Protein AF-A0A2H3GJY1-F1 (afdb_monomer)

Nearest PDB structures (foldseek):
  5sup-assembly3_C  TM=4.751E-01  e=2.442E-03  Saccharomyces cerevisiae S288C
  8fks-assembly1_SW  TM=2.874E-01  e=1.642E-03  Homo sapiens
  5lb5-assembly2_B  TM=2.903E-01  e=2.442E-03  Homo sapiens
  5lba-assembly1_B  TM=3.149E-01  e=6.771E-03  Homo sapiens
  6m6b-assembly1_M  TM=4.161E-01  e=4.150E-02  Thermus thermophilus HB27

Radius of gyration: 24.97 Å; Cα contacts (8 Å, |Δi|>4): 708; chains: 1; bounding box: 68×54×67 Å

Sequence (474 aa):
MEMIRQSLISSDHEGELLIVSSDLEIGLGLGLGEDGPQPLAELSFSGALRVLRNNHGAGPDDPRLKWKRYVEGAQNSDVLPVDIFVVLHIDPTLPADCALALTALVEWALGVSSERESNIRVLTLCVDDDCDFLSTLIGLRAPELTVSHLDLAEDDDDPLKDARVYYSMGNRDAVEVISKSLIETPDVPKIIISFCPPDLEGDMEPLVENYRLEERIVSSAEDTGTILNIIERREKDKLVWLTIDPALPLHPVQFRGYGEVYVLLGSHHEHAPCWDNRTHQLVSYTRSTSSDERLFQLSWARQNSAEVHVLLLEESIEPVGDRNSSQSFKICGIRRRRLLENRQLGGFIMAVAELSSWELDVNGVLDCFIRYSLRRKIMKRRLEIQGILDRDQVALSQLEARALRSLLPMFNYDHRLALFVALDSDEIVRRVKIQLAVLVSLGLDKVVRLKLDQEIDPNSSSAKFIFGSCWGFA

pLDDT: mean 80.83, std 13.17, range [33.34, 96.81]

Structure (mmCIF, N/CA/C/O backbone):
data_AF-A0A2H3GJY1-F1
#
_entry.id   AF-A0A2H3GJY1-F1
#
loop_
_atom_site.group_PDB
_atom_site.id
_atom_site.type_symbol
_atom_site.label_atom_id
_atom_site.label_alt_id
_atom_site.label_comp_id
_atom_site.label_asym_id
_atom_site.label_entity_id
_atom_site.label_seq_id
_atom_site.pdbx_PDB_ins_code
_atom_site.Cartn_x
_atom_site.Cartn_y
_atom_site.Cartn_z
_atom_site.occupancy
_atom_site.B_iso_or_equiv
_atom_site.auth_seq_id
_atom_site.auth_comp_id
_atom_site.auth_asym_id
_atom_site.auth_atom_id
_atom_site.pdbx_PDB_model_num
ATOM 1 N N . MET A 1 1 ? -15.951 -6.580 -1.374 1.00 58.53 1 MET A N 1
ATOM 2 C CA . MET A 1 1 ? -14.667 -7.282 -1.594 1.00 58.53 1 MET A CA 1
ATOM 3 C C . MET A 1 1 ? -14.768 -8.739 -1.178 1.00 58.53 1 MET A C 1
ATOM 5 O O . MET A 1 1 ? -14.844 -9.584 -2.054 1.00 58.53 1 MET A O 1
ATOM 9 N N . GLU A 1 2 ? -14.899 -9.033 0.116 1.00 61.91 2 GLU A N 1
ATOM 10 C CA . GLU A 1 2 ? -14.933 -10.413 0.628 1.00 61.91 2 GLU A CA 1
ATOM 11 C C . GLU A 1 2 ? -16.083 -11.275 0.071 1.00 61.91 2 GLU A C 1
ATOM 13 O O . GLU A 1 2 ? -15.851 -12.362 -0.446 1.00 61.91 2 GLU A O 1
ATOM 18 N N . MET A 1 3 ? -17.318 -10.760 0.049 1.00 63.38 3 MET A N 1
ATOM 19 C CA . MET A 1 3 ? -18.452 -11.470 -0.569 1.00 63.38 3 MET A CA 1
ATOM 20 C C . MET A 1 3 ? -18.240 -11.776 -2.060 1.00 63.38 3 MET A C 1
ATOM 22 O O . MET A 1 3 ? -18.658 -12.824 -2.544 1.00 63.38 3 MET A O 1
ATOM 26 N N . ILE A 1 4 ? -17.587 -10.868 -2.793 1.00 64.38 4 ILE A N 1
ATOM 27 C CA . ILE A 1 4 ? -17.285 -11.052 -4.220 1.00 64.38 4 ILE A CA 1
ATOM 28 C C . ILE A 1 4 ? -16.251 -12.163 -4.359 1.00 64.38 4 ILE A C 1
ATOM 30 O O . ILE A 1 4 ? -16.450 -13.080 -5.143 1.00 64.38 4 ILE A O 1
ATOM 34 N N . ARG A 1 5 ? -15.187 -12.120 -3.550 1.00 63.47 5 ARG A N 1
ATOM 35 C CA . ARG A 1 5 ? -14.146 -13.149 -3.510 1.00 63.47 5 ARG A CA 1
ATOM 36 C C . ARG A 1 5 ? -14.745 -14.531 -3.242 1.00 63.47 5 ARG A C 1
ATOM 38 O O . ARG A 1 5 ? -14.507 -15.445 -4.020 1.00 63.47 5 ARG A O 1
ATOM 45 N N . GLN A 1 6 ? -15.597 -14.661 -2.224 1.00 64.62 6 GLN A N 1
ATOM 46 C CA . GLN A 1 6 ? -16.291 -15.915 -1.913 1.00 64.62 6 GLN A CA 1
ATOM 47 C C . GLN A 1 6 ? -17.221 -16.368 -3.046 1.00 64.62 6 GLN A C 1
ATOM 49 O O . GLN A 1 6 ? -17.267 -17.554 -3.364 1.00 64.62 6 GLN A O 1
ATOM 54 N N . SER A 1 7 ? -17.936 -15.444 -3.695 1.00 66.62 7 SER A N 1
ATOM 55 C CA . SER A 1 7 ? -18.781 -15.774 -4.848 1.00 66.62 7 SER A CA 1
ATOM 56 C C . SER A 1 7 ? -17.966 -16.235 -6.058 1.00 66.62 7 SER A C 1
ATOM 58 O O . SER A 1 7 ? -18.414 -17.123 -6.774 1.00 66.62 7 SER A O 1
ATOM 60 N N . LEU A 1 8 ? -16.791 -15.647 -6.296 1.00 66.88 8 LEU A N 1
ATOM 61 C CA . LEU A 1 8 ? -15.900 -16.032 -7.393 1.00 66.88 8 LEU A CA 1
ATOM 62 C C . LEU A 1 8 ? -15.271 -17.402 -7.133 1.00 66.88 8 LEU A C 1
ATOM 64 O O . LEU A 1 8 ? -15.274 -18.250 -8.021 1.00 66.88 8 LEU A O 1
ATOM 68 N N . ILE A 1 9 ? -14.813 -17.640 -5.901 1.00 64.19 9 ILE A N 1
ATOM 69 C CA . ILE A 1 9 ? -14.270 -18.932 -5.467 1.00 64.19 9 ILE A CA 1
ATOM 70 C C . ILE A 1 9 ? -15.349 -20.017 -5.533 1.00 64.19 9 ILE A C 1
ATOM 72 O O . ILE A 1 9 ? -15.082 -21.102 -6.012 1.00 64.19 9 ILE A O 1
ATOM 76 N N . SER A 1 10 ? -16.580 -19.748 -5.096 1.00 59.97 10 SER A N 1
ATOM 77 C CA . SER A 1 10 ? -17.661 -20.751 -5.107 1.00 59.97 10 SER A CA 1
ATOM 78 C C . SER A 1 10 ? -18.299 -20.987 -6.482 1.00 59.97 10 SER A C 1
ATOM 80 O O . SER A 1 10 ? -19.049 -21.951 -6.644 1.00 59.97 10 SER A O 1
ATOM 82 N N . SER A 1 11 ? -18.027 -20.128 -7.467 1.00 62.78 11 SER A N 1
ATOM 83 C CA . SER A 1 11 ? -18.527 -20.295 -8.832 1.00 62.78 11 SER A CA 1
ATOM 84 C C . SER A 1 11 ? -17.659 -21.263 -9.636 1.00 62.78 11 SER A C 1
ATOM 86 O O . SER A 1 11 ? -16.435 -21.164 -9.592 1.00 62.78 11 SER A O 1
ATOM 88 N N . ASP A 1 12 ? -18.285 -22.155 -10.410 1.00 61.62 12 ASP A N 1
ATOM 89 C CA . ASP A 1 12 ? -17.599 -22.942 -11.443 1.00 61.62 12 ASP A CA 1
ATOM 90 C C . ASP A 1 12 ? -17.059 -21.964 -12.498 1.00 61.62 12 ASP A C 1
ATOM 92 O O . ASP A 1 12 ? -17.814 -21.397 -13.293 1.00 61.62 12 ASP A O 1
ATOM 96 N N . HIS A 1 13 ? -15.755 -21.709 -12.468 1.00 64.69 13 HIS A N 1
ATOM 97 C CA . HIS A 1 13 ? -15.057 -20.922 -13.474 1.00 64.69 13 HIS A CA 1
ATOM 98 C C . HIS A 1 13 ? -14.201 -21.858 -14.327 1.00 64.69 13 HIS A C 1
ATOM 100 O O . HIS A 1 13 ? -13.523 -22.742 -13.815 1.00 64.69 13 HIS A O 1
ATOM 106 N N . GLU A 1 14 ? -14.237 -21.669 -15.646 1.00 63.97 14 GLU A N 1
ATOM 107 C CA . GLU A 1 14 ? -13.257 -22.296 -16.540 1.00 63.97 14 GLU A CA 1
ATOM 108 C C . GLU A 1 14 ? -11.859 -21.722 -16.226 1.00 63.97 14 GLU A C 1
ATOM 110 O O . GLU A 1 14 ? -11.764 -20.534 -15.919 1.00 63.97 14 GLU A O 1
ATOM 115 N N . GLY A 1 15 ? -10.792 -22.519 -16.288 1.00 72.31 15 GLY A N 1
ATOM 116 C CA . GLY A 1 15 ? -9.410 -22.071 -16.049 1.00 72.31 15 GLY A CA 1
ATOM 117 C C . GLY A 1 15 ? -8.975 -21.961 -14.578 1.00 72.31 15 GLY A C 1
ATOM 118 O O . GLY A 1 15 ? -9.773 -22.071 -13.651 1.00 72.31 15 GLY A O 1
ATOM 119 N N . GLU A 1 16 ? -7.675 -21.752 -14.355 1.00 82.62 16 GLU A N 1
ATOM 120 C CA . GLU A 1 16 ? -7.082 -21.666 -13.010 1.00 82.62 16 GLU A CA 1
ATOM 121 C C . GLU A 1 16 ? -7.322 -20.277 -12.372 1.00 82.62 16 GLU A C 1
ATOM 123 O O . GLU A 1 16 ? -7.158 -19.249 -13.030 1.00 82.62 16 GLU A O 1
ATOM 128 N N . LEU A 1 17 ? -7.691 -20.206 -11.084 1.00 83.62 17 LEU A N 1
ATOM 129 C CA . LEU A 1 17 ? -7.898 -18.938 -10.360 1.00 83.62 17 LEU A CA 1
ATOM 130 C C . LEU A 1 17 ? -6.651 -18.516 -9.578 1.00 83.62 17 LEU A C 1
ATOM 132 O O . LEU A 1 17 ? -6.149 -19.266 -8.742 1.00 83.62 17 LEU A O 1
ATOM 136 N N . LEU A 1 18 ? -6.203 -17.279 -9.792 1.00 87.44 18 LEU A N 1
ATOM 137 C CA . LEU A 1 18 ? -5.112 -16.644 -9.052 1.00 87.44 18 LEU A CA 1
ATOM 138 C C . LEU A 1 18 ? -5.617 -15.386 -8.344 1.00 87.44 18 LEU A C 1
ATOM 140 O O . LEU A 1 18 ? -6.126 -14.467 -8.989 1.00 87.44 18 LEU A O 1
ATOM 144 N N . ILE A 1 19 ? -5.412 -15.309 -7.030 1.00 88.06 19 ILE A N 1
ATOM 145 C CA . ILE A 1 19 ? -5.751 -14.122 -6.237 1.00 88.06 19 ILE A CA 1
ATOM 146 C C . ILE A 1 19 ? -4.468 -13.392 -5.849 1.00 88.06 19 ILE A C 1
ATOM 148 O O . ILE A 1 19 ? -3.520 -14.001 -5.351 1.00 88.06 19 ILE A O 1
ATOM 152 N N . VAL A 1 20 ? -4.442 -12.078 -6.078 1.00 91.31 20 VAL A N 1
ATOM 153 C CA . VAL A 1 20 ? -3.323 -11.203 -5.722 1.00 91.31 20 VAL A CA 1
ATOM 154 C C . VAL A 1 20 ? -3.793 -10.104 -4.772 1.00 91.31 20 VAL A C 1
ATOM 156 O O . VAL A 1 20 ? -4.658 -9.303 -5.131 1.00 91.31 20 VAL A O 1
ATOM 159 N N . SER A 1 21 ? -3.210 -10.033 -3.574 1.00 90.00 21 SER A N 1
ATOM 160 C CA . SER A 1 21 ? -3.561 -9.032 -2.552 1.00 90.00 21 SER A CA 1
ATOM 161 C C . SER A 1 21 ? -2.358 -8.604 -1.698 1.00 90.00 21 SER A C 1
ATOM 163 O O . SER A 1 21 ? -1.211 -8.940 -1.999 1.00 90.00 21 SER A O 1
ATOM 165 N N . SER A 1 22 ? -2.593 -7.820 -0.641 1.00 87.75 22 SER A N 1
ATOM 166 C CA . SER A 1 22 ? -1.547 -7.448 0.319 1.00 87.75 22 SER A CA 1
ATOM 167 C C . SER A 1 22 ? -1.120 -8.654 1.170 1.00 87.75 22 SER A C 1
ATOM 169 O O . SER A 1 22 ? -1.907 -9.577 1.385 1.00 87.75 22 SER A O 1
ATOM 171 N N . ASP A 1 23 ? 0.116 -8.639 1.687 1.00 85.69 23 ASP A N 1
ATOM 172 C CA . ASP A 1 23 ? 0.616 -9.690 2.591 1.00 85.69 23 ASP A CA 1
ATOM 173 C C . ASP A 1 23 ? -0.251 -9.824 3.857 1.00 85.69 23 ASP A C 1
ATOM 175 O O . ASP A 1 23 ? -0.445 -10.926 4.364 1.00 85.69 23 ASP A O 1
ATOM 179 N N . LEU A 1 24 ? -0.812 -8.705 4.332 1.00 81.75 24 LEU A N 1
ATOM 180 C CA . LEU A 1 24 ? -1.705 -8.659 5.491 1.00 81.75 24 LEU A CA 1
ATOM 181 C C . LEU A 1 24 ? -3.018 -9.415 5.231 1.00 81.75 24 LEU A C 1
ATOM 183 O O . LEU A 1 24 ? -3.421 -10.241 6.044 1.00 81.75 24 LEU A O 1
ATOM 187 N N . GLU A 1 25 ? -3.662 -9.180 4.084 1.00 82.06 25 GLU A N 1
ATOM 188 C CA . GLU A 1 25 ? -4.912 -9.862 3.708 1.00 82.06 25 GLU A CA 1
ATOM 189 C C . GLU A 1 25 ? -4.706 -11.372 3.514 1.00 82.06 25 GLU A C 1
ATOM 191 O O . GLU A 1 25 ? -5.536 -12.174 3.942 1.00 82.06 25 GLU A O 1
ATOM 196 N N . ILE A 1 26 ? -3.572 -11.769 2.924 1.00 81.94 26 ILE A N 1
ATOM 197 C CA . ILE A 1 26 ? -3.213 -13.185 2.743 1.00 81.94 26 ILE A CA 1
ATOM 198 C C . ILE A 1 26 ? -2.971 -13.847 4.094 1.00 81.94 26 ILE A C 1
ATOM 200 O O . ILE A 1 26 ? -3.489 -14.929 4.358 1.00 81.94 26 ILE A O 1
ATOM 204 N N . GLY A 1 27 ? -2.199 -13.199 4.969 1.00 79.81 27 GLY A N 1
ATOM 205 C CA . GLY A 1 27 ? -1.871 -13.757 6.276 1.00 79.81 27 GLY A CA 1
ATOM 206 C C . GLY A 1 27 ? -3.099 -13.959 7.168 1.00 79.81 27 GLY A C 1
ATOM 207 O O . GLY A 1 27 ? -3.097 -14.863 8.000 1.00 79.81 27 GLY A O 1
ATOM 208 N N . LEU A 1 28 ? -4.151 -13.154 6.992 1.00 76.19 28 LEU A N 1
ATOM 209 C CA . LEU A 1 28 ? -5.407 -13.299 7.731 1.00 76.19 28 LEU A CA 1
ATOM 210 C C . LEU A 1 28 ? -6.297 -14.431 7.211 1.00 76.19 28 LEU A C 1
ATOM 212 O O . LEU A 1 28 ? -7.244 -14.808 7.900 1.00 76.19 28 LEU A O 1
ATOM 216 N N . GLY A 1 29 ? -6.013 -14.971 6.023 1.00 67.56 29 GLY A N 1
ATOM 217 C CA . GLY A 1 29 ? -6.802 -16.046 5.420 1.00 67.56 29 GLY A CA 1
ATOM 218 C C . GLY A 1 29 ? -8.260 -15.659 5.150 1.00 67.56 29 GLY A C 1
ATOM 219 O O . GLY A 1 29 ? -9.129 -16.531 5.127 1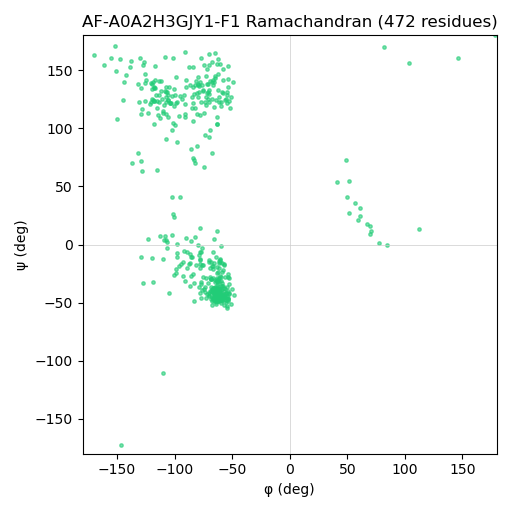.00 67.56 29 GLY A O 1
ATOM 220 N N . LEU A 1 30 ? -8.554 -14.363 4.986 1.00 58.00 30 LEU A N 1
ATOM 221 C CA . LEU A 1 30 ? -9.904 -13.886 4.687 1.00 58.00 30 LEU A CA 1
ATOM 222 C C . LEU A 1 30 ? -10.345 -14.434 3.318 1.00 58.00 30 LEU A C 1
ATOM 224 O O . LEU A 1 30 ? -9.808 -14.038 2.284 1.00 58.00 30 LEU A O 1
ATOM 228 N N . GLY A 1 31 ? -11.303 -15.369 3.326 1.00 48.94 31 GLY A N 1
ATOM 229 C CA . GLY A 1 31 ? -12.039 -15.790 2.128 1.00 48.94 31 GLY A CA 1
ATOM 230 C C . GLY A 1 31 ? -11.826 -17.192 1.586 1.00 48.94 31 GLY A C 1
ATOM 231 O O . GLY A 1 31 ? -12.329 -17.478 0.502 1.00 48.94 31 GLY A O 1
ATOM 232 N N . LEU A 1 32 ? -11.193 -18.098 2.330 1.00 47.34 32 LEU A N 1
ATOM 233 C CA . LEU A 1 32 ? -11.193 -19.522 1.985 1.00 47.34 32 LEU A CA 1
ATOM 234 C C . LEU A 1 32 ? -12.185 -20.274 2.878 1.00 47.34 32 LEU A C 1
ATOM 236 O O . LEU A 1 32 ? -11.891 -20.608 4.023 1.00 47.34 32 LEU A O 1
ATOM 240 N N . GLY A 1 33 ? -13.385 -20.528 2.355 1.00 44.78 33 GLY A N 1
ATOM 241 C CA . GLY A 1 33 ? -14.235 -21.578 2.913 1.00 44.78 33 GLY A CA 1
ATOM 242 C C . GLY A 1 33 ? -13.564 -22.935 2.694 1.00 44.78 33 GLY A C 1
ATOM 243 O O . GLY A 1 33 ? -13.018 -23.173 1.619 1.00 44.78 33 GLY A O 1
ATOM 244 N N . GLU A 1 34 ? -13.621 -23.827 3.686 1.00 45.47 34 GLU A N 1
ATOM 245 C CA . GLU A 1 34 ? -13.049 -25.184 3.590 1.00 45.47 34 GLU A CA 1
ATOM 246 C C . GLU A 1 34 ? -13.655 -26.017 2.435 1.00 45.47 34 GLU A C 1
ATOM 248 O O . GLU A 1 34 ? -13.051 -26.999 2.009 1.00 45.47 34 GLU A O 1
ATOM 253 N N . ASP A 1 35 ? -14.801 -25.585 1.888 1.00 44.16 35 ASP A N 1
ATOM 254 C CA . ASP A 1 35 ? -15.656 -26.354 0.973 1.00 44.16 35 ASP A CA 1
ATOM 255 C C . ASP A 1 35 ? -15.739 -25.815 -0.483 1.00 44.16 35 ASP A C 1
ATOM 257 O O . ASP A 1 35 ? -16.552 -26.308 -1.266 1.00 44.16 35 ASP A O 1
ATOM 261 N N . GLY A 1 36 ? -14.945 -24.806 -0.876 1.00 43.28 36 GLY A N 1
ATOM 262 C CA . GLY A 1 36 ? -14.920 -24.258 -2.253 1.00 43.28 36 GLY A CA 1
ATOM 263 C C . GLY A 1 36 ? -13.734 -24.757 -3.101 1.00 43.28 36 GLY A C 1
ATOM 264 O O . GLY A 1 36 ? -12.740 -25.210 -2.528 1.00 43.28 36 GLY A O 1
ATOM 265 N N . PRO A 1 37 ? -13.779 -24.681 -4.451 1.00 44.91 37 PRO A N 1
ATOM 266 C CA . PRO A 1 37 ? -12.605 -24.979 -5.269 1.00 44.91 37 PRO A CA 1
ATOM 267 C C . PRO A 1 37 ? -11.475 -24.011 -4.895 1.00 44.91 37 PRO A C 1
ATOM 269 O O . PRO A 1 37 ? -11.640 -22.793 -4.905 1.00 44.91 37 PRO A O 1
ATOM 272 N N . GLN A 1 38 ? -10.337 -24.568 -4.484 1.00 53.22 38 GLN A N 1
ATOM 273 C CA . GLN A 1 38 ? -9.210 -23.777 -4.000 1.00 53.22 38 GLN A CA 1
ATOM 274 C C . GLN A 1 38 ? -8.551 -23.027 -5.168 1.00 53.22 38 GLN A C 1
ATOM 276 O O . GLN A 1 38 ? -8.372 -23.624 -6.234 1.00 53.22 38 GLN A O 1
ATOM 281 N N . PRO A 1 39 ? -8.167 -21.747 -4.994 1.00 57.44 39 PRO A N 1
ATOM 282 C CA . PRO A 1 39 ? -7.373 -21.049 -5.997 1.00 57.44 39 PRO A CA 1
ATOM 283 C C . PRO A 1 39 ? -6.059 -21.804 -6.241 1.00 57.44 39 PRO A C 1
ATOM 285 O O . PRO A 1 39 ? -5.516 -22.431 -5.329 1.00 57.44 39 PRO A O 1
ATOM 288 N N . LEU A 1 40 ? -5.519 -21.699 -7.458 1.00 62.47 40 LEU A N 1
ATOM 289 C CA . LEU A 1 40 ? -4.200 -22.235 -7.814 1.00 62.47 40 LEU A CA 1
ATOM 290 C C . LEU A 1 40 ? -3.127 -21.736 -6.837 1.00 62.47 40 LEU A C 1
ATOM 292 O O . LEU A 1 40 ? -2.243 -22.486 -6.424 1.00 62.47 40 LEU A O 1
ATOM 296 N N . ALA A 1 41 ? -3.213 -20.450 -6.491 1.00 73.06 41 ALA A N 1
ATOM 297 C CA . ALA A 1 41 ? -2.386 -19.799 -5.492 1.00 73.06 41 ALA A CA 1
ATOM 298 C C . ALA A 1 41 ? -3.025 -18.484 -5.020 1.00 73.06 41 ALA A C 1
ATOM 300 O O . ALA A 1 41 ? -3.748 -17.813 -5.761 1.00 73.06 41 ALA A O 1
ATOM 301 N N . GLU A 1 42 ? -2.678 -18.081 -3.801 1.00 82.75 42 GLU A N 1
ATOM 302 C CA . GLU A 1 42 ? -2.806 -16.702 -3.335 1.00 82.75 42 GLU A CA 1
ATOM 303 C C . GLU A 1 42 ? -1.405 -16.104 -3.248 1.00 82.75 42 GLU A C 1
ATOM 305 O O . GLU A 1 42 ? -0.521 -16.660 -2.592 1.00 82.75 42 GLU A O 1
ATOM 310 N N . LEU A 1 43 ? -1.176 -14.997 -3.951 1.00 88.56 43 LEU A N 1
ATOM 311 C CA . LEU A 1 43 ? 0.131 -14.353 -4.018 1.00 88.56 43 LEU A CA 1
ATOM 312 C C . LEU A 1 43 ? 0.053 -12.931 -3.489 1.00 88.56 43 LEU A C 1
ATOM 314 O O . LEU A 1 43 ? -0.859 -12.178 -3.820 1.00 88.56 43 LEU A O 1
ATOM 318 N N . SER A 1 44 ? 1.064 -12.518 -2.729 1.00 90.88 44 SER A N 1
ATOM 319 C CA . SER A 1 44 ? 1.215 -11.099 -2.432 1.00 90.88 44 SER A CA 1
ATOM 320 C C . SER A 1 44 ? 1.630 -10.332 -3.680 1.00 90.88 44 SER A C 1
ATOM 322 O O . SER A 1 44 ? 2.113 -10.925 -4.648 1.00 90.88 44 SER A O 1
ATOM 324 N N . PHE A 1 45 ? 1.500 -9.005 -3.679 1.00 93.19 45 PHE A N 1
ATOM 325 C CA . PHE A 1 45 ? 1.964 -8.189 -4.807 1.00 93.19 45 PHE A CA 1
ATOM 326 C C . PHE A 1 45 ? 3.431 -8.466 -5.177 1.00 93.19 45 PHE A C 1
ATOM 328 O O . PHE A 1 45 ? 3.763 -8.619 -6.354 1.00 93.19 45 PHE A O 1
ATOM 335 N N . SER A 1 46 ? 4.309 -8.594 -4.177 1.00 90.62 46 SER A N 1
ATOM 336 C CA . SER A 1 46 ? 5.723 -8.918 -4.390 1.00 90.62 46 SER A CA 1
ATOM 337 C C . SER A 1 46 ? 5.907 -10.348 -4.925 1.00 90.62 46 SER A C 1
ATOM 339 O O . SER A 1 46 ? 6.723 -10.574 -5.825 1.00 90.62 46 SER A O 1
ATOM 341 N N . GLY A 1 47 ? 5.101 -11.303 -4.443 1.00 89.75 47 GLY A N 1
ATOM 342 C CA . GLY A 1 47 ? 5.036 -12.675 -4.948 1.00 89.75 47 GLY A CA 1
ATOM 343 C C . GLY A 1 47 ? 4.604 -12.750 -6.415 1.00 89.75 47 GLY A C 1
ATOM 344 O O . GLY A 1 47 ? 5.292 -13.375 -7.223 1.00 89.75 47 GLY A O 1
ATOM 345 N N . ALA A 1 48 ? 3.526 -12.054 -6.780 1.00 91.94 48 ALA A N 1
ATOM 346 C CA . ALA A 1 48 ? 3.024 -11.965 -8.148 1.00 91.94 48 ALA A CA 1
ATOM 347 C C . ALA A 1 48 ? 4.052 -11.310 -9.081 1.00 91.94 48 ALA A C 1
ATOM 349 O O . ALA A 1 48 ? 4.366 -11.852 -10.141 1.00 91.94 48 ALA A O 1
ATOM 350 N N . LEU A 1 49 ? 4.662 -10.195 -8.663 1.00 91.94 49 LEU A N 1
ATOM 351 C CA . LEU A 1 49 ? 5.725 -9.536 -9.424 1.00 91.94 49 LEU A CA 1
ATOM 352 C C . LEU A 1 49 ? 6.933 -10.460 -9.644 1.00 91.94 49 LEU A C 1
ATOM 354 O O . LEU A 1 49 ? 7.527 -10.453 -10.723 1.00 91.94 49 LEU A O 1
ATOM 358 N N . ARG A 1 50 ? 7.308 -11.266 -8.644 1.00 89.25 50 ARG A N 1
ATOM 359 C CA . ARG A 1 50 ? 8.385 -12.258 -8.767 1.00 89.25 50 ARG A CA 1
ATOM 360 C C . ARG A 1 50 ? 8.042 -13.338 -9.794 1.00 89.25 50 ARG A C 1
ATOM 362 O O . ARG A 1 50 ? 8.873 -13.607 -10.656 1.00 89.25 50 ARG A O 1
ATOM 369 N N . VAL A 1 51 ? 6.838 -13.908 -9.735 1.00 89.25 51 VAL A N 1
ATOM 370 C CA . VAL A 1 51 ? 6.357 -14.909 -10.706 1.00 89.25 51 VAL A CA 1
ATOM 371 C C . VAL A 1 51 ? 6.365 -14.331 -12.125 1.00 89.25 51 VAL A C 1
ATOM 373 O O . VAL A 1 51 ? 6.962 -14.904 -13.031 1.00 89.25 51 VAL A O 1
ATOM 376 N N . LEU A 1 52 ? 5.820 -13.129 -12.317 1.00 90.75 52 LEU A N 1
ATOM 377 C CA . LEU A 1 52 ? 5.797 -12.457 -13.621 1.00 90.75 52 LEU A CA 1
ATOM 378 C C . LEU A 1 52 ? 7.206 -12.147 -14.149 1.00 90.75 52 LEU A C 1
ATOM 380 O O . LEU A 1 52 ? 7.476 -12.301 -15.338 1.00 90.75 52 LEU A O 1
ATOM 384 N N . ARG A 1 53 ? 8.144 -11.772 -13.272 1.00 87.75 53 ARG A N 1
ATOM 385 C CA . ARG A 1 53 ? 9.560 -11.617 -13.644 1.00 87.75 53 ARG A CA 1
ATOM 386 C C . ARG A 1 53 ? 10.208 -12.939 -14.038 1.00 87.75 53 ARG A C 1
ATOM 388 O O . ARG A 1 53 ? 11.020 -12.944 -14.957 1.00 87.75 53 ARG A O 1
ATOM 395 N N . ASN A 1 54 ? 9.855 -14.037 -13.374 1.00 84.75 54 ASN A N 1
ATOM 396 C CA . ASN A 1 54 ? 10.336 -15.370 -13.730 1.00 84.75 54 ASN A CA 1
ATOM 397 C C . ASN A 1 54 ? 9.760 -15.840 -15.074 1.00 84.75 54 ASN A C 1
ATOM 399 O O . ASN A 1 54 ? 10.451 -16.567 -15.791 1.00 84.75 54 ASN A O 1
ATOM 403 N N . ASN A 1 55 ? 8.556 -15.386 -15.435 1.00 85.81 55 ASN A N 1
ATOM 404 C CA . ASN A 1 55 ? 7.931 -15.622 -16.741 1.00 85.81 55 ASN A CA 1
ATOM 405 C C . ASN A 1 55 ? 8.564 -14.824 -17.868 1.00 85.81 55 ASN A C 1
ATOM 407 O O . ASN A 1 55 ? 8.535 -15.268 -19.015 1.00 85.81 55 ASN A O 1
ATOM 411 N N . HIS A 1 56 ? 9.116 -13.654 -17.556 1.00 84.00 56 HIS A N 1
ATOM 412 C CA . HIS A 1 56 ? 9.731 -12.791 -18.548 1.00 84.00 56 HIS A CA 1
ATOM 413 C C . HIS A 1 56 ? 11.106 -13.315 -18.986 1.00 84.00 56 HIS A C 1
ATOM 415 O O . HIS A 1 56 ? 11.990 -13.587 -18.169 1.00 84.00 56 HIS A O 1
ATOM 421 N N . GLY A 1 57 ? 11.315 -13.365 -20.300 1.00 72.31 57 GLY A N 1
ATOM 422 C CA . GLY A 1 57 ? 12.552 -13.810 -20.932 1.00 72.31 57 GLY A CA 1
ATOM 423 C C . GLY A 1 57 ? 12.453 -15.215 -21.520 1.00 72.31 57 GLY A C 1
ATOM 424 O O . GLY A 1 57 ? 11.639 -16.038 -21.106 1.00 72.31 57 GLY A O 1
ATOM 425 N N . ALA A 1 58 ? 13.316 -15.484 -22.496 1.00 57.06 58 ALA A N 1
ATOM 426 C CA . ALA A 1 58 ? 13.356 -16.756 -23.196 1.00 57.06 58 ALA A CA 1
ATOM 427 C C . ALA A 1 58 ? 13.500 -17.949 -22.238 1.00 57.06 58 ALA A C 1
ATOM 429 O O . ALA A 1 58 ? 14.414 -18.000 -21.408 1.00 57.06 58 ALA A O 1
ATOM 430 N N . GLY A 1 59 ? 12.619 -18.939 -22.387 1.00 53.03 59 GLY A N 1
ATOM 431 C CA . GLY A 1 59 ? 12.856 -20.270 -21.836 1.00 53.03 59 GLY A CA 1
ATOM 432 C C . GLY A 1 59 ? 14.068 -20.931 -22.512 1.00 53.03 59 GLY A C 1
ATOM 433 O O . GLY A 1 59 ? 14.492 -20.485 -23.581 1.00 53.03 59 GLY A O 1
ATOM 434 N N . PRO A 1 60 ? 14.623 -22.011 -21.933 1.00 49.97 60 PRO A N 1
ATOM 435 C CA . PRO A 1 60 ? 15.704 -22.771 -22.568 1.00 49.97 60 PRO A CA 1
ATOM 436 C C . PRO A 1 60 ? 15.329 -23.313 -23.963 1.00 49.97 60 PRO A C 1
ATOM 438 O O . PRO A 1 60 ? 16.223 -23.630 -24.746 1.00 49.97 60 PRO A O 1
ATOM 441 N N . ASP A 1 61 ? 14.032 -23.369 -24.281 1.00 52.88 61 ASP A N 1
ATOM 442 C CA . ASP A 1 61 ? 13.489 -24.018 -25.475 1.00 52.88 61 ASP A CA 1
ATOM 443 C C . ASP A 1 61 ? 13.302 -23.085 -26.691 1.00 52.88 61 ASP A C 1
ATOM 445 O O . ASP A 1 61 ? 13.371 -23.561 -27.824 1.00 52.88 61 ASP A O 1
ATOM 449 N N . ASP A 1 62 ? 13.101 -21.768 -26.503 1.00 55.12 62 ASP A N 1
ATOM 450 C CA . ASP A 1 62 ? 13.022 -20.805 -27.618 1.00 55.12 62 ASP A CA 1
ATOM 451 C C . ASP A 1 62 ? 13.510 -19.388 -27.229 1.00 55.12 62 ASP A C 1
ATOM 453 O O . ASP A 1 62 ? 12.802 -18.650 -26.534 1.00 55.12 62 ASP A O 1
ATOM 457 N N . PRO A 1 63 ? 14.689 -18.951 -27.721 1.00 58.75 63 PRO A N 1
ATOM 458 C CA . PRO A 1 63 ? 15.249 -17.625 -27.463 1.00 58.75 63 PRO A CA 1
ATOM 459 C C . PRO A 1 63 ? 14.463 -16.455 -28.076 1.00 58.75 63 PRO A C 1
ATOM 461 O O . PRO A 1 63 ? 14.817 -15.303 -27.835 1.00 58.75 63 PRO A O 1
ATOM 464 N N . ARG A 1 64 ? 13.433 -16.720 -28.891 1.00 60.03 64 ARG A N 1
ATOM 465 C CA . ARG A 1 64 ? 12.634 -15.690 -29.575 1.00 60.03 64 ARG A CA 1
ATOM 466 C C . ARG A 1 64 ? 11.369 -15.296 -28.821 1.00 60.03 64 ARG A C 1
ATOM 468 O O . ARG A 1 64 ? 10.777 -14.272 -29.154 1.00 60.03 64 ARG A O 1
ATOM 475 N N . LEU A 1 65 ? 10.933 -16.101 -27.852 1.00 68.69 65 LEU A N 1
ATOM 476 C CA . LEU A 1 65 ? 9.717 -15.825 -27.093 1.00 68.69 65 LEU A CA 1
ATOM 477 C C . LEU A 1 65 ? 10.009 -14.839 -25.958 1.00 68.69 65 LEU A C 1
ATOM 479 O O . LEU A 1 65 ? 10.941 -15.022 -25.175 1.00 68.69 65 LEU A O 1
ATOM 483 N N . LYS A 1 66 ? 9.186 -13.787 -25.875 1.00 77.88 66 LYS A N 1
ATOM 484 C CA . LYS A 1 66 ? 9.249 -12.766 -24.815 1.00 77.88 66 LYS A CA 1
ATOM 485 C C . LYS A 1 66 ? 8.836 -13.333 -23.449 1.00 77.88 66 LYS A C 1
ATOM 487 O O . LYS A 1 66 ? 9.349 -12.892 -22.422 1.00 77.88 66 LYS A O 1
ATOM 492 N N . TRP A 1 67 ? 7.956 -14.332 -23.459 1.00 84.75 67 TRP A N 1
ATOM 493 C CA . TRP A 1 67 ? 7.399 -14.987 -22.280 1.00 84.75 67 TRP A CA 1
ATOM 494 C C . TRP A 1 67 ? 7.635 -16.495 -22.342 1.00 84.75 67 TRP A C 1
ATOM 496 O O . TRP A 1 67 ? 7.566 -17.102 -23.413 1.00 84.75 67 TRP A O 1
ATOM 506 N N . LYS A 1 68 ? 7.931 -17.105 -21.193 1.00 82.69 68 LYS A N 1
ATOM 507 C CA . LYS A 1 68 ? 8.029 -18.562 -21.069 1.00 82.69 68 LYS A CA 1
ATOM 508 C C . LYS A 1 68 ? 6.658 -19.199 -21.269 1.00 82.69 68 LYS A C 1
ATOM 510 O O . LYS A 1 68 ? 5.662 -18.690 -20.764 1.00 82.69 68 LYS A O 1
ATOM 515 N N . ARG A 1 69 ? 6.632 -20.348 -21.948 1.00 76.62 69 ARG A N 1
ATOM 516 C CA . ARG A 1 69 ? 5.415 -21.149 -22.094 1.00 76.62 69 ARG A CA 1
ATOM 517 C C . ARG A 1 69 ? 5.148 -21.966 -20.846 1.00 76.62 69 ARG A C 1
ATOM 519 O O . ARG A 1 69 ? 6.059 -22.595 -20.305 1.00 76.62 69 ARG A O 1
ATOM 526 N N . TYR A 1 70 ? 3.886 -21.987 -20.450 1.00 76.56 70 TYR A N 1
ATOM 527 C CA . TYR A 1 70 ? 3.396 -22.933 -19.467 1.00 76.56 70 TYR A CA 1
ATOM 528 C C . TYR A 1 70 ? 3.443 -24.355 -20.036 1.00 76.56 70 TYR A C 1
ATOM 530 O O . TYR A 1 70 ? 3.102 -24.580 -21.198 1.00 76.56 70 TYR A O 1
ATOM 538 N N . VAL A 1 71 ? 3.883 -25.309 -19.217 1.00 69.12 71 VAL A N 1
ATOM 539 C CA . VAL A 1 71 ? 3.881 -26.735 -19.554 1.00 69.12 71 VAL A CA 1
ATOM 540 C C . VAL A 1 71 ? 3.208 -27.473 -18.409 1.00 69.12 71 VAL A C 1
ATOM 542 O O . VAL A 1 71 ? 3.747 -27.539 -17.304 1.00 69.12 71 VAL A O 1
ATOM 545 N N . GLU A 1 72 ? 2.032 -28.025 -18.688 1.00 64.31 72 GLU A N 1
ATOM 546 C CA . GLU A 1 72 ? 1.232 -28.770 -17.721 1.00 64.31 72 GLU A CA 1
ATOM 547 C C . GLU A 1 72 ? 2.031 -29.961 -17.155 1.00 64.31 72 GLU A C 1
ATOM 549 O O . GLU A 1 72 ? 2.670 -30.717 -17.893 1.00 64.31 72 GLU A O 1
ATOM 554 N N . GLY A 1 73 ? 2.053 -30.105 -15.826 1.00 56.69 73 GLY A N 1
ATOM 555 C CA . GLY A 1 73 ? 2.788 -31.172 -15.134 1.00 56.69 73 GLY A CA 1
ATOM 556 C C . GLY A 1 73 ? 4.307 -30.971 -15.008 1.00 56.69 73 GLY A C 1
ATOM 557 O O . GLY A 1 73 ? 4.988 -31.829 -14.438 1.00 56.69 73 GLY A O 1
ATOM 558 N N . ALA A 1 74 ? 4.866 -29.857 -15.492 1.00 54.97 74 ALA A N 1
ATOM 559 C CA . ALA A 1 74 ? 6.249 -29.497 -15.194 1.00 54.97 74 ALA A CA 1
ATOM 560 C C . ALA A 1 74 ? 6.394 -29.107 -13.711 1.00 54.97 74 ALA A C 1
ATOM 562 O O . ALA A 1 74 ? 5.573 -28.379 -13.167 1.00 54.97 74 ALA A O 1
ATOM 563 N N . GLN A 1 75 ? 7.491 -29.510 -13.058 1.00 47.66 75 GLN A N 1
ATOM 564 C CA . GLN A 1 75 ? 7.809 -29.105 -11.672 1.00 47.66 75 GLN A CA 1
ATOM 565 C C . GLN A 1 75 ? 8.094 -27.593 -11.509 1.00 47.66 75 GLN A C 1
ATOM 567 O O . GLN A 1 75 ? 8.466 -27.149 -10.425 1.00 47.66 75 GLN A O 1
ATOM 572 N N . ASN A 1 76 ? 7.945 -26.796 -12.572 1.00 50.03 76 ASN A N 1
ATOM 573 C CA . ASN A 1 76 ? 8.158 -25.354 -12.556 1.00 50.03 76 ASN A CA 1
ATOM 574 C C . ASN A 1 76 ? 6.877 -24.644 -12.100 1.00 50.03 76 ASN A C 1
ATOM 576 O O . ASN A 1 76 ? 6.132 -24.115 -12.919 1.00 50.03 76 ASN A O 1
ATOM 580 N N . SER A 1 77 ? 6.671 -24.581 -10.784 1.00 57.78 77 SER A N 1
ATOM 581 C CA . SER A 1 77 ? 5.591 -23.846 -10.099 1.00 57.78 77 SER A CA 1
ATOM 582 C C . SER A 1 77 ? 5.565 -22.328 -10.347 1.00 57.78 77 SER A C 1
ATOM 584 O O . SER A 1 77 ? 4.717 -21.628 -9.805 1.00 57.78 77 SER A O 1
ATOM 586 N N . ASP A 1 78 ? 6.513 -21.806 -11.123 1.00 71.00 78 ASP A N 1
ATOM 587 C CA . ASP A 1 78 ? 6.767 -20.374 -11.271 1.00 71.00 78 ASP A CA 1
ATOM 588 C C . ASP A 1 78 ? 6.298 -19.816 -12.622 1.00 71.00 78 ASP A C 1
ATOM 590 O O . ASP A 1 78 ? 6.517 -18.631 -12.874 1.00 71.00 78 ASP A O 1
ATOM 594 N N . VAL A 1 79 ? 5.687 -20.644 -13.488 1.00 81.38 79 VAL A N 1
ATOM 595 C CA . VAL A 1 79 ? 5.108 -20.197 -14.764 1.00 81.38 79 VAL A CA 1
ATOM 596 C C . VAL A 1 79 ? 3.593 -20.161 -14.716 1.00 81.38 79 VAL A C 1
ATOM 598 O O . VAL A 1 79 ? 2.970 -21.138 -14.320 1.00 81.38 79 VAL A O 1
ATOM 601 N N . LEU A 1 80 ? 3.005 -19.028 -15.115 1.00 86.75 80 LEU A N 1
ATOM 602 C CA . LEU A 1 80 ? 1.553 -18.861 -15.101 1.00 86.75 80 LEU A CA 1
ATOM 603 C C . LEU A 1 80 ? 0.908 -19.605 -16.282 1.00 86.75 80 LEU A C 1
ATOM 605 O O . LEU A 1 80 ? 1.427 -19.499 -17.398 1.00 86.75 80 LEU A O 1
ATOM 609 N N . PRO A 1 81 ? -0.213 -20.313 -16.060 1.00 86.00 81 PRO A N 1
ATOM 610 C CA . PRO A 1 81 ? -1.011 -20.936 -17.119 1.00 86.00 81 PRO A CA 1
ATOM 611 C C . PRO A 1 81 ? -1.593 -19.899 -18.091 1.00 86.00 81 PRO A C 1
ATOM 613 O O . PRO A 1 81 ? -1.718 -18.713 -17.777 1.00 86.00 81 PRO A O 1
ATOM 616 N N . VAL A 1 82 ? -1.969 -20.365 -19.286 1.00 86.50 82 VAL A N 1
ATOM 617 C CA . VAL A 1 82 ? -2.573 -19.526 -20.339 1.00 86.50 82 VAL A CA 1
ATOM 618 C C . VAL A 1 82 ? -4.106 -19.511 -20.308 1.00 86.50 82 VAL A C 1
ATOM 620 O O . VAL A 1 82 ? -4.700 -18.627 -20.918 1.00 86.50 82 VAL A O 1
ATOM 623 N N . ASP A 1 83 ? -4.736 -20.439 -19.583 1.00 87.94 83 ASP A N 1
ATOM 624 C CA . ASP A 1 83 ? -6.162 -20.428 -19.230 1.00 87.94 83 ASP A CA 1
ATOM 625 C C . ASP A 1 83 ? -6.287 -20.087 -17.740 1.00 87.94 83 ASP A C 1
ATOM 627 O O . ASP A 1 83 ? -6.164 -20.950 -16.869 1.00 87.94 83 ASP A O 1
ATOM 631 N N . ILE A 1 84 ? -6.408 -18.790 -17.448 1.00 87.62 84 ILE A N 1
ATOM 632 C CA . ILE A 1 84 ? -6.329 -18.263 -16.084 1.00 87.62 84 ILE A CA 1
ATOM 633 C C . ILE A 1 84 ? -7.313 -17.122 -15.870 1.00 87.62 84 ILE A C 1
ATOM 635 O O . ILE A 1 84 ? -7.536 -16.272 -16.742 1.00 87.62 84 ILE A O 1
ATOM 639 N N . PHE A 1 85 ? -7.838 -17.047 -14.655 1.00 89.88 85 PHE A N 1
ATOM 640 C CA . PHE A 1 85 ? -8.545 -15.889 -14.152 1.00 89.88 85 PHE A CA 1
ATOM 641 C C . PHE A 1 85 ? -7.782 -15.271 -12.980 1.00 89.88 85 PHE A C 1
ATOM 643 O O . PHE A 1 85 ? -7.591 -15.897 -11.941 1.00 89.88 85 PHE A O 1
ATOM 650 N N . VAL A 1 86 ? -7.331 -14.028 -13.148 1.00 91.62 86 VAL A N 1
ATOM 651 C CA . VAL A 1 86 ? -6.575 -13.294 -12.128 1.00 91.62 86 VAL A CA 1
ATOM 652 C C . VAL A 1 86 ? -7.456 -12.230 -11.492 1.00 91.62 86 VAL A C 1
ATOM 654 O O . VAL A 1 86 ? -7.966 -11.349 -12.186 1.00 91.62 86 VAL A O 1
ATOM 657 N N . VAL A 1 87 ? -7.578 -12.271 -10.168 1.00 91.31 87 VAL A N 1
ATOM 658 C CA . VAL A 1 87 ? -8.251 -11.245 -9.365 1.00 91.31 87 VAL A CA 1
ATOM 659 C C . VAL A 1 87 ? -7.197 -10.486 -8.565 1.00 91.31 87 VAL A C 1
ATOM 661 O O . VAL A 1 87 ? -6.560 -11.051 -7.680 1.00 91.31 87 VAL A O 1
ATOM 664 N N . LEU A 1 88 ? -6.998 -9.205 -8.874 1.00 93.12 88 LEU A N 1
ATOM 665 C CA . LEU A 1 88 ? -6.025 -8.344 -8.201 1.00 93.12 88 LEU A CA 1
ATOM 666 C C . LEU A 1 88 ? -6.749 -7.288 -7.361 1.00 93.12 88 LEU A C 1
ATOM 668 O O . LEU A 1 88 ? -7.436 -6.410 -7.886 1.00 93.12 88 LEU A O 1
ATOM 672 N N . HIS A 1 89 ? -6.584 -7.361 -6.043 1.00 90.75 89 HIS A N 1
ATOM 673 C CA . HIS A 1 89 ? -7.117 -6.372 -5.110 1.00 90.75 89 HIS A CA 1
ATOM 674 C C . HIS A 1 89 ? -6.182 -5.170 -5.077 1.00 90.75 89 HIS A C 1
ATOM 676 O O . HIS A 1 89 ? -5.047 -5.275 -4.625 1.00 90.75 89 HIS A O 1
ATOM 682 N N . ILE A 1 90 ? -6.639 -4.025 -5.569 1.00 91.12 90 ILE A N 1
ATOM 683 C CA . ILE A 1 90 ? -5.863 -2.792 -5.546 1.00 91.12 90 ILE A CA 1
ATOM 684 C C . ILE A 1 90 ? -5.860 -2.263 -4.120 1.00 91.12 90 ILE A C 1
ATOM 686 O O . ILE A 1 90 ? -6.887 -1.833 -3.596 1.00 91.12 90 ILE A O 1
ATOM 690 N N . ASP A 1 91 ? -4.680 -2.274 -3.515 1.00 89.38 91 ASP A N 1
ATOM 691 C CA . ASP A 1 91 ? -4.452 -1.667 -2.214 1.00 89.38 91 ASP A CA 1
ATOM 692 C C . ASP A 1 91 ? -4.727 -0.151 -2.296 1.00 89.38 91 ASP A C 1
ATOM 694 O O . ASP A 1 91 ? -4.090 0.538 -3.103 1.00 89.38 91 ASP A O 1
ATOM 698 N N . PRO A 1 92 ? -5.643 0.397 -1.476 1.00 86.62 92 PRO A N 1
ATOM 699 C CA . PRO A 1 92 ? -5.990 1.819 -1.509 1.00 86.62 92 PRO A CA 1
ATOM 700 C C . PRO A 1 92 ? -4.824 2.759 -1.175 1.00 86.62 92 PRO A C 1
ATOM 702 O O . PRO A 1 92 ? -4.804 3.927 -1.568 1.00 86.62 92 PRO A O 1
ATOM 705 N N . THR A 1 93 ? -3.816 2.279 -0.443 1.00 88.00 93 THR A N 1
ATOM 706 C CA . THR A 1 93 ? -2.589 3.045 -0.206 1.00 88.00 93 THR A CA 1
ATOM 707 C C . THR A 1 93 ? -1.688 3.068 -1.436 1.00 88.00 93 THR A C 1
ATOM 709 O O . THR A 1 93 ? -0.825 3.939 -1.531 1.00 88.00 93 THR A O 1
ATOM 712 N N . LEU A 1 94 ? -1.896 2.167 -2.398 1.00 92.19 94 LEU A N 1
ATOM 713 C CA . LEU A 1 94 ? -1.099 1.977 -3.603 1.00 92.19 94 LEU A CA 1
ATOM 714 C C . LEU A 1 94 ? 0.411 1.897 -3.290 1.00 92.19 94 LEU A C 1
ATOM 716 O O . LEU A 1 94 ? 1.149 2.853 -3.559 1.00 92.19 94 LEU A O 1
ATOM 720 N N . PRO A 1 95 ? 0.894 0.788 -2.703 1.00 93.31 95 PRO A N 1
ATOM 721 C CA . PRO A 1 95 ? 2.317 0.512 -2.579 1.00 93.31 95 PRO A CA 1
ATOM 722 C C . PRO A 1 95 ? 2.946 0.259 -3.958 1.00 93.31 95 PRO A C 1
ATOM 724 O O . PRO A 1 95 ? 2.283 -0.157 -4.911 1.00 93.31 95 PRO A O 1
ATOM 727 N N . ALA A 1 96 ? 4.259 0.460 -4.056 1.00 95.75 96 ALA A N 1
ATOM 728 C CA . ALA A 1 96 ? 5.033 0.236 -5.273 1.00 95.75 96 ALA A CA 1
ATOM 729 C C . ALA A 1 96 ? 4.897 -1.200 -5.799 1.00 95.75 96 ALA A C 1
ATOM 731 O O . ALA A 1 96 ? 4.737 -1.372 -7.004 1.00 95.75 96 ALA A O 1
ATOM 732 N N . ASP A 1 97 ? 4.885 -2.215 -4.925 1.00 94.94 97 ASP A N 1
ATOM 733 C CA . ASP A 1 97 ? 4.666 -3.605 -5.346 1.00 94.94 97 ASP A CA 1
ATOM 734 C C . ASP A 1 97 ? 3.299 -3.800 -6.012 1.00 94.94 97 ASP A C 1
ATOM 736 O O . ASP A 1 97 ? 3.233 -4.464 -7.040 1.00 94.94 97 ASP A O 1
ATOM 740 N N . CYS A 1 98 ? 2.224 -3.187 -5.497 1.00 95.31 98 CYS A N 1
ATOM 741 C CA . CYS A 1 98 ? 0.892 -3.267 -6.111 1.00 95.31 98 CYS A CA 1
ATOM 742 C C . CYS A 1 98 ? 0.902 -2.679 -7.531 1.00 95.31 98 CYS A C 1
ATOM 744 O O . CYS A 1 98 ? 0.420 -3.310 -8.472 1.00 95.31 98 CYS A O 1
ATOM 746 N N . ALA A 1 99 ? 1.492 -1.492 -7.704 1.00 96.19 99 ALA A N 1
ATOM 747 C CA . ALA A 1 99 ? 1.591 -0.835 -9.008 1.00 96.19 99 ALA A CA 1
ATOM 748 C C . ALA A 1 99 ? 2.463 -1.629 -9.999 1.00 96.19 99 ALA A C 1
ATOM 750 O O . ALA A 1 99 ? 2.096 -1.809 -11.164 1.00 96.19 99 ALA A O 1
ATOM 751 N N . LEU A 1 100 ? 3.610 -2.141 -9.543 1.00 96.62 100 LEU A N 1
ATOM 752 C CA . LEU A 1 100 ? 4.527 -2.933 -10.365 1.00 96.62 100 LEU A CA 1
ATOM 753 C C . LEU A 1 100 ? 3.936 -4.295 -10.733 1.00 96.62 100 LEU A C 1
ATOM 755 O O . LEU A 1 100 ? 4.098 -4.723 -11.873 1.00 96.62 100 LEU A O 1
ATOM 759 N N . ALA A 1 101 ? 3.241 -4.960 -9.807 1.00 95.94 101 ALA A N 1
ATOM 760 C CA . ALA A 1 101 ? 2.566 -6.228 -10.062 1.00 95.94 101 ALA A CA 1
ATOM 761 C C . ALA A 1 101 ? 1.475 -6.065 -11.123 1.00 95.94 101 ALA A C 1
ATOM 763 O O . ALA A 1 101 ? 1.452 -6.834 -12.080 1.00 95.94 101 ALA A O 1
ATOM 764 N N . LEU A 1 102 ? 0.634 -5.028 -11.015 1.00 96.81 102 LEU A N 1
ATOM 765 C CA . LEU A 1 102 ? -0.385 -4.740 -12.026 1.00 96.81 102 LEU A CA 1
ATOM 766 C C . LEU A 1 102 ? 0.240 -4.409 -13.389 1.00 96.81 102 LEU A C 1
ATOM 768 O O . LEU A 1 102 ? -0.203 -4.938 -14.405 1.00 96.81 102 LEU A O 1
ATOM 772 N N . THR A 1 103 ? 1.297 -3.590 -13.412 1.00 96.31 103 THR A N 1
ATOM 773 C CA . THR A 1 103 ? 2.036 -3.276 -14.649 1.00 96.31 103 THR A CA 1
ATOM 774 C C . THR A 1 103 ? 2.551 -4.554 -15.307 1.00 96.31 103 THR A C 1
ATOM 776 O O . THR A 1 103 ? 2.280 -4.810 -16.476 1.00 96.31 103 THR A O 1
ATOM 779 N N . ALA A 1 104 ? 3.258 -5.390 -14.545 1.00 94.69 104 ALA A N 1
ATOM 780 C CA . ALA A 1 104 ? 3.822 -6.636 -15.044 1.00 94.69 104 ALA A CA 1
ATOM 781 C C . ALA A 1 104 ? 2.741 -7.632 -15.497 1.00 94.69 104 ALA A C 1
ATOM 783 O O . ALA A 1 104 ? 2.951 -8.351 -16.472 1.00 94.69 104 ALA A O 1
ATOM 784 N N . LEU A 1 105 ? 1.591 -7.661 -14.814 1.00 95.25 105 LEU A N 1
ATOM 785 C CA . LEU A 1 105 ? 0.467 -8.536 -15.137 1.00 95.25 105 LEU A CA 1
ATOM 786 C C . LEU A 1 105 ? -0.164 -8.156 -16.477 1.00 95.25 105 LEU A C 1
ATOM 788 O O . LEU A 1 105 ? -0.385 -9.033 -17.306 1.00 95.25 105 LEU A O 1
ATOM 792 N N . VAL A 1 106 ? -0.419 -6.864 -16.706 1.00 94.81 106 VAL A N 1
ATOM 793 C CA . VAL A 1 106 ? -0.965 -6.369 -17.981 1.00 94.81 106 VAL A CA 1
ATOM 794 C C . VAL A 1 106 ? 0.011 -6.645 -19.126 1.00 94.81 106 VAL A C 1
ATOM 796 O O . VAL A 1 106 ? -0.389 -7.145 -20.176 1.00 94.81 106 VAL A O 1
ATOM 799 N N . GLU A 1 107 ? 1.301 -6.387 -18.906 1.00 92.38 107 GLU A N 1
ATOM 800 C CA . GLU A 1 107 ? 2.360 -6.654 -19.882 1.00 92.38 107 GLU A CA 1
ATOM 801 C C . GLU A 1 107 ? 2.449 -8.136 -20.276 1.00 92.38 107 GLU A C 1
ATOM 803 O O . GLU A 1 107 ? 2.593 -8.466 -21.460 1.00 92.38 107 GLU A O 1
ATOM 808 N N . TRP A 1 108 ? 2.331 -9.031 -19.293 1.00 92.31 108 TRP A N 1
ATOM 809 C CA . TRP A 1 108 ? 2.287 -10.475 -19.507 1.00 92.31 108 TRP A CA 1
ATOM 810 C C . TRP A 1 108 ? 1.013 -10.904 -20.238 1.00 92.31 108 TRP A C 1
ATOM 812 O O . TRP A 1 108 ? 1.103 -11.542 -21.287 1.00 92.31 108 TRP A O 1
ATOM 822 N N . ALA A 1 109 ? -0.158 -10.496 -19.745 1.00 92.69 109 ALA A N 1
ATOM 823 C CA . ALA A 1 109 ? -1.450 -10.885 -20.300 1.00 92.69 109 ALA A CA 1
ATOM 824 C C . ALA A 1 109 ? -1.583 -10.481 -21.776 1.00 92.69 109 ALA A C 1
ATOM 826 O O . ALA A 1 109 ? -1.962 -11.302 -22.607 1.00 92.69 109 ALA A O 1
ATOM 827 N N . LEU A 1 110 ? -1.198 -9.249 -22.129 1.00 91.06 110 LEU A N 1
ATOM 828 C CA . LEU A 1 110 ? -1.211 -8.776 -23.518 1.00 91.06 110 LEU A CA 1
ATOM 829 C C . LEU A 1 110 ? -0.156 -9.461 -24.396 1.00 91.06 110 LEU A C 1
ATOM 831 O O . LEU A 1 110 ? -0.318 -9.540 -25.610 1.00 91.06 110 LEU A O 1
ATOM 835 N N . GLY A 1 111 ? 0.958 -9.909 -23.815 1.00 88.44 111 GLY A N 1
ATOM 836 C CA . GLY A 1 111 ? 1.985 -10.639 -24.553 1.00 88.44 111 GLY A CA 1
ATOM 837 C C . GLY A 1 111 ? 1.570 -12.070 -24.893 1.00 88.44 111 GLY A C 1
ATOM 838 O O . GLY A 1 111 ? 1.834 -12.535 -26.002 1.00 88.44 111 GLY A O 1
ATOM 839 N N . VAL A 1 112 ? 0.916 -12.748 -23.951 1.00 88.00 112 VAL A N 1
ATOM 840 C CA . VAL A 1 112 ? 0.544 -14.167 -24.054 1.00 88.00 112 VAL A CA 1
ATOM 841 C C . VAL A 1 112 ? -0.830 -14.368 -24.702 1.00 88.00 112 VAL A C 1
ATOM 843 O O . VAL A 1 112 ? -1.075 -15.423 -25.275 1.00 88.00 112 VAL A O 1
ATOM 846 N N . SER A 1 113 ? -1.699 -13.352 -24.734 1.00 86.31 113 SER A N 1
ATOM 847 C CA . SER A 1 113 ? -3.031 -13.425 -25.370 1.00 86.31 113 SER A CA 1
ATOM 848 C C . SER A 1 113 ? -3.024 -13.731 -26.876 1.00 86.31 113 SER A C 1
ATOM 850 O O . SER A 1 113 ? -4.068 -13.999 -27.466 1.00 86.31 113 SER A O 1
ATOM 852 N N . SER A 1 114 ? -1.856 -13.658 -27.521 1.00 79.00 114 SER A N 1
ATOM 853 C CA . SER A 1 114 ? -1.672 -14.026 -28.928 1.00 79.00 114 SER A CA 1
ATOM 854 C C . SER A 1 114 ? -1.371 -15.517 -29.141 1.00 79.00 114 SER A C 1
ATOM 856 O O . SER A 1 114 ? -1.326 -15.980 -30.286 1.00 79.00 114 SER A O 1
ATOM 858 N N . GLU A 1 115 ? -1.152 -16.275 -28.064 1.00 77.75 115 GLU A N 1
ATOM 859 C CA . GLU A 1 115 ? -0.898 -17.710 -28.123 1.00 77.75 115 GLU A CA 1
ATOM 860 C C . GLU A 1 115 ? -2.183 -18.500 -28.414 1.00 77.75 115 GLU A C 1
ATOM 862 O O . GLU A 1 115 ? -3.305 -18.064 -28.158 1.00 77.75 115 GLU A O 1
ATOM 867 N N . ARG A 1 116 ? -2.035 -19.690 -29.007 1.00 74.25 116 ARG A N 1
ATOM 868 C CA . ARG A 1 116 ? -3.191 -20.572 -29.220 1.00 74.25 116 ARG A CA 1
ATOM 869 C C . ARG A 1 116 ? -3.689 -21.052 -27.861 1.00 74.25 116 ARG A C 1
ATOM 871 O O . ARG A 1 116 ? -2.867 -21.382 -27.019 1.00 74.25 116 ARG A O 1
ATOM 878 N N . GLU A 1 117 ? -5.010 -21.120 -27.702 1.00 79.00 117 GLU A N 1
ATOM 879 C CA . GLU A 1 117 ? -5.674 -21.617 -26.483 1.00 79.00 117 GLU A CA 1
ATOM 880 C C . GLU A 1 117 ? -5.532 -20.693 -25.258 1.00 79.00 117 GLU A C 1
ATOM 882 O O . GLU A 1 117 ? -5.964 -21.058 -24.171 1.00 79.00 117 GLU A O 1
ATOM 887 N N . SER A 1 118 ? -5.006 -19.469 -25.417 1.00 84.88 118 SER A N 1
ATOM 888 C CA . SER A 1 118 ? -4.971 -18.503 -24.316 1.00 84.88 118 SER A CA 1
ATOM 889 C C . SER A 1 118 ? -6.374 -17.981 -23.986 1.00 84.88 118 SER A C 1
ATOM 891 O O . SER A 1 118 ? -7.047 -17.409 -24.848 1.00 84.88 118 SER A O 1
ATOM 893 N N . ASN A 1 119 ? -6.770 -18.101 -22.725 1.00 89.19 119 ASN A N 1
ATOM 894 C CA . ASN A 1 119 ? -7.989 -17.548 -22.150 1.00 89.19 119 ASN A CA 1
ATOM 895 C C . ASN A 1 119 ? -7.637 -16.833 -20.839 1.00 89.19 119 ASN A C 1
ATOM 897 O O . ASN A 1 119 ? -7.796 -17.358 -19.739 1.00 89.19 119 ASN A O 1
ATOM 901 N N . ILE A 1 120 ? -7.097 -15.621 -20.971 1.00 91.19 120 ILE A N 1
ATOM 902 C CA . ILE A 1 120 ? -6.633 -14.820 -19.837 1.00 91.19 120 ILE A CA 1
ATOM 903 C C . ILE A 1 120 ? -7.708 -13.798 -19.484 1.00 91.19 120 ILE A C 1
ATOM 905 O O . ILE A 1 120 ? -8.065 -12.947 -20.301 1.00 91.19 120 ILE A O 1
ATOM 909 N N . ARG A 1 121 ? -8.191 -13.841 -18.244 1.00 91.62 121 ARG A N 1
ATOM 910 C CA . ARG A 1 121 ? -9.101 -12.836 -17.683 1.00 91.62 121 ARG A CA 1
ATOM 911 C C . ARG A 1 121 ? -8.429 -12.140 -16.510 1.00 91.62 121 ARG A C 1
ATOM 913 O O . ARG A 1 121 ? -7.841 -12.792 -15.653 1.00 91.62 121 ARG A O 1
ATOM 920 N N . VAL A 1 122 ? -8.532 -10.816 -16.467 1.00 92.94 122 VAL A N 1
ATOM 921 C CA . VAL A 1 122 ? -7.984 -9.993 -15.383 1.00 92.94 122 VAL A CA 1
ATOM 922 C C . VAL A 1 122 ? -9.098 -9.123 -14.821 1.00 92.94 122 VAL A C 1
ATOM 924 O O . VAL A 1 122 ? -9.724 -8.361 -15.555 1.00 92.94 122 VAL A O 1
ATOM 927 N N . LEU A 1 123 ? -9.326 -9.236 -13.518 1.00 92.38 123 LEU A N 1
ATOM 928 C CA . LEU A 1 123 ? -10.251 -8.414 -12.750 1.00 92.38 123 LEU A CA 1
ATOM 929 C C . LEU A 1 123 ? -9.458 -7.638 -11.700 1.00 92.38 123 LEU A C 1
ATOM 931 O O . LEU A 1 123 ? -8.781 -8.234 -10.865 1.00 92.38 123 LEU A O 1
ATOM 935 N N . THR A 1 124 ? -9.562 -6.312 -11.713 1.00 93.25 124 THR A N 1
ATOM 936 C CA . THR A 1 124 ? -9.079 -5.473 -10.610 1.00 93.25 124 THR A CA 1
ATOM 937 C C . THR A 1 124 ? -10.241 -5.051 -9.734 1.00 93.25 124 THR A C 1
ATOM 939 O O . THR A 1 124 ? -11.253 -4.576 -10.245 1.00 93.25 124 THR A O 1
ATOM 942 N N . LEU A 1 125 ? -10.075 -5.172 -8.422 1.00 89.44 125 LEU A N 1
ATOM 943 C CA . LEU A 1 125 ? -11.048 -4.704 -7.444 1.00 89.44 125 LEU A CA 1
ATOM 944 C C . LEU A 1 125 ? -10.449 -3.542 -6.647 1.00 89.44 125 LEU A C 1
ATOM 946 O O . LEU A 1 125 ? -9.348 -3.675 -6.120 1.00 89.44 125 LEU A O 1
ATOM 950 N N . CYS A 1 126 ? -11.150 -2.414 -6.552 1.00 85.88 126 CYS A N 1
ATOM 951 C CA . CYS A 1 126 ? -10.686 -1.234 -5.824 1.00 85.88 126 CYS A CA 1
ATOM 952 C C . CYS A 1 126 ? -11.819 -0.606 -5.009 1.00 85.88 126 CYS A C 1
ATOM 954 O O . CYS A 1 126 ? -12.991 -0.824 -5.299 1.00 85.88 126 CYS A O 1
ATOM 956 N N . VAL A 1 127 ? -11.438 0.157 -3.985 1.00 77.75 127 VAL A N 1
ATOM 957 C CA . VAL A 1 127 ? -12.346 0.894 -3.094 1.00 77.75 127 VAL A CA 1
ATOM 958 C C . VAL A 1 127 ? -12.241 2.412 -3.311 1.00 77.75 127 VAL A C 1
ATOM 960 O O . VAL A 1 127 ? -13.073 3.155 -2.813 1.00 77.75 127 VAL A O 1
ATOM 963 N N . ASP A 1 128 ? -11.226 2.879 -4.043 1.00 72.81 128 ASP A N 1
ATOM 964 C CA . ASP A 1 128 ? -11.055 4.295 -4.376 1.00 72.81 128 ASP A CA 1
ATOM 965 C C . ASP A 1 128 ? -11.780 4.615 -5.699 1.00 72.81 128 ASP A C 1
ATOM 967 O O . ASP A 1 128 ? -11.560 3.934 -6.703 1.00 72.81 128 ASP A O 1
ATOM 971 N N . ASP A 1 129 ? -12.516 5.731 -5.742 1.00 66.44 129 ASP A N 1
ATOM 972 C CA . ASP A 1 129 ? -13.236 6.232 -6.935 1.00 66.44 129 ASP A CA 1
ATOM 973 C C . ASP A 1 129 ? -12.324 6.547 -8.144 1.00 66.44 129 ASP A C 1
ATOM 975 O O . ASP A 1 129 ? -12.779 6.760 -9.265 1.00 66.44 129 ASP A O 1
ATOM 979 N N . ASP A 1 130 ? -11.009 6.608 -7.925 1.00 70.81 130 ASP A N 1
ATOM 980 C CA . ASP A 1 130 ? -9.981 6.947 -8.915 1.00 70.81 130 ASP A CA 1
ATOM 981 C C . ASP A 1 130 ? -9.059 5.759 -9.163 1.00 70.81 130 ASP A C 1
ATOM 983 O O . ASP A 1 130 ? -7.863 5.786 -8.834 1.00 70.81 130 ASP A O 1
ATOM 987 N N . CYS A 1 131 ? -9.653 4.695 -9.697 1.00 75.88 131 CYS A N 1
ATOM 988 C CA . CYS A 1 131 ? 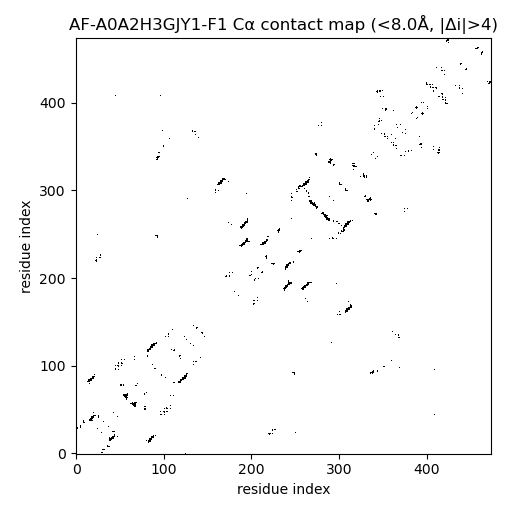-8.958 3.465 -10.034 1.00 75.88 131 CYS A CA 1
ATOM 989 C C . CYS A 1 131 ? -9.246 3.026 -11.475 1.00 75.88 131 CYS A C 1
ATOM 991 O O . CYS A 1 131 ? -9.915 2.031 -11.741 1.00 75.88 131 CYS A O 1
ATOM 993 N N . ASP A 1 132 ? -8.684 3.763 -12.426 1.00 88.31 132 ASP A N 1
ATOM 994 C CA . ASP A 1 132 ? -8.658 3.435 -13.852 1.00 88.31 132 ASP A CA 1
ATOM 995 C C . ASP A 1 132 ? -7.300 2.840 -14.278 1.00 88.31 132 ASP A C 1
ATOM 997 O O . ASP A 1 132 ? -6.913 2.891 -15.445 1.00 88.31 132 ASP A O 1
ATOM 1001 N N . PHE A 1 133 ? -6.546 2.256 -13.336 1.00 93.62 133 PHE A N 1
ATOM 1002 C CA . PHE A 1 133 ? -5.190 1.771 -13.608 1.00 93.62 133 PHE A CA 1
ATOM 1003 C C . PHE A 1 133 ? -5.161 0.685 -14.685 1.00 93.62 133 PHE A C 1
ATOM 1005 O O . PHE A 1 133 ? -4.335 0.742 -15.592 1.00 93.62 133 PHE A O 1
ATOM 1012 N N . LEU A 1 134 ? -6.067 -0.297 -14.603 1.00 94.69 134 LEU A N 1
ATOM 1013 C CA . LEU A 1 134 ? -6.121 -1.402 -15.562 1.00 94.69 134 LEU A CA 1
ATOM 1014 C C . LEU A 1 134 ? -6.431 -0.896 -16.978 1.00 94.69 134 LEU A C 1
ATOM 1016 O O . LEU A 1 134 ? -5.735 -1.259 -17.924 1.00 94.69 134 LEU A O 1
ATOM 1020 N N . SER A 1 135 ? -7.440 -0.031 -17.119 1.00 94.56 135 SER A N 1
ATOM 1021 C CA . SER A 1 135 ? -7.835 0.540 -18.410 1.00 94.56 135 SER A CA 1
ATOM 1022 C C . SER A 1 135 ? -6.762 1.460 -18.981 1.00 94.56 135 SER A C 1
ATOM 1024 O O . SER A 1 135 ? -6.455 1.365 -20.167 1.00 94.56 135 SER A O 1
ATOM 1026 N N . THR A 1 136 ? -6.126 2.279 -18.141 1.00 94.75 136 THR A N 1
ATOM 1027 C CA . THR A 1 136 ? -5.018 3.149 -18.546 1.00 94.75 136 THR A CA 1
ATOM 1028 C C . THR A 1 136 ? -3.823 2.336 -19.036 1.00 94.75 136 THR A C 1
ATOM 1030 O O . THR A 1 136 ? -3.316 2.604 -20.122 1.00 94.75 136 THR A O 1
ATOM 1033 N N . LEU A 1 137 ? -3.390 1.312 -18.289 1.00 95.50 137 LEU A N 1
ATOM 1034 C CA . LEU A 1 137 ? -2.266 0.456 -18.684 1.00 95.50 137 LEU A CA 1
ATOM 1035 C C . LEU A 1 137 ? -2.544 -0.314 -19.977 1.00 95.50 137 LEU A C 1
ATOM 1037 O O . LEU A 1 137 ? -1.673 -0.379 -20.843 1.00 95.50 137 LEU A O 1
ATOM 1041 N N . ILE A 1 138 ? -3.753 -0.860 -20.135 1.00 94.50 138 ILE A N 1
ATOM 1042 C CA . ILE A 1 138 ? -4.159 -1.515 -21.384 1.00 94.50 138 ILE A CA 1
ATOM 1043 C C . ILE A 1 138 ? -4.146 -0.501 -22.531 1.00 94.50 138 ILE A C 1
ATOM 1045 O O . ILE A 1 138 ? -3.572 -0.785 -23.578 1.00 94.50 138 ILE A O 1
ATOM 1049 N N . GLY A 1 139 ? -4.674 0.707 -22.319 1.00 94.50 139 GLY A N 1
ATOM 1050 C CA . GLY A 1 139 ? -4.708 1.769 -23.324 1.00 94.50 139 GLY A CA 1
ATOM 1051 C C . GLY A 1 139 ? -3.329 2.229 -23.814 1.00 94.50 139 GLY A C 1
ATOM 1052 O O . GLY A 1 139 ? -3.209 2.654 -24.962 1.00 94.50 139 GLY A O 1
ATOM 1053 N N . LEU A 1 140 ? -2.278 2.103 -22.993 1.00 92.81 140 LEU A N 1
ATOM 1054 C CA . LEU A 1 140 ? -0.902 2.414 -23.405 1.00 92.81 140 LEU A CA 1
ATOM 1055 C C . LEU A 1 140 ? -0.366 1.453 -24.476 1.00 92.81 140 LEU A C 1
ATOM 1057 O O . LEU A 1 140 ? 0.492 1.846 -25.266 1.00 92.81 140 LEU A O 1
ATOM 1061 N N . ARG A 1 141 ? -0.841 0.201 -24.503 1.00 88.56 141 ARG A N 1
ATOM 1062 C CA . ARG A 1 141 ? -0.271 -0.867 -25.344 1.00 88.56 141 ARG A CA 1
ATOM 1063 C C . ARG A 1 141 ? -1.245 -1.452 -26.367 1.00 88.56 141 ARG A C 1
ATOM 1065 O O . ARG A 1 141 ? -0.812 -1.842 -27.447 1.00 88.56 141 ARG A O 1
ATOM 1072 N N . ALA A 1 142 ? -2.527 -1.501 -26.036 1.00 91.19 142 ALA A N 1
ATOM 1073 C CA . ALA A 1 142 ? -3.615 -2.037 -26.845 1.00 91.19 142 ALA A CA 1
ATOM 1074 C C . ALA A 1 142 ? -4.834 -1.091 -26.758 1.00 91.19 142 ALA A C 1
ATOM 1076 O O . ALA A 1 142 ? -5.831 -1.419 -26.109 1.00 91.19 142 ALA A O 1
ATOM 1077 N N . PRO A 1 143 ? -4.755 0.116 -27.356 1.00 91.06 143 PRO A N 1
ATOM 1078 C CA . PRO A 1 143 ? -5.793 1.152 -27.262 1.00 91.06 143 PRO A CA 1
ATOM 1079 C C . PRO A 1 143 ? -7.155 0.739 -27.842 1.00 91.06 143 PRO A C 1
ATOM 1081 O O . PRO A 1 143 ? -8.162 1.396 -27.592 1.00 91.06 143 PRO A O 1
ATOM 1084 N N . GLU A 1 144 ? -7.195 -0.326 -28.637 1.00 91.81 144 GLU A N 1
ATOM 1085 C CA . GLU A 1 144 ? -8.409 -0.927 -29.180 1.00 91.81 144 GLU A CA 1
ATOM 1086 C C . GLU A 1 144 ? -9.197 -1.770 -28.167 1.00 91.81 144 GLU A C 1
ATOM 1088 O O . GLU A 1 144 ? -10.372 -2.055 -28.403 1.00 91.81 144 GLU A O 1
ATOM 1093 N N . LEU A 1 145 ? -8.576 -2.181 -27.057 1.00 90.62 145 LEU A N 1
ATOM 1094 C CA . LEU A 1 145 ? -9.226 -2.986 -26.029 1.00 90.62 145 LEU A CA 1
ATOM 1095 C C . LEU A 1 145 ? -9.955 -2.100 -25.018 1.00 90.62 145 LEU A C 1
ATOM 1097 O O . LEU A 1 145 ? -9.434 -1.097 -24.536 1.00 90.62 145 LEU A O 1
ATOM 1101 N N . THR A 1 146 ? -11.167 -2.510 -24.652 1.00 89.88 146 THR A N 1
ATOM 1102 C CA . THR A 1 146 ? -11.996 -1.813 -23.665 1.00 89.88 146 THR A CA 1
ATOM 1103 C C . THR A 1 146 ? -12.080 -2.612 -22.375 1.00 89.88 146 THR A C 1
ATOM 1105 O O . THR A 1 146 ? -12.410 -3.798 -22.402 1.00 89.88 146 THR A O 1
ATOM 1108 N N . VAL A 1 147 ? -11.859 -1.950 -21.242 1.00 91.75 147 VAL A N 1
ATOM 1109 C CA . VAL A 1 147 ? -12.083 -2.530 -19.914 1.00 91.75 147 VAL A CA 1
ATOM 1110 C C . VAL A 1 147 ? -13.496 -2.193 -19.461 1.00 91.75 147 VAL A C 1
ATOM 1112 O O . VAL A 1 147 ? -13.919 -1.040 -19.523 1.00 91.75 147 VAL A O 1
ATOM 1115 N N . SER A 1 148 ? -14.241 -3.211 -19.036 1.00 90.50 148 SER A N 1
ATOM 1116 C CA . SER A 1 148 ? -15.565 -3.009 -18.444 1.00 90.50 148 SER A CA 1
ATOM 1117 C C . SER A 1 148 ? -15.420 -2.587 -16.986 1.00 90.50 148 SER A C 1
ATOM 1119 O O . SER A 1 148 ? -14.601 -3.146 -16.260 1.00 90.50 148 SER A O 1
ATOM 1121 N N . HIS A 1 149 ? -16.235 -1.625 -16.565 1.00 87.69 149 HIS A N 1
ATOM 1122 C CA . HIS A 1 149 ? -16.263 -1.116 -15.199 1.00 87.69 149 HIS A CA 1
ATOM 1123 C C . HIS A 1 149 ? -17.639 -1.380 -14.588 1.00 87.69 149 HIS A C 1
ATOM 1125 O O . HIS A 1 149 ? -18.658 -1.155 -15.241 1.00 87.69 149 HIS A O 1
ATOM 1131 N N . LEU A 1 150 ? -17.651 -1.864 -13.349 1.00 86.38 150 LEU A N 1
ATOM 1132 C CA . LEU A 1 150 ? -18.856 -2.079 -12.559 1.00 86.38 150 LEU A CA 1
ATOM 1133 C C . LEU A 1 150 ? -18.659 -1.397 -11.210 1.00 86.38 150 LEU A C 1
ATOM 1135 O O . LEU A 1 150 ? -17.759 -1.775 -10.460 1.00 86.38 150 LEU A O 1
ATOM 1139 N N . ASP A 1 151 ? -19.490 -0.400 -10.934 1.00 81.69 151 ASP A N 1
ATOM 1140 C CA . ASP A 1 151 ? -19.556 0.229 -9.624 1.00 81.69 151 ASP A CA 1
ATOM 1141 C C . ASP A 1 151 ? -20.495 -0.585 -8.727 1.00 81.69 151 ASP A C 1
ATOM 1143 O O . ASP A 1 151 ? -21.620 -0.903 -9.110 1.00 81.69 151 ASP A O 1
ATOM 1147 N N . LEU A 1 152 ? -19.997 -0.971 -7.555 1.00 77.19 152 LEU A N 1
ATOM 1148 C CA . LEU A 1 152 ? -20.731 -1.745 -6.554 1.00 77.19 152 LEU A CA 1
ATOM 1149 C C . LEU A 1 152 ? -21.124 -0.891 -5.342 1.00 77.19 152 LEU A C 1
ATOM 1151 O O . LEU A 1 152 ? -21.664 -1.423 -4.375 1.00 77.19 152 LEU A O 1
ATOM 1155 N N . ALA A 1 153 ? -20.845 0.414 -5.373 1.00 68.56 153 ALA A N 1
ATOM 1156 C CA . ALA A 1 153 ? -21.190 1.348 -4.309 1.00 68.56 153 ALA A CA 1
ATOM 1157 C C . ALA A 1 153 ? -22.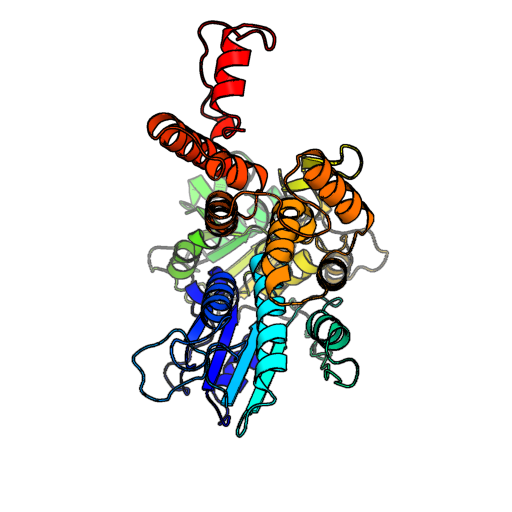680 1.745 -4.302 1.00 68.56 153 ALA A C 1
ATOM 1159 O O . ALA A 1 153 ? -23.118 2.420 -3.375 1.00 68.56 153 ALA A O 1
ATOM 1160 N N . GLU A 1 154 ? -23.479 1.328 -5.295 1.00 53.28 154 GLU A N 1
ATOM 1161 C CA . GLU A 1 154 ? -24.901 1.706 -5.393 1.00 53.28 154 GLU A CA 1
ATOM 1162 C C . GLU A 1 154 ? -25.783 1.130 -4.259 1.00 53.28 154 GLU A C 1
ATOM 1164 O O . GLU A 1 154 ? -26.834 1.699 -3.968 1.00 53.28 154 GLU A O 1
ATOM 1169 N N . ASP A 1 155 ? -25.325 0.088 -3.551 1.00 55.47 155 ASP A N 1
ATOM 1170 C CA . ASP A 1 155 ? -25.994 -0.514 -2.382 1.00 55.47 155 ASP A CA 1
ATOM 1171 C C . ASP A 1 155 ? -25.345 -0.088 -1.038 1.00 55.47 155 ASP A C 1
ATOM 1173 O O . ASP A 1 155 ? -25.149 -0.915 -0.141 1.00 55.47 155 ASP A O 1
ATOM 1177 N N . ASP A 1 156 ? -24.957 1.189 -0.882 1.00 57.97 156 ASP A N 1
ATOM 1178 C CA . ASP A 1 156 ? -24.307 1.712 0.339 1.00 57.97 156 ASP A CA 1
ATOM 1179 C C . ASP A 1 156 ? -25.264 1.733 1.553 1.00 57.97 156 ASP A C 1
ATOM 1181 O O . ASP A 1 156 ? -25.837 2.755 1.936 1.00 57.97 156 ASP A O 1
ATOM 1185 N N . ASP A 1 157 ? -25.460 0.566 2.169 1.00 67.50 157 ASP A N 1
ATOM 1186 C CA . ASP A 1 157 ? -26.158 0.414 3.444 1.00 67.50 157 ASP A CA 1
ATOM 1187 C C . ASP A 1 157 ? -25.340 1.141 4.531 1.00 67.50 157 ASP A C 1
ATOM 1189 O O . ASP A 1 157 ? -24.147 0.872 4.715 1.00 67.50 157 ASP A O 1
ATOM 1193 N N . ASP A 1 158 ? -25.958 2.083 5.253 1.00 77.12 158 ASP A N 1
ATOM 1194 C CA . ASP A 1 158 ? -25.273 2.909 6.257 1.00 77.12 158 ASP A CA 1
ATOM 1195 C C . ASP A 1 158 ? -24.499 2.022 7.258 1.00 77.12 158 ASP A C 1
ATOM 1197 O O . ASP A 1 158 ? -25.128 1.235 7.971 1.00 77.12 158 ASP A O 1
ATOM 1201 N N . PRO A 1 159 ? -23.151 2.115 7.359 1.00 78.56 159 PRO A N 1
ATOM 1202 C CA . PRO A 1 159 ? -22.365 1.258 8.249 1.00 78.56 159 PRO A CA 1
ATOM 1203 C C . PRO A 1 159 ? -22.747 1.401 9.728 1.00 78.56 159 PRO A C 1
ATOM 1205 O O . PRO A 1 159 ? -22.377 0.550 10.529 1.00 78.56 159 PRO A O 1
ATOM 1208 N N . LEU A 1 160 ? -23.483 2.456 10.091 1.00 84.12 160 LEU A N 1
ATOM 1209 C CA . LEU A 1 160 ? -23.932 2.725 11.455 1.00 84.12 160 LEU A CA 1
ATOM 1210 C C . LEU A 1 160 ? -25.371 2.279 11.746 1.00 84.12 160 LEU A C 1
ATOM 1212 O O . LEU A 1 160 ? -25.836 2.482 12.864 1.00 84.12 160 LEU A O 1
ATOM 1216 N N . LYS A 1 161 ? -26.078 1.685 10.776 1.00 82.62 161 LYS A N 1
ATOM 1217 C CA . LYS A 1 161 ? -27.508 1.335 10.868 1.00 82.62 161 LYS A CA 1
ATOM 1218 C C . LYS A 1 161 ? -27.876 0.555 12.135 1.00 82.62 161 LYS A C 1
ATOM 1220 O O . LYS A 1 161 ? -28.911 0.835 12.735 1.00 82.62 161 LYS A O 1
ATOM 1225 N N . ASP A 1 162 ? -27.004 -0.359 12.557 1.00 84.75 162 ASP A N 1
ATOM 1226 C CA . ASP A 1 162 ? -27.207 -1.228 13.723 1.00 84.75 162 ASP A CA 1
ATOM 1227 C C . ASP A 1 162 ? -26.302 -0.864 14.920 1.00 84.75 162 ASP A C 1
ATOM 1229 O O . ASP A 1 162 ? -26.276 -1.573 15.927 1.00 84.75 162 ASP A O 1
ATOM 1233 N N . ALA A 1 163 ? -25.563 0.249 14.839 1.00 89.06 163 ALA A N 1
ATOM 1234 C CA . ALA A 1 163 ? -24.598 0.660 15.854 1.00 89.06 163 ALA A CA 1
ATOM 1235 C C . ALA A 1 163 ? -25.159 1.724 16.814 1.00 89.06 163 ALA A C 1
ATOM 1237 O O . ALA A 1 163 ? -25.875 2.649 16.423 1.00 89.06 163 ALA A O 1
ATOM 1238 N N . ARG A 1 164 ? -24.766 1.654 18.091 1.00 90.69 164 ARG A N 1
ATOM 1239 C CA . ARG A 1 164 ? -25.000 2.724 19.071 1.00 90.69 164 ARG A CA 1
ATOM 1240 C C . ARG A 1 164 ? -23.928 3.796 18.933 1.00 90.69 164 ARG A C 1
ATOM 1242 O O . ARG A 1 164 ? -22.752 3.541 19.167 1.00 90.69 164 ARG A O 1
ATOM 1249 N N . VAL A 1 165 ? -24.340 5.006 18.581 1.00 88.75 165 VAL A N 1
ATOM 1250 C CA . VAL A 1 165 ? -23.421 6.114 18.304 1.00 88.75 165 VAL A CA 1
ATOM 1251 C C . VAL A 1 165 ? -23.318 7.056 19.504 1.00 88.75 165 VAL A C 1
ATOM 1253 O O . VAL A 1 165 ? -24.332 7.544 20.003 1.00 88.75 165 VAL A O 1
ATOM 1256 N N . TYR A 1 166 ? -22.090 7.343 19.933 1.00 86.56 166 TYR A N 1
ATOM 1257 C CA . TYR A 1 166 ? -21.763 8.255 21.026 1.00 86.56 166 TYR A CA 1
ATOM 1258 C C . TYR A 1 166 ? -20.890 9.396 20.509 1.00 86.56 166 TYR A C 1
ATOM 1260 O O . TYR A 1 166 ? -19.947 9.176 19.748 1.00 86.56 166 TYR A O 1
ATOM 1268 N N . TYR A 1 167 ? -21.191 10.609 20.963 1.00 82.44 167 TYR A N 1
ATOM 1269 C CA . TYR A 1 167 ? -20.398 11.803 20.682 1.00 82.44 167 TYR A CA 1
ATOM 1270 C C . TYR A 1 167 ? -19.599 12.154 21.927 1.00 82.44 167 TYR A C 1
ATOM 1272 O O . TYR A 1 167 ? -20.185 12.355 22.991 1.00 82.44 167 TYR A O 1
ATOM 1280 N N . SER A 1 168 ? -18.280 12.199 21.790 1.00 75.94 168 SER A N 1
ATOM 1281 C CA . SER A 1 168 ? -17.346 12.531 22.860 1.00 75.94 168 SER A CA 1
ATOM 1282 C C . SER A 1 168 ? -16.640 13.853 22.559 1.00 75.94 168 SER A C 1
ATOM 1284 O O . SER A 1 168 ? -16.254 14.117 21.421 1.00 75.94 168 SER A O 1
ATOM 1286 N N . MET A 1 169 ? -16.435 14.687 23.582 1.00 73.69 169 MET A N 1
ATOM 1287 C CA . MET A 1 169 ? -15.669 15.937 23.451 1.00 73.69 169 MET A CA 1
ATOM 1288 C C . MET A 1 169 ? -14.153 15.679 23.452 1.00 73.69 169 MET A C 1
ATOM 1290 O O . MET A 1 169 ? -13.364 16.588 23.216 1.00 73.69 169 MET A O 1
ATOM 1294 N N . GLY A 1 170 ? -13.734 14.444 23.741 1.00 74.25 170 GLY A N 1
ATOM 1295 C CA . GLY A 1 170 ? -12.339 14.023 23.810 1.00 74.25 170 GLY A CA 1
ATOM 1296 C C . GLY A 1 170 ? -12.199 12.555 24.215 1.00 74.25 170 GLY A C 1
ATOM 1297 O O . GLY A 1 170 ? -13.192 11.864 24.462 1.00 74.25 170 GLY A O 1
ATOM 1298 N N . ASN A 1 171 ? -10.956 12.077 24.304 1.00 75.50 171 ASN A N 1
ATOM 1299 C CA . ASN A 1 171 ? -10.657 10.687 24.665 1.00 75.50 171 ASN A CA 1
ATOM 1300 C C . ASN A 1 171 ? -11.203 10.319 26.052 1.00 75.50 171 ASN A C 1
ATOM 1302 O O . ASN A 1 171 ? -11.777 9.245 26.211 1.00 75.50 171 ASN A O 1
ATOM 1306 N N . ARG A 1 172 ? -11.126 11.230 27.029 1.00 79.12 172 ARG A N 1
ATOM 1307 C CA . ARG A 1 172 ? -11.699 11.032 28.370 1.00 79.12 172 ARG A CA 1
ATOM 1308 C C . ARG A 1 172 ? -13.180 10.656 28.372 1.00 79.12 172 ARG A C 1
ATOM 1310 O O . ARG A 1 172 ? -13.564 9.716 29.061 1.00 79.12 172 ARG A O 1
ATOM 1317 N N . ASP A 1 173 ? -13.999 11.358 27.596 1.00 82.12 173 ASP A N 1
ATOM 1318 C CA . ASP A 1 173 ? -15.438 11.081 27.524 1.00 82.12 173 ASP A CA 1
ATOM 1319 C C . ASP A 1 173 ? -15.692 9.703 26.899 1.00 82.12 173 ASP A C 1
ATOM 1321 O O . ASP A 1 173 ? -16.571 8.959 27.335 1.00 82.12 173 ASP A O 1
ATOM 1325 N N . ALA A 1 174 ? -14.888 9.326 25.897 1.00 82.12 174 ALA A N 1
ATOM 1326 C CA . ALA A 1 174 ? -14.960 7.998 25.298 1.00 82.12 174 ALA A CA 1
ATOM 1327 C C . ALA A 1 174 ? -14.595 6.899 26.313 1.00 82.12 174 ALA A C 1
ATOM 1329 O O . ALA A 1 174 ? -15.283 5.878 26.404 1.00 82.12 174 ALA A O 1
ATOM 1330 N N . VAL A 1 175 ? -13.568 7.137 27.133 1.00 82.44 175 VAL A N 1
ATOM 1331 C CA . VAL A 1 175 ? -13.180 6.249 28.236 1.00 82.44 175 VAL A CA 1
ATOM 1332 C C . VAL A 1 175 ? -14.269 6.145 29.293 1.00 82.44 175 VAL A C 1
ATOM 1334 O O . VAL A 1 175 ? -14.503 5.052 29.810 1.00 82.44 175 VAL A O 1
ATOM 1337 N N . GLU A 1 176 ? -14.965 7.234 29.607 1.00 85.44 176 GLU A N 1
ATOM 1338 C CA . GLU A 1 176 ? -16.070 7.220 30.565 1.00 85.44 176 GLU A CA 1
ATOM 1339 C C . GLU A 1 176 ? -17.225 6.333 30.078 1.00 85.44 176 GLU A C 1
ATOM 1341 O O . GLU A 1 176 ? -17.738 5.515 30.848 1.00 85.44 176 GLU A O 1
ATOM 1346 N N . VAL A 1 177 ? -17.584 6.414 28.790 1.00 87.56 177 VAL A N 1
ATOM 1347 C CA . VAL A 1 177 ? -18.607 5.546 28.179 1.00 87.56 177 VAL A CA 1
ATOM 1348 C C . VAL A 1 177 ? -18.224 4.068 28.301 1.00 87.56 177 VAL A C 1
ATOM 1350 O O . VAL A 1 177 ? -19.038 3.250 28.739 1.00 87.56 177 VAL A O 1
ATOM 1353 N N . ILE A 1 178 ? -16.979 3.725 27.965 1.00 87.38 178 ILE A N 1
ATO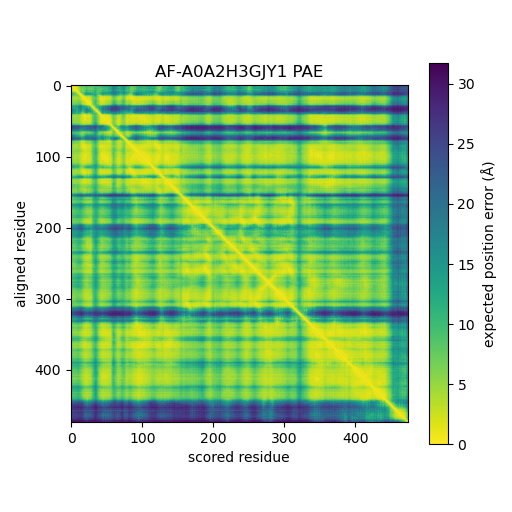M 1354 C CA . ILE A 1 178 ? -16.459 2.352 28.050 1.00 87.38 178 ILE A CA 1
ATOM 1355 C C . ILE A 1 178 ? -16.428 1.872 29.509 1.00 87.38 178 ILE A C 1
ATOM 1357 O O . ILE A 1 178 ? -16.887 0.773 29.823 1.00 87.38 178 ILE A O 1
ATOM 1361 N N . SER A 1 179 ? -15.928 2.711 30.419 1.00 86.50 179 SER A N 1
ATOM 1362 C CA . SER A 1 179 ? -15.816 2.411 31.852 1.00 86.50 179 SER A CA 1
ATOM 1363 C C . SER A 1 179 ? -17.179 2.168 32.489 1.00 86.50 179 SER A C 1
ATOM 1365 O O . SER A 1 179 ? -17.334 1.254 33.300 1.00 86.50 179 SER A O 1
ATOM 1367 N N . LYS A 1 180 ? -18.190 2.949 32.099 1.00 88.00 180 LYS A N 1
ATOM 1368 C CA . LYS A 1 180 ? -19.566 2.761 32.555 1.00 88.00 180 LYS A CA 1
ATOM 1369 C C . LYS A 1 180 ? -20.123 1.409 32.110 1.00 88.00 180 LYS A C 1
ATOM 1371 O O . LYS A 1 180 ? -20.681 0.697 32.941 1.00 88.00 180 LYS A O 1
ATOM 1376 N N . SER A 1 181 ? -19.910 1.020 30.851 1.00 88.06 181 SER A N 1
ATOM 1377 C CA . SER A 1 181 ? -20.331 -0.304 30.373 1.00 88.06 181 SER A CA 1
ATOM 1378 C C . SER A 1 181 ? -19.614 -1.439 31.112 1.00 88.06 181 SER A C 1
ATOM 1380 O O . SER A 1 181 ? -20.231 -2.426 31.503 1.00 88.06 181 SER A O 1
ATOM 1382 N N . LEU A 1 182 ? -18.320 -1.292 31.408 1.00 86.94 182 LEU A N 1
ATOM 1383 C CA . LEU A 1 182 ? -17.579 -2.280 32.203 1.00 86.94 182 LEU A CA 1
ATOM 1384 C C . LEU A 1 182 ? -18.163 -2.490 33.611 1.00 86.94 182 LEU A C 1
ATOM 1386 O O . LEU A 1 182 ? -18.095 -3.604 34.130 1.00 86.94 182 LEU A O 1
ATOM 1390 N N . ILE A 1 183 ? -18.757 -1.453 34.208 1.00 86.81 183 ILE A N 1
ATOM 1391 C CA . ILE A 1 183 ? -19.446 -1.536 35.505 1.00 86.81 183 ILE A CA 1
ATOM 1392 C C . ILE A 1 183 ? -20.840 -2.161 35.359 1.00 86.81 183 ILE A C 1
ATOM 1394 O O . ILE A 1 183 ? -21.244 -2.958 36.205 1.00 86.81 183 ILE A O 1
ATOM 1398 N N . GLU A 1 184 ? -21.583 -1.794 34.314 1.00 89.81 184 GLU A N 1
ATOM 1399 C CA . GLU A 1 184 ? -22.956 -2.262 34.085 1.00 89.81 184 GLU A CA 1
ATOM 1400 C C . GLU A 1 184 ? -23.008 -3.728 33.626 1.00 89.81 184 GLU A C 1
ATOM 1402 O O . GLU A 1 184 ? -23.890 -4.477 34.051 1.00 89.81 184 GLU A O 1
ATOM 1407 N N . THR A 1 185 ? -22.045 -4.160 32.806 1.00 88.94 185 THR A N 1
ATOM 1408 C CA . THR A 1 185 ? -21.969 -5.510 32.228 1.00 88.94 185 THR A CA 1
ATOM 1409 C C . THR A 1 185 ? -20.590 -6.164 32.465 1.00 88.94 185 THR A C 1
ATOM 1411 O O . THR A 1 185 ? -19.871 -6.486 31.516 1.00 88.94 185 THR A O 1
ATOM 1414 N N . PRO A 1 186 ? -20.180 -6.426 33.724 1.00 85.31 186 PRO A N 1
ATOM 1415 C CA . PRO A 1 186 ? -18.814 -6.867 34.058 1.00 85.31 186 PRO A CA 1
ATOM 1416 C C . PRO A 1 186 ? -18.442 -8.269 33.544 1.00 85.31 186 PRO A C 1
ATOM 1418 O O . PRO A 1 186 ? -17.258 -8.615 33.465 1.00 85.31 186 PRO A O 1
ATOM 1421 N N . ASP A 1 187 ? -19.445 -9.081 33.207 1.00 87.31 187 ASP A N 1
ATOM 1422 C CA . ASP A 1 187 ? -19.276 -10.435 32.669 1.00 87.31 187 ASP A CA 1
ATOM 1423 C C . ASP A 1 187 ? -19.385 -10.490 31.138 1.00 87.31 187 ASP A C 1
ATOM 1425 O O . ASP A 1 187 ? -19.109 -11.532 30.543 1.00 87.31 187 ASP A O 1
ATOM 1429 N N . VAL A 1 188 ? -19.758 -9.378 30.491 1.00 90.50 188 VAL A N 1
ATOM 1430 C CA . VAL A 1 188 ? -19.833 -9.287 29.030 1.00 90.50 188 VAL A CA 1
ATOM 1431 C C . VAL A 1 188 ? -18.445 -8.945 28.491 1.00 90.50 188 VAL A C 1
ATOM 1433 O O . VAL A 1 188 ? -17.934 -7.868 28.812 1.00 90.50 188 VAL A O 1
ATOM 1436 N N . PRO A 1 189 ? -17.825 -9.822 27.682 1.00 91.00 189 PRO A N 1
ATOM 1437 C CA . PRO A 1 189 ? -16.499 -9.574 27.139 1.00 91.00 189 PRO A CA 1
ATOM 1438 C C . PRO A 1 189 ? -16.526 -8.488 26.069 1.00 91.00 189 PRO A C 1
ATOM 1440 O O . PRO A 1 189 ? -17.413 -8.489 25.212 1.00 91.00 189 PRO A O 1
ATOM 1443 N N . LYS A 1 190 ? -15.529 -7.603 26.095 1.00 91.88 190 LYS A N 1
ATOM 1444 C CA . LYS A 1 190 ? -15.484 -6.408 25.248 1.00 91.88 190 LYS A CA 1
ATOM 1445 C C . LYS A 1 190 ? -14.190 -6.336 24.449 1.00 91.88 190 LYS A C 1
ATOM 1447 O O . LYS A 1 190 ? -13.128 -6.726 24.940 1.00 91.88 190 LYS A O 1
ATOM 1452 N N . ILE A 1 191 ? -14.274 -5.794 23.242 1.00 92.50 191 ILE A N 1
ATOM 1453 C CA . ILE A 1 191 ? -13.110 -5.388 22.452 1.00 92.50 191 ILE A CA 1
ATOM 1454 C C . ILE A 1 191 ? -13.255 -3.927 22.047 1.00 92.50 191 ILE A C 1
ATOM 1456 O O . ILE A 1 191 ? -14.345 -3.477 21.696 1.00 92.50 191 ILE A O 1
ATOM 1460 N N . ILE A 1 192 ? -12.154 -3.189 22.119 1.00 91.69 192 ILE A N 1
ATOM 1461 C CA . ILE A 1 192 ? -12.063 -1.802 21.682 1.00 91.69 192 ILE A CA 1
ATOM 1462 C C . ILE A 1 192 ? -11.127 -1.756 20.483 1.00 91.69 192 ILE A C 1
ATOM 1464 O O . ILE A 1 192 ? -9.984 -2.187 20.577 1.00 91.69 192 ILE A O 1
ATOM 1468 N N . ILE A 1 193 ? -11.626 -1.247 19.366 1.00 92.62 193 ILE A N 1
ATOM 1469 C CA . ILE A 1 193 ? -10.909 -1.042 18.114 1.00 92.62 193 ILE A CA 1
ATOM 1470 C C . ILE A 1 193 ? -10.667 0.457 17.999 1.00 92.62 193 ILE A C 1
ATOM 1472 O O . ILE A 1 193 ? -11.607 1.229 17.816 1.00 92.62 193 ILE A O 1
ATOM 1476 N N . SER A 1 194 ? -9.416 0.872 18.139 1.00 90.19 194 SER A N 1
ATOM 1477 C CA . SER A 1 194 ? -9.014 2.272 18.140 1.00 90.19 194 SER A CA 1
ATOM 1478 C C . SER A 1 194 ? -8.201 2.613 16.903 1.00 90.19 194 SER A C 1
ATOM 1480 O O . SER A 1 194 ? -7.229 1.932 16.588 1.00 90.19 194 SER A O 1
ATOM 1482 N N . PHE A 1 195 ? -8.556 3.712 16.239 1.00 88.75 195 PHE A N 1
ATOM 1483 C CA . PHE A 1 195 ? -7.769 4.297 15.145 1.00 88.75 195 PHE A CA 1
ATOM 1484 C C . PHE A 1 195 ? -6.955 5.518 15.576 1.00 88.75 195 PHE A C 1
ATOM 1486 O O . PHE A 1 195 ? -6.371 6.214 14.745 1.00 88.75 195 PHE A O 1
ATOM 1493 N N . CYS A 1 196 ? -6.918 5.789 16.877 1.00 79.50 196 CYS A N 1
ATOM 1494 C CA . CYS A 1 196 ? -6.001 6.731 17.493 1.00 79.50 196 CYS A CA 1
ATOM 1495 C C . CYS A 1 196 ? -5.085 5.985 18.475 1.00 79.50 196 CYS A C 1
ATOM 1497 O O . CYS A 1 196 ? -5.552 5.070 19.167 1.00 79.50 196 CYS A O 1
ATOM 1499 N N . PRO A 1 197 ? -3.795 6.352 18.564 1.00 69.06 197 PRO A N 1
ATOM 1500 C CA . PRO A 1 197 ? -2.938 5.856 19.631 1.00 69.06 197 PRO A CA 1
ATOM 1501 C C . PRO A 1 197 ? -3.586 6.164 20.991 1.00 69.06 197 PRO A C 1
ATOM 1503 O O . PRO A 1 197 ? -4.042 7.295 21.189 1.00 69.06 197 PRO A O 1
ATOM 1506 N N . PRO A 1 198 ? -3.683 5.195 21.914 1.00 68.25 198 PRO A N 1
ATOM 1507 C CA . PRO A 1 198 ? -4.198 5.472 23.244 1.00 68.25 198 PRO A CA 1
ATOM 1508 C C . PRO A 1 198 ? -3.184 6.313 24.023 1.00 68.25 198 PRO A C 1
ATOM 1510 O O . PRO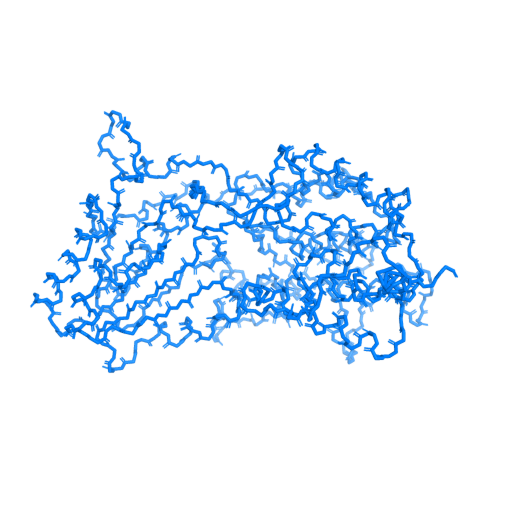 A 1 198 ? -1.999 5.985 24.077 1.00 68.25 198 PRO A O 1
ATOM 1513 N N . ASP A 1 199 ? -3.653 7.372 24.681 1.00 71.25 199 ASP A N 1
ATOM 1514 C CA . ASP A 1 199 ? -2.864 8.046 25.714 1.00 71.25 199 ASP A CA 1
ATOM 1515 C C . ASP A 1 199 ? -2.974 7.257 27.026 1.00 71.25 199 ASP A C 1
ATOM 1517 O O . ASP A 1 199 ? -3.848 7.508 27.862 1.00 71.25 199 ASP A O 1
ATOM 1521 N N . LEU A 1 200 ? -2.121 6.237 27.157 1.00 61.66 200 LEU A N 1
ATOM 1522 C CA . LEU A 1 200 ? -2.109 5.298 28.284 1.00 61.66 200 LEU A CA 1
ATOM 1523 C C . LEU A 1 200 ? -1.745 5.955 29.620 1.00 61.66 200 LEU A C 1
ATOM 1525 O O . LEU A 1 200 ? -2.230 5.505 30.655 1.00 61.66 200 LEU A O 1
ATOM 1529 N N . GLU A 1 201 ? -0.900 6.990 29.597 1.00 56.38 201 GLU A N 1
ATOM 1530 C CA . GLU A 1 201 ? -0.470 7.732 30.793 1.00 56.38 201 GLU A CA 1
ATOM 1531 C C . GLU A 1 201 ? -1.467 8.836 31.190 1.00 56.38 201 GLU A C 1
ATOM 1533 O O . GLU A 1 201 ? -1.355 9.410 32.272 1.00 56.38 201 GLU A O 1
ATOM 1538 N N . GLY A 1 202 ? -2.434 9.140 30.320 1.00 71.69 202 GLY A N 1
ATOM 1539 C CA . GLY A 1 202 ? -3.467 10.143 30.540 1.00 71.69 202 GLY A CA 1
ATOM 1540 C C . GLY A 1 202 ? -4.852 9.531 30.732 1.00 71.69 202 GLY A C 1
ATOM 1541 O O . GLY A 1 202 ? -5.164 8.917 31.750 1.00 71.69 202 GLY A O 1
ATOM 1542 N N . ASP A 1 203 ? -5.727 9.743 29.751 1.00 68.38 203 ASP A N 1
ATOM 1543 C CA . ASP A 1 203 ? -7.165 9.474 29.875 1.00 68.38 203 ASP A CA 1
ATOM 1544 C C . ASP A 1 203 ? -7.522 7.981 30.039 1.00 68.38 203 ASP A C 1
ATOM 1546 O O . ASP A 1 203 ? -8.633 7.666 30.461 1.00 68.38 203 ASP A O 1
ATOM 1550 N N . MET A 1 204 ? -6.592 7.066 29.744 1.00 70.12 204 MET A N 1
ATOM 1551 C CA . MET A 1 204 ? -6.790 5.609 29.762 1.00 70.12 204 MET A CA 1
ATOM 1552 C C . MET A 1 204 ? -6.306 4.905 31.041 1.00 70.12 204 MET A C 1
ATOM 1554 O O . MET A 1 204 ? -6.635 3.729 31.235 1.00 70.12 204 MET A O 1
ATOM 1558 N N . GLU A 1 205 ? -5.569 5.592 31.922 1.00 71.94 205 GLU A N 1
ATOM 1559 C CA . GLU A 1 205 ? -5.018 5.039 33.174 1.00 71.94 205 GLU A CA 1
ATOM 1560 C C . GLU A 1 205 ? -6.069 4.253 33.999 1.00 71.94 205 GLU A C 1
ATOM 1562 O O . GLU A 1 205 ? -5.793 3.110 34.385 1.00 71.94 205 GLU A O 1
ATOM 1567 N N . PRO A 1 206 ? -7.326 4.734 34.165 1.00 71.94 206 PRO A N 1
ATOM 1568 C CA . PRO A 1 206 ? -8.341 4.004 34.924 1.00 71.94 206 PRO A CA 1
ATOM 1569 C C . PRO A 1 206 ? -8.708 2.640 34.328 1.00 71.94 206 PRO A C 1
ATOM 1571 O O . PRO A 1 206 ? -9.085 1.732 35.069 1.00 71.94 206 PRO A O 1
ATOM 1574 N N . LEU A 1 207 ? -8.633 2.472 33.005 1.00 72.88 207 LEU A N 1
ATOM 1575 C CA . LEU A 1 207 ? -8.939 1.199 32.349 1.00 72.88 207 LEU A CA 1
ATOM 1576 C C . LEU A 1 207 ? -7.794 0.198 32.518 1.00 72.88 207 LEU A C 1
ATOM 1578 O O . LEU A 1 207 ? -8.037 -0.985 32.775 1.00 72.88 207 LEU A O 1
ATOM 1582 N N . VAL A 1 208 ? -6.552 0.679 32.429 1.00 70.94 208 VAL A N 1
ATOM 1583 C CA . VAL A 1 208 ? -5.345 -0.134 32.615 1.00 70.94 208 VAL A CA 1
ATOM 1584 C C . VAL A 1 208 ? -5.281 -0.674 34.045 1.00 70.94 208 VAL A C 1
ATOM 1586 O O . VAL A 1 208 ? -5.139 -1.885 34.239 1.00 70.94 208 VAL A O 1
ATOM 1589 N N . GLU A 1 209 ? -5.456 0.197 35.042 1.00 73.81 209 GLU A N 1
ATOM 1590 C CA . GLU A 1 209 ? -5.342 -0.172 36.456 1.00 73.81 209 GLU A CA 1
ATOM 1591 C C . GLU A 1 209 ? -6.486 -1.075 36.935 1.00 73.81 209 GLU A C 1
ATOM 1593 O O . GLU A 1 209 ? -6.247 -2.076 37.617 1.00 73.81 209 GLU A O 1
ATOM 1598 N N . ASN A 1 210 ? -7.732 -0.756 36.567 1.00 74.62 210 ASN A N 1
ATOM 1599 C CA . ASN A 1 210 ? -8.902 -1.441 37.125 1.00 74.62 210 ASN A CA 1
ATOM 1600 C C . ASN A 1 210 ? -9.263 -2.739 36.391 1.00 74.62 210 ASN A C 1
ATOM 1602 O O . ASN A 1 210 ? -9.837 -3.641 37.006 1.00 74.62 210 ASN A O 1
ATOM 1606 N N . TYR A 1 211 ? -8.931 -2.860 35.100 1.00 72.31 211 TYR A N 1
ATOM 1607 C CA . TYR A 1 211 ? -9.424 -3.956 34.255 1.00 72.31 211 TYR A CA 1
ATOM 1608 C C . TYR A 1 211 ? -8.330 -4.799 33.595 1.00 72.31 211 TYR A C 1
ATOM 1610 O O . TYR A 1 211 ? -8.664 -5.732 32.866 1.00 72.31 211 TYR A O 1
ATOM 1618 N N . ARG A 1 212 ? -7.045 -4.548 33.901 1.00 72.12 212 ARG A N 1
ATOM 1619 C CA . ARG A 1 212 ? -5.890 -5.268 33.327 1.00 72.12 212 ARG A CA 1
ATOM 1620 C C . ARG A 1 212 ? -5.942 -5.296 31.798 1.00 72.12 212 ARG A C 1
ATOM 1622 O O . ARG A 1 212 ? -5.918 -6.364 31.190 1.00 72.12 212 ARG A O 1
ATOM 1629 N N . LEU A 1 213 ? -6.053 -4.109 31.209 1.00 73.38 213 LEU A N 1
ATOM 1630 C CA . LEU A 1 213 ? -6.102 -3.922 29.764 1.00 73.38 213 LEU A CA 1
ATOM 1631 C C . LEU A 1 213 ? -4.892 -4.585 29.087 1.00 73.38 213 LEU A C 1
ATOM 1633 O O . LEU A 1 213 ? -3.750 -4.237 29.385 1.00 73.38 213 LEU A O 1
ATOM 1637 N N . GLU A 1 214 ? -5.136 -5.513 28.162 1.00 73.94 214 GLU A N 1
ATOM 1638 C CA . GLU A 1 214 ? -4.108 -5.958 27.221 1.00 73.94 214 GLU A CA 1
ATOM 1639 C C . GLU A 1 214 ? -4.187 -5.098 25.958 1.00 73.94 214 GLU A C 1
ATOM 1641 O O . GLU A 1 214 ? -5.143 -5.202 25.184 1.00 73.94 214 GLU A O 1
ATOM 1646 N N . GLU A 1 215 ? -3.180 -4.249 25.755 1.00 79.00 215 GLU A N 1
ATOM 1647 C CA . GLU A 1 215 ? -3.035 -3.468 24.529 1.00 79.00 215 GLU A CA 1
ATOM 1648 C C . GLU A 1 215 ? -2.336 -4.286 23.438 1.00 79.00 215 GLU A C 1
ATOM 1650 O O . GLU A 1 215 ? -1.322 -4.956 23.665 1.00 79.00 215 GLU A O 1
ATOM 1655 N N . ARG A 1 216 ? -2.883 -4.210 22.227 1.00 82.81 216 ARG A N 1
ATOM 1656 C CA . ARG A 1 216 ? -2.340 -4.784 21.001 1.00 82.81 216 ARG A CA 1
ATOM 1657 C C . ARG A 1 216 ? -2.313 -3.702 19.928 1.00 82.81 216 ARG A C 1
ATOM 1659 O O . ARG A 1 216 ? -3.297 -2.993 19.743 1.00 82.81 216 ARG A O 1
ATOM 1666 N N . ILE A 1 217 ? -1.202 -3.595 19.206 1.00 83.06 217 ILE A N 1
ATOM 1667 C CA . ILE A 1 217 ? -1.017 -2.599 18.145 1.00 83.06 217 ILE A CA 1
ATOM 1668 C C . ILE A 1 217 ? -0.807 -3.328 16.820 1.00 83.06 217 ILE A C 1
ATOM 1670 O O . ILE A 1 217 ? -0.053 -4.299 16.756 1.00 83.06 217 ILE A O 1
ATOM 1674 N N . VAL A 1 218 ? -1.475 -2.846 15.776 1.00 82.50 218 VAL A N 1
ATOM 1675 C CA . VAL A 1 218 ? -1.317 -3.284 14.392 1.00 82.50 218 VAL A CA 1
ATOM 1676 C C . VAL A 1 218 ? -0.949 -2.062 13.564 1.00 82.50 218 VAL A C 1
ATOM 1678 O O . VAL A 1 218 ? -1.742 -1.136 13.397 1.00 82.50 218 VAL A O 1
ATOM 1681 N N . SER A 1 219 ? 0.274 -2.069 13.049 1.00 81.69 219 SER A N 1
ATOM 1682 C CA . SER A 1 21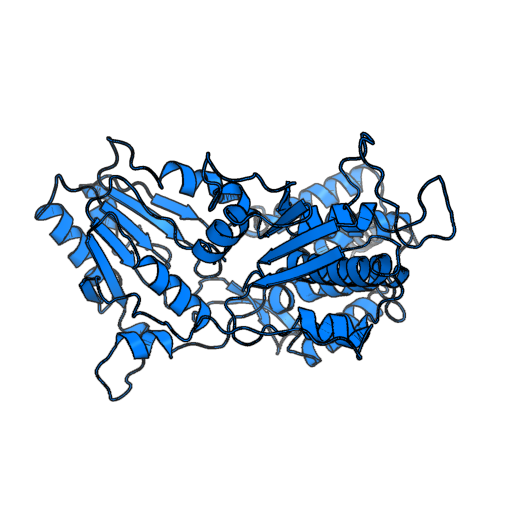9 ? 0.860 -0.974 12.267 1.00 81.69 219 SER A CA 1
ATOM 1683 C C . SER A 1 219 ? 1.457 -1.444 10.936 1.00 81.69 219 SER A C 1
ATOM 1685 O O . SER A 1 219 ? 1.791 -0.631 10.076 1.00 81.69 219 SER A O 1
ATOM 1687 N N . SER A 1 220 ? 1.574 -2.760 10.738 1.00 79.31 220 SER A N 1
ATOM 1688 C CA . SER A 1 220 ? 2.183 -3.362 9.557 1.00 79.31 220 SER A CA 1
ATOM 1689 C C . SER A 1 220 ? 1.612 -4.750 9.241 1.00 79.31 220 SER A C 1
ATOM 1691 O O . SER A 1 220 ? 0.901 -5.350 10.044 1.00 79.31 220 SER A O 1
ATOM 1693 N N . ALA A 1 221 ? 1.972 -5.294 8.075 1.00 73.12 221 ALA A N 1
ATOM 1694 C CA . ALA A 1 221 ? 1.640 -6.671 7.704 1.00 73.12 221 ALA A CA 1
ATOM 1695 C C . ALA A 1 221 ? 2.280 -7.724 8.634 1.00 73.12 221 ALA A C 1
ATOM 1697 O O . ALA A 1 221 ? 1.745 -8.821 8.788 1.00 73.12 221 ALA A O 1
ATOM 1698 N N . GLU A 1 222 ? 3.394 -7.402 9.299 1.00 78.50 222 GLU A N 1
ATOM 1699 C CA . GLU A 1 222 ? 4.057 -8.309 10.250 1.00 78.50 222 GLU A CA 1
ATOM 1700 C C . GLU A 1 222 ? 3.196 -8.559 11.501 1.00 78.50 222 GLU A C 1
ATOM 1702 O O . GLU A 1 222 ? 3.316 -9.597 12.153 1.00 78.50 222 GLU A O 1
ATOM 1707 N N . ASP A 1 223 ? 2.244 -7.661 11.773 1.00 80.88 223 ASP A N 1
ATOM 1708 C CA . ASP A 1 223 ? 1.332 -7.732 12.914 1.00 80.88 223 ASP A CA 1
ATOM 1709 C C . ASP A 1 223 ? 0.126 -8.658 12.664 1.00 80.88 223 ASP A C 1
ATOM 1711 O O . ASP A 1 223 ? -0.772 -8.753 13.501 1.00 80.88 223 ASP A O 1
ATOM 1715 N N . THR A 1 224 ? 0.091 -9.391 11.544 1.00 80.94 224 THR A N 1
ATOM 1716 C CA . THR A 1 224 ? -1.018 -10.303 11.205 1.00 80.94 224 THR A CA 1
ATOM 1717 C C . THR A 1 224 ? -1.297 -11.320 12.317 1.00 80.94 224 THR A C 1
ATOM 1719 O O . THR A 1 224 ? -2.448 -11.561 12.687 1.00 80.94 224 THR A O 1
ATOM 1722 N N . GLY A 1 225 ? -0.240 -11.874 12.923 1.00 81.81 225 GLY A N 1
ATOM 1723 C CA . GLY A 1 225 ? -0.370 -12.803 14.047 1.00 81.81 225 GLY A CA 1
ATOM 1724 C C . GLY A 1 225 ? -1.053 -12.178 15.268 1.00 81.81 225 GLY A C 1
ATOM 1725 O O . GLY A 1 225 ? -1.730 -12.880 16.018 1.00 81.81 225 GLY A O 1
ATOM 1726 N N . THR A 1 226 ? -0.924 -10.865 15.466 1.00 84.19 226 THR A N 1
ATOM 1727 C CA . THR A 1 226 ? -1.607 -10.138 16.541 1.00 84.19 226 THR A CA 1
ATOM 1728 C C . THR A 1 226 ? -3.116 -10.164 16.336 1.00 84.19 226 THR A C 1
ATOM 1730 O O . THR A 1 226 ? -3.832 -10.485 17.279 1.00 84.19 226 THR A O 1
ATOM 1733 N N . ILE A 1 227 ? -3.590 -9.911 15.111 1.00 83.62 227 ILE A N 1
ATOM 1734 C CA . ILE A 1 227 ? -5.020 -9.925 14.771 1.00 83.62 227 ILE A CA 1
ATOM 1735 C C . ILE A 1 227 ? -5.585 -11.344 14.867 1.00 83.62 227 ILE A C 1
ATOM 1737 O O . ILE A 1 227 ? -6.597 -11.558 15.528 1.00 83.62 227 ILE A O 1
ATOM 1741 N N . LEU A 1 228 ? -4.918 -12.336 14.267 1.00 84.56 228 LEU A N 1
ATOM 1742 C CA . LEU A 1 228 ? -5.377 -13.732 14.299 1.00 84.56 228 LEU A CA 1
ATOM 1743 C C . LEU A 1 228 ? -5.599 -14.242 15.729 1.00 84.56 228 LEU A C 1
ATOM 1745 O O . LEU A 1 228 ? -6.547 -14.973 15.996 1.00 84.56 228 LEU A O 1
ATOM 1749 N N . ASN A 1 229 ? -4.748 -13.814 16.663 1.00 84.19 229 ASN A N 1
ATOM 1750 C CA . ASN A 1 229 ? -4.834 -14.206 18.066 1.00 84.19 229 ASN A CA 1
ATOM 1751 C C . ASN A 1 229 ? -6.027 -13.613 18.829 1.00 84.19 229 ASN A C 1
ATOM 1753 O O . ASN A 1 229 ? -6.290 -14.087 19.937 1.00 84.19 229 ASN A O 1
ATOM 1757 N N . ILE A 1 230 ? -6.689 -12.592 18.276 1.00 85.50 230 ILE A N 1
ATOM 1758 C CA . ILE A 1 230 ? -7.797 -11.865 18.912 1.00 85.50 230 ILE A CA 1
ATOM 1759 C C . ILE A 1 230 ? -9.109 -11.941 18.121 1.00 85.50 230 ILE A C 1
ATOM 1761 O O . ILE A 1 230 ? -10.141 -11.562 18.661 1.00 85.50 230 ILE A O 1
ATOM 1765 N N . ILE A 1 231 ? -9.104 -12.428 16.869 1.00 85.31 231 ILE A N 1
ATOM 1766 C CA . ILE A 1 231 ? -10.343 -12.672 16.103 1.00 85.31 231 ILE A CA 1
ATOM 1767 C C . ILE A 1 231 ? -11.286 -13.562 16.915 1.00 85.31 231 ILE A C 1
ATOM 1769 O O . ILE A 1 231 ? -12.474 -13.264 17.036 1.00 85.31 231 ILE A O 1
ATOM 1773 N N . GLU A 1 232 ? -10.748 -14.631 17.499 1.00 85.19 232 GLU A N 1
ATOM 1774 C CA . GLU A 1 232 ? -11.467 -15.478 18.441 1.00 85.19 232 GLU A CA 1
ATOM 1775 C C . GLU A 1 232 ? -11.061 -15.131 19.871 1.00 85.19 232 GLU A C 1
ATOM 1777 O O . GLU A 1 232 ? -9.900 -15.272 20.264 1.00 85.19 232 GLU A O 1
ATOM 1782 N N . ARG A 1 233 ? -12.039 -14.693 20.669 1.00 84.50 233 ARG A N 1
ATOM 1783 C CA . ARG A 1 233 ? -11.813 -14.350 22.070 1.00 84.50 233 ARG A CA 1
ATOM 1784 C C . ARG A 1 233 ? -11.275 -15.549 22.848 1.00 84.50 233 ARG A C 1
ATOM 1786 O O . ARG A 1 233 ? -11.892 -16.616 22.872 1.00 84.50 233 ARG A O 1
ATOM 1793 N N . ARG A 1 234 ? -10.206 -15.345 23.621 1.00 83.94 234 ARG A N 1
ATOM 1794 C CA . ARG A 1 234 ? -9.758 -16.326 24.620 1.00 83.94 234 ARG A CA 1
ATOM 1795 C C . ARG A 1 234 ? -10.595 -16.178 25.885 1.00 83.94 234 ARG A C 1
ATOM 1797 O O . ARG A 1 234 ? -10.874 -15.070 26.322 1.00 83.94 234 ARG A O 1
ATOM 1804 N N . GLU A 1 235 ? -10.958 -17.282 26.536 1.00 78.75 235 GLU A N 1
ATOM 1805 C CA . GLU A 1 235 ? -11.863 -17.255 27.705 1.00 78.75 235 GLU A CA 1
ATOM 1806 C C . GLU A 1 235 ? -11.430 -16.296 28.830 1.00 78.75 235 GLU A C 1
ATOM 1808 O O . GLU A 1 235 ? -12.277 -15.772 29.555 1.00 78.75 235 GLU A O 1
ATOM 1813 N N . LYS A 1 236 ? -10.120 -16.057 28.968 1.00 78.19 236 LYS A N 1
ATOM 1814 C CA . LYS A 1 236 ? -9.532 -15.172 29.985 1.00 78.19 236 LYS A CA 1
ATOM 1815 C C . LYS A 1 236 ? -9.648 -13.685 29.647 1.00 78.19 236 LYS A C 1
ATOM 1817 O O . LYS A 1 236 ? -9.516 -12.862 30.553 1.00 78.19 236 LYS A O 1
ATOM 1822 N N . ASP A 1 237 ? -9.917 -13.351 28.392 1.00 78.56 237 ASP A N 1
ATOM 1823 C CA . ASP A 1 237 ? -9.931 -11.980 27.907 1.00 78.56 237 ASP A CA 1
ATOM 1824 C C . ASP A 1 237 ? -11.300 -11.370 28.219 1.00 78.56 237 ASP A C 1
ATOM 1826 O O . ASP A 1 237 ? -12.326 -11.722 27.624 1.00 78.56 237 ASP A O 1
ATOM 1830 N N . LYS A 1 238 ? -11.325 -10.479 29.215 1.00 81.38 238 LYS A N 1
ATOM 1831 C CA . LYS A 1 238 ? -12.512 -9.678 29.553 1.00 81.38 238 LYS A CA 1
ATOM 1832 C C . LYS A 1 238 ? -12.583 -8.389 28.739 1.00 81.38 238 LYS A C 1
ATOM 1834 O O . LYS A 1 238 ? -13.674 -7.967 28.368 1.00 81.38 238 LYS A O 1
ATOM 1839 N N . LEU A 1 239 ? -11.425 -7.791 28.473 1.00 86.94 239 LEU A N 1
ATOM 1840 C CA . LEU A 1 239 ? -11.276 -6.538 27.751 1.00 86.94 239 LEU A CA 1
ATOM 1841 C C . LEU A 1 239 ? -10.005 -6.595 26.903 1.00 86.94 239 LEU A C 1
ATOM 1843 O O . LEU A 1 239 ? -8.924 -6.833 27.439 1.00 86.94 239 LEU A O 1
ATOM 1847 N N . VAL A 1 240 ? -10.140 -6.368 25.599 1.00 88.94 240 VAL A N 1
ATOM 1848 C CA . VAL A 1 240 ? -9.013 -6.283 24.659 1.00 88.94 240 VAL A CA 1
ATOM 1849 C C . VAL A 1 240 ? -9.006 -4.905 24.017 1.00 88.94 240 VAL A C 1
ATOM 1851 O O . VAL A 1 240 ? -10.053 -4.438 23.570 1.00 88.94 240 VAL A O 1
ATOM 1854 N N . TRP A 1 241 ? -7.837 -4.272 23.948 1.00 88.38 241 TRP A N 1
ATOM 1855 C CA . TRP A 1 241 ? -7.647 -3.039 23.190 1.00 88.38 241 TRP A CA 1
ATOM 1856 C C . TRP A 1 241 ? -6.796 -3.309 21.957 1.00 88.38 241 TRP A C 1
ATOM 1858 O O . TRP A 1 241 ? -5.651 -3.742 22.066 1.00 88.38 241 TRP A O 1
ATOM 1868 N N . LEU A 1 242 ? -7.356 -3.033 20.788 1.00 90.56 242 LEU A N 1
ATOM 1869 C CA . LEU A 1 242 ? -6.716 -3.163 19.494 1.00 90.56 242 LEU A CA 1
ATOM 1870 C C . LEU A 1 242 ? -6.566 -1.779 18.867 1.00 90.56 242 LEU A C 1
ATOM 1872 O O . LEU A 1 242 ? -7.550 -1.178 18.446 1.00 90.56 242 LEU A O 1
ATOM 1876 N N . THR A 1 243 ? -5.336 -1.297 18.753 1.00 89.19 243 THR A N 1
ATOM 1877 C CA . THR A 1 243 ? -5.018 -0.079 18.005 1.00 89.19 243 THR A CA 1
ATOM 1878 C C . THR A 1 243 ? -4.628 -0.451 16.577 1.00 89.19 243 THR A C 1
ATOM 1880 O O . THR A 1 243 ? -3.711 -1.247 16.382 1.00 89.19 243 THR A O 1
ATOM 1883 N N . ILE A 1 244 ? -5.297 0.127 15.581 1.00 89.19 244 ILE A N 1
ATOM 1884 C CA . ILE A 1 244 ? -5.025 -0.086 14.155 1.00 89.19 244 ILE A CA 1
ATOM 1885 C C . ILE A 1 244 ? -4.573 1.239 13.546 1.00 89.19 244 ILE A C 1
ATOM 1887 O O . ILE A 1 244 ? -5.265 2.248 13.680 1.00 89.19 244 ILE A O 1
ATOM 1891 N N . ASP A 1 245 ? -3.437 1.248 12.845 1.00 86.25 245 ASP A N 1
ATOM 1892 C CA . ASP A 1 245 ? -3.049 2.404 12.031 1.00 86.25 245 ASP A CA 1
ATOM 1893 C C . ASP A 1 245 ? -4.131 2.655 10.957 1.00 86.25 245 ASP A C 1
ATOM 1895 O O . ASP A 1 245 ? -4.365 1.787 10.112 1.00 86.25 245 ASP A O 1
ATOM 1899 N N . PRO A 1 246 ? -4.791 3.829 10.933 1.00 82.88 246 PRO A N 1
ATOM 1900 C CA . PRO A 1 246 ? -5.839 4.117 9.957 1.00 82.88 246 PRO A CA 1
ATOM 1901 C C . PRO A 1 246 ? -5.351 4.146 8.500 1.00 82.88 246 PRO A C 1
ATOM 1903 O O . PRO A 1 246 ? -6.175 4.211 7.587 1.00 82.88 246 PRO A O 1
ATOM 1906 N N . ALA A 1 247 ? -4.037 4.134 8.254 1.00 81.00 247 ALA A N 1
ATOM 1907 C CA . ALA A 1 247 ? -3.455 4.018 6.922 1.00 81.00 247 ALA A CA 1
ATOM 1908 C C . ALA A 1 247 ? -3.310 2.561 6.469 1.00 81.00 247 ALA A C 1
ATOM 1910 O O . ALA A 1 247 ? -3.005 2.344 5.298 1.00 81.00 247 ALA A O 1
ATOM 1911 N N . LEU A 1 248 ? -3.503 1.573 7.348 1.00 82.31 248 LEU A N 1
ATOM 1912 C CA . LEU A 1 248 ? -3.406 0.171 6.968 1.00 82.31 248 LEU A CA 1
ATOM 1913 C C . LEU A 1 248 ? -4.597 -0.255 6.098 1.00 82.31 248 LEU A C 1
ATOM 1915 O O . LEU A 1 248 ? -5.750 -0.053 6.483 1.00 82.31 248 LEU A O 1
ATOM 1919 N N . PRO A 1 249 ? -4.343 -0.904 4.953 1.00 74.06 249 PRO A N 1
ATOM 1920 C CA . PRO A 1 249 ? -5.376 -1.446 4.083 1.00 74.06 249 PRO A CA 1
ATOM 1921 C C . PRO A 1 249 ? -5.816 -2.821 4.605 1.00 74.06 249 PRO A C 1
ATOM 1923 O O . PRO A 1 249 ? -5.437 -3.850 4.053 1.00 74.06 249 PRO A O 1
ATOM 1926 N N . LEU A 1 250 ? -6.562 -2.822 5.711 1.00 80.06 250 LEU A N 1
ATOM 1927 C CA . LEU A 1 250 ? -7.003 -4.025 6.423 1.00 80.06 250 LEU A CA 1
ATOM 1928 C C . LEU A 1 250 ? -8.529 -4.147 6.434 1.00 80.06 250 LEU A C 1
ATOM 1930 O O . LEU A 1 250 ? -9.198 -3.467 7.209 1.00 80.06 250 LEU A O 1
ATOM 1934 N N . HIS A 1 251 ? -9.113 -5.020 5.625 1.00 79.44 251 HIS A N 1
ATOM 1935 C CA . HIS A 1 251 ? -10.561 -5.190 5.649 1.00 79.44 251 HIS A CA 1
ATOM 1936 C C . HIS A 1 251 ? -11.072 -5.591 7.049 1.00 79.44 251 HIS A C 1
ATOM 1938 O O . HIS A 1 251 ? -10.413 -6.369 7.745 1.00 79.44 251 HIS A O 1
ATOM 1944 N N . PRO A 1 252 ? -12.237 -5.063 7.486 1.00 84.44 252 PRO A N 1
ATOM 1945 C CA . PRO A 1 252 ? -12.780 -5.387 8.798 1.00 84.44 252 PRO A CA 1
ATOM 1946 C C . PRO A 1 252 ? -12.940 -6.891 9.001 1.00 84.44 252 PRO A C 1
ATOM 1948 O O . PRO A 1 252 ? -13.635 -7.564 8.236 1.00 84.44 252 PRO A O 1
ATOM 1951 N N . VAL A 1 253 ? -12.340 -7.402 10.073 1.00 86.00 253 VAL A N 1
ATOM 1952 C CA . VAL A 1 253 ? -12.517 -8.792 10.504 1.00 86.00 253 VAL A CA 1
ATOM 1953 C C . VAL A 1 253 ? -13.741 -8.914 11.416 1.00 86.00 253 VAL A C 1
ATOM 1955 O O . VAL A 1 253 ? -14.129 -7.957 12.090 1.00 86.00 253 VAL A O 1
ATOM 1958 N N . GLN A 1 254 ? -14.359 -10.097 11.439 1.00 87.94 254 GLN A N 1
ATOM 1959 C CA . GLN A 1 254 ? -15.482 -10.398 12.332 1.00 87.94 254 GLN A CA 1
ATOM 1960 C C . GLN A 1 254 ? -14.965 -10.985 13.645 1.00 87.94 254 GLN A C 1
ATOM 1962 O O . GLN A 1 254 ? -14.463 -12.110 13.662 1.00 87.94 254 GLN A O 1
ATOM 1967 N N . PHE A 1 255 ? -15.117 -10.252 14.746 1.00 89.50 255 PHE A N 1
ATOM 1968 C CA . PHE A 1 255 ? -14.681 -10.720 16.061 1.00 89.50 255 PHE A CA 1
ATOM 1969 C C . PHE A 1 255 ? -15.704 -11.673 16.685 1.00 89.50 255 PHE A C 1
ATOM 1971 O O . PHE A 1 255 ? -16.896 -11.375 16.775 1.00 89.50 255 PHE A O 1
ATOM 1978 N N . ARG A 1 256 ? -15.249 -12.835 17.158 1.00 89.56 256 ARG A N 1
ATOM 1979 C CA . ARG A 1 256 ? -16.096 -13.892 17.726 1.00 89.56 256 ARG A CA 1
ATOM 1980 C C . ARG A 1 256 ? -15.861 -14.049 19.222 1.00 89.56 256 ARG A C 1
ATOM 1982 O O . ARG A 1 256 ? -14.733 -14.012 19.702 1.00 89.56 256 ARG A O 1
ATOM 1989 N N . GLY A 1 257 ? -16.944 -14.280 19.960 1.00 89.56 257 GLY A N 1
ATOM 1990 C CA . GLY A 1 257 ? -16.904 -14.512 21.406 1.00 89.56 257 GLY A CA 1
ATOM 1991 C C . GLY A 1 257 ? -16.886 -13.242 22.262 1.00 89.56 257 GLY A C 1
ATOM 1992 O O . GLY A 1 257 ? -16.892 -13.362 23.487 1.00 89.56 257 GLY A O 1
ATOM 1993 N N . TYR A 1 258 ? -16.900 -12.059 21.646 1.00 92.12 258 TYR A N 1
ATOM 1994 C CA . TYR A 1 258 ? -17.128 -10.771 22.306 1.00 92.12 258 TYR A CA 1
ATOM 1995 C C . TYR A 1 258 ? -18.623 -10.444 22.303 1.00 92.12 258 TYR A C 1
ATOM 1997 O O . TYR A 1 258 ? -19.313 -10.752 21.336 1.00 92.12 258 TYR A O 1
ATOM 2005 N N . GLY A 1 259 ? -19.125 -9.855 23.389 1.00 91.81 259 GLY A N 1
ATOM 2006 C CA . GLY A 1 259 ? -20.518 -9.410 23.475 1.00 91.81 259 GLY A CA 1
ATOM 2007 C C . GLY A 1 259 ? -20.710 -7.963 23.028 1.00 91.81 259 GLY A C 1
ATOM 2008 O O . GLY A 1 259 ? -21.749 -7.640 22.460 1.00 91.81 259 GLY A O 1
ATOM 2009 N N . GLU A 1 260 ? -19.697 -7.117 23.233 1.00 94.62 260 GLU A N 1
ATOM 2010 C CA . GLU A 1 260 ? -19.708 -5.708 22.826 1.00 94.62 260 GLU A CA 1
ATOM 2011 C C . GLU A 1 260 ? -18.408 -5.344 22.090 1.00 94.62 260 GLU A C 1
ATOM 2013 O O . GLU A 1 260 ? -17.308 -5.737 22.498 1.00 94.62 260 GLU A O 1
ATOM 2018 N N . VAL A 1 261 ? -18.538 -4.570 21.013 1.00 94.88 261 VAL A N 1
ATOM 2019 C CA . VAL A 1 261 ? -17.435 -4.036 20.209 1.00 94.88 261 VAL A CA 1
ATOM 2020 C C . VAL A 1 261 ? -17.514 -2.516 20.219 1.00 94.88 261 VAL A C 1
ATOM 2022 O O . VAL A 1 261 ? -18.507 -1.935 19.789 1.00 94.88 261 VAL A O 1
ATOM 2025 N N . TYR A 1 262 ? -16.449 -1.866 20.671 1.00 93.06 262 TYR A N 1
ATOM 2026 C CA . TYR A 1 262 ? -16.302 -0.416 20.638 1.00 93.06 262 TYR A CA 1
ATOM 2027 C C . TYR A 1 262 ? -15.389 -0.020 19.485 1.00 93.06 262 TYR A C 1
ATOM 2029 O O . TYR A 1 262 ? -14.277 -0.525 19.391 1.00 93.06 262 TYR A O 1
ATOM 2037 N N . VAL A 1 263 ? -15.826 0.900 18.631 1.00 92.69 263 VAL A N 1
ATOM 2038 C CA . VAL A 1 263 ? -15.023 1.468 17.544 1.00 92.69 263 VAL A CA 1
ATOM 2039 C C . VAL A 1 263 ? -14.761 2.936 17.859 1.00 92.69 263 VAL A C 1
ATOM 2041 O O . VAL A 1 263 ? -15.674 3.762 17.812 1.00 92.69 263 VAL A O 1
ATOM 2044 N N . LEU A 1 264 ? -13.514 3.257 18.197 1.00 90.44 264 LEU A N 1
ATOM 2045 C CA . LEU A 1 264 ? -13.048 4.614 18.457 1.00 90.44 264 LEU A CA 1
ATOM 2046 C C . LEU A 1 264 ? -12.411 5.186 17.188 1.00 90.44 264 LEU A C 1
ATOM 2048 O O . LEU A 1 264 ? -11.352 4.734 16.743 1.00 90.44 264 LEU A O 1
ATOM 2052 N N . LEU A 1 265 ? -13.086 6.170 16.590 1.00 88.12 265 LEU A N 1
ATOM 2053 C CA . LEU A 1 265 ? -12.654 6.774 15.332 1.00 88.12 265 LEU A CA 1
ATOM 2054 C C . LEU A 1 265 ? -11.507 7.769 15.554 1.00 88.12 265 LEU A C 1
ATOM 2056 O O . LEU A 1 265 ? -11.530 8.568 16.486 1.00 88.12 265 LEU A O 1
ATOM 2060 N N . GLY A 1 266 ? -10.530 7.750 14.650 1.00 85.31 266 GLY A N 1
ATOM 2061 C CA . GLY A 1 266 ? -9.368 8.634 14.648 1.00 85.31 266 GLY A CA 1
ATOM 2062 C C . GLY A 1 266 ? -9.457 9.727 13.580 1.00 85.31 266 GLY A C 1
ATOM 2063 O O . GLY A 1 266 ? -9.776 9.473 12.411 1.00 85.31 266 GLY A O 1
ATOM 2064 N N . SER A 1 267 ? -9.110 10.957 13.958 1.00 82.62 267 SER A N 1
ATOM 2065 C CA . SER A 1 267 ? -9.086 12.134 13.073 1.00 82.62 267 SER A CA 1
ATOM 2066 C C . SER A 1 267 ? -7.712 12.442 12.481 1.00 82.62 267 SER A C 1
ATOM 2068 O O . SER A 1 267 ? -7.629 13.149 11.469 1.00 82.62 267 SER A O 1
ATOM 2070 N N . HIS A 1 268 ? -6.637 11.915 13.071 1.00 84.50 268 HIS A N 1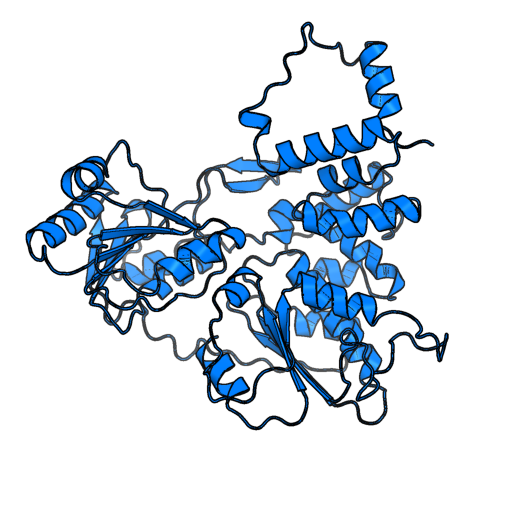
ATOM 2071 C CA . HIS A 1 268 ? -5.268 12.277 12.725 1.00 84.50 268 HIS A CA 1
ATOM 2072 C C . HIS A 1 268 ? -4.322 11.078 12.685 1.00 84.50 268 HIS A C 1
ATOM 2074 O O . HIS A 1 268 ? -4.492 10.094 13.393 1.00 84.50 268 HIS A O 1
ATOM 2080 N N . HIS A 1 269 ? -3.285 11.214 11.864 1.00 83.50 269 HIS A N 1
ATOM 2081 C CA . HIS A 1 269 ? -2.086 10.389 11.905 1.00 83.50 269 HIS A CA 1
ATOM 2082 C C . HIS A 1 269 ? -0.981 11.189 12.569 1.00 83.50 269 HIS A C 1
ATOM 2084 O O . HIS A 1 269 ? -0.600 12.250 12.058 1.00 83.50 269 HIS A O 1
ATOM 2090 N N . GLU A 1 270 ? -0.436 10.673 13.660 1.00 79.81 270 GLU A N 1
ATOM 2091 C CA . GLU A 1 270 ? 0.742 11.246 14.296 1.00 79.81 270 GLU A CA 1
ATOM 2092 C C . GLU A 1 270 ? 2.014 10.824 13.562 1.00 79.81 270 GLU A C 1
ATOM 2094 O O . GLU A 1 270 ? 2.123 9.716 13.042 1.00 79.81 270 GLU A O 1
ATOM 2099 N N . HIS A 1 271 ? 2.993 11.729 13.491 1.00 78.56 271 HIS A N 1
ATOM 2100 C CA . HIS A 1 271 ? 4.316 11.450 12.922 1.00 78.56 271 HIS A CA 1
ATOM 2101 C C . HIS A 1 271 ? 4.329 10.815 11.515 1.00 78.56 271 HIS A C 1
ATOM 2103 O O . HIS A 1 271 ? 5.317 10.180 11.130 1.00 78.56 271 HIS A O 1
ATOM 2109 N N . ALA A 1 272 ? 3.305 11.054 10.693 1.00 83.19 272 ALA A N 1
ATOM 2110 C CA . ALA A 1 272 ? 3.167 10.422 9.387 1.00 83.19 272 ALA A CA 1
ATOM 2111 C C . ALA A 1 272 ? 4.275 10.869 8.407 1.00 83.19 272 ALA A C 1
ATOM 2113 O O . ALA A 1 272 ? 4.353 12.056 8.064 1.00 83.19 272 ALA A O 1
ATOM 2114 N N . PRO A 1 273 ? 5.130 9.953 7.912 1.00 84.25 273 PRO A N 1
ATOM 2115 C CA . PRO A 1 273 ? 6.144 10.281 6.917 1.00 84.25 273 PRO A CA 1
ATOM 2116 C C . PRO A 1 273 ? 5.495 10.579 5.563 1.00 84.25 273 PRO A C 1
ATOM 2118 O O . PRO A 1 273 ? 4.795 9.745 4.986 1.00 84.25 273 PRO A O 1
ATOM 2121 N N . CYS A 1 274 ? 5.749 11.769 5.028 1.00 87.50 274 CYS A N 1
ATOM 2122 C CA . CYS A 1 274 ? 5.142 12.228 3.793 1.00 87.50 274 CYS A CA 1
ATOM 2123 C C . CYS A 1 274 ? 6.040 13.202 3.022 1.00 87.50 274 CYS A C 1
ATOM 2125 O O . CYS A 1 274 ? 6.796 13.983 3.596 1.00 87.50 274 CYS A O 1
ATOM 2127 N N . TRP A 1 275 ? 5.923 13.182 1.695 1.00 88.69 275 TRP A N 1
ATOM 2128 C CA . TRP A 1 275 ? 6.555 14.160 0.821 1.00 88.69 275 TRP A CA 1
ATOM 2129 C C . TRP A 1 275 ? 6.049 15.579 1.105 1.00 88.69 275 TRP A C 1
ATOM 2131 O O . TRP A 1 275 ? 4.842 15.841 1.052 1.00 88.69 275 TRP A O 1
ATOM 2141 N N . ASP A 1 276 ? 6.978 16.503 1.337 1.00 88.00 276 ASP A N 1
ATOM 2142 C CA . ASP A 1 276 ? 6.719 17.935 1.402 1.00 88.00 276 ASP A CA 1
ATOM 2143 C C . ASP A 1 276 ? 7.047 18.611 0.067 1.00 88.00 276 ASP A C 1
ATOM 2145 O O . ASP A 1 276 ? 8.170 18.573 -0.441 1.00 88.00 276 ASP A O 1
ATOM 2149 N N . ASN A 1 277 ? 6.043 19.280 -0.496 1.00 85.56 277 ASN A N 1
ATOM 2150 C CA . ASN A 1 277 ? 6.166 19.975 -1.772 1.00 85.56 277 ASN A CA 1
ATOM 2151 C C . ASN A 1 277 ? 7.065 21.213 -1.691 1.00 85.56 277 ASN A C 1
ATOM 2153 O O . ASN A 1 277 ? 7.536 21.646 -2.737 1.00 85.56 277 ASN A O 1
ATOM 2157 N N . ARG A 1 278 ? 7.305 21.784 -0.502 1.00 86.19 278 ARG A N 1
ATOM 2158 C CA . ARG A 1 278 ? 8.149 22.977 -0.348 1.00 86.19 278 ARG A CA 1
ATOM 2159 C C . ARG A 1 278 ? 9.633 22.628 -0.286 1.00 86.19 278 ARG A C 1
ATOM 2161 O O . ARG A 1 278 ? 10.438 23.248 -0.967 1.00 86.19 278 ARG A O 1
ATOM 2168 N N . THR A 1 279 ? 9.996 21.657 0.543 1.00 84.88 279 THR A N 1
ATOM 2169 C CA . THR A 1 279 ? 11.390 21.215 0.709 1.00 84.88 279 THR A CA 1
ATOM 2170 C C . THR A 1 279 ? 11.801 20.155 -0.308 1.00 84.88 279 THR A C 1
ATOM 2172 O O . THR A 1 279 ? 12.993 19.911 -0.489 1.00 84.88 279 THR A O 1
ATOM 2175 N N . HIS A 1 280 ? 10.835 19.527 -0.987 1.00 85.94 280 HIS A N 1
ATOM 2176 C CA . HIS A 1 280 ? 11.051 18.378 -1.868 1.00 85.94 280 HIS A CA 1
ATOM 2177 C C . HIS A 1 280 ? 11.727 17.204 -1.140 1.00 85.94 280 HIS A C 1
ATOM 2179 O O . HIS A 1 280 ? 12.583 16.505 -1.699 1.00 85.94 280 HIS A O 1
ATOM 2185 N N . GLN A 1 281 ? 11.383 17.018 0.133 1.00 82.81 281 GLN A N 1
ATOM 2186 C CA . GLN A 1 281 ? 11.931 15.985 1.007 1.00 82.81 281 GLN A CA 1
ATOM 2187 C C . GLN A 1 281 ? 10.811 15.214 1.704 1.00 82.81 281 GLN A C 1
ATOM 2189 O O . GLN A 1 281 ? 9.671 15.671 1.784 1.00 82.81 281 GLN A O 1
ATOM 2194 N N . LEU A 1 282 ? 11.152 14.024 2.198 1.00 84.81 282 LEU A N 1
ATOM 2195 C CA . LEU A 1 282 ? 10.291 13.276 3.102 1.00 84.81 282 LEU A CA 1
ATOM 2196 C C . LEU A 1 282 ? 10.405 13.897 4.498 1.00 84.81 282 LEU A C 1
ATOM 2198 O O . LEU A 1 282 ? 11.502 13.973 5.046 1.00 84.81 282 LEU A O 1
ATOM 2202 N N . VAL A 1 283 ? 9.282 14.324 5.061 1.00 86.44 283 VAL A N 1
ATOM 2203 C CA . VAL A 1 283 ? 9.188 14.890 6.411 1.00 86.44 283 VAL A CA 1
ATOM 2204 C C . VAL A 1 283 ? 8.128 14.139 7.210 1.00 86.44 283 VAL A C 1
ATOM 2206 O O . VAL A 1 283 ? 7.232 13.530 6.634 1.00 86.44 283 VAL A O 1
ATOM 2209 N N . SER A 1 284 ? 8.223 14.173 8.534 1.00 86.44 284 SER A N 1
ATOM 2210 C CA . SER A 1 284 ? 7.230 13.583 9.438 1.00 86.44 284 SER A CA 1
ATOM 2211 C C . SER A 1 284 ? 6.433 14.707 10.097 1.00 86.44 284 SER A C 1
ATOM 2213 O O . SER A 1 284 ? 7.027 15.644 10.629 1.00 86.44 284 SER A O 1
ATOM 2215 N N . TYR A 1 285 ? 5.104 14.650 10.009 1.00 85.50 285 TYR A N 1
ATOM 2216 C CA . TYR A 1 285 ? 4.202 15.624 10.632 1.00 85.50 285 TYR A CA 1
ATOM 2217 C C . TYR A 1 285 ? 2.822 15.019 10.889 1.00 85.50 285 TYR A C 1
ATOM 2219 O O . TYR A 1 285 ? 2.443 14.027 10.266 1.00 85.50 285 TYR A O 1
ATOM 2227 N N . THR A 1 286 ? 2.064 15.647 11.787 1.00 86.69 286 THR A N 1
ATOM 2228 C CA . THR A 1 286 ? 0.675 15.272 12.056 1.00 86.69 286 THR A CA 1
ATOM 2229 C C . THR A 1 286 ? -0.220 15.690 10.896 1.00 86.69 286 THR A C 1
ATOM 2231 O O . THR A 1 286 ? -0.218 16.854 10.489 1.00 86.69 286 THR A O 1
ATOM 2234 N N . ARG A 1 287 ? -0.997 14.752 10.355 1.00 85.44 287 ARG A N 1
ATOM 2235 C CA . ARG A 1 287 ? -1.946 15.016 9.262 1.00 85.44 287 ARG A CA 1
ATOM 2236 C C . ARG A 1 287 ? -3.335 14.521 9.624 1.00 85.44 287 ARG A C 1
ATOM 2238 O O . ARG A 1 287 ? -3.470 13.562 10.367 1.00 85.44 287 ARG A O 1
ATOM 2245 N N . SER A 1 288 ? -4.359 15.122 9.032 1.00 85.88 288 SER A N 1
ATOM 2246 C CA . SER A 1 288 ? -5.724 14.602 9.146 1.00 85.88 288 SER A CA 1
ATOM 2247 C C . SER A 1 288 ? -5.906 13.312 8.348 1.00 85.88 288 SER A C 1
ATOM 2249 O O . SER A 1 288 ? -5.230 13.099 7.330 1.00 85.88 288 SER A O 1
ATOM 2251 N N . THR A 1 289 ? -6.817 12.465 8.822 1.00 87.00 289 THR A N 1
ATOM 2252 C CA . THR A 1 289 ? -7.304 11.302 8.084 1.00 87.00 289 THR A CA 1
ATOM 2253 C C . THR A 1 289 ? -8.059 11.743 6.832 1.00 87.00 289 THR A C 1
ATOM 2255 O O . THR A 1 289 ? -8.699 12.797 6.799 1.00 87.00 289 THR A O 1
ATOM 2258 N N . SER A 1 290 ? -7.921 10.960 5.770 1.00 87.12 290 SER A N 1
ATOM 2259 C CA . SER A 1 290 ? -8.668 11.149 4.524 1.00 87.12 290 SER A CA 1
ATOM 2260 C C . SER A 1 290 ? -10.103 10.648 4.626 1.00 87.12 290 SER A C 1
ATOM 2262 O O . SER A 1 290 ? -10.391 9.805 5.472 1.00 87.12 290 SER A O 1
ATOM 2264 N N . SER A 1 291 ? -10.978 11.111 3.733 1.00 84.25 291 SER A N 1
ATOM 2265 C CA . SER A 1 291 ? -12.362 10.624 3.642 1.00 84.25 291 SER A CA 1
ATOM 2266 C C . SER A 1 291 ? -12.408 9.100 3.456 1.00 84.25 291 SER A C 1
ATOM 2268 O O . SER A 1 291 ? -13.143 8.416 4.164 1.00 84.25 291 SER A O 1
ATOM 2270 N N . ASP A 1 292 ? -11.526 8.548 2.617 1.00 82.88 292 ASP A N 1
ATOM 2271 C CA . ASP A 1 292 ? -11.429 7.102 2.366 1.00 82.88 292 ASP A CA 1
ATOM 2272 C C . ASP A 1 292 ? -10.943 6.327 3.605 1.00 82.88 292 ASP A C 1
ATOM 2274 O O . ASP A 1 292 ? -11.439 5.244 3.914 1.00 82.88 292 ASP A O 1
ATOM 2278 N N . GLU A 1 293 ? -9.979 6.884 4.352 1.00 87.75 293 GLU A N 1
ATOM 2279 C CA . GLU A 1 293 ? -9.530 6.316 5.635 1.00 87.75 293 GLU A CA 1
ATOM 2280 C C . GLU A 1 293 ? -10.670 6.336 6.667 1.00 87.75 293 GLU A C 1
ATOM 2282 O O . GLU A 1 293 ? -10.833 5.381 7.413 1.00 87.75 293 GLU A O 1
ATOM 2287 N N . ARG A 1 294 ? -11.501 7.379 6.696 1.00 86.69 294 ARG A N 1
ATOM 2288 C CA . ARG A 1 294 ? -12.633 7.498 7.627 1.00 86.69 294 ARG A CA 1
ATOM 2289 C C . ARG A 1 294 ? -13.785 6.556 7.296 1.00 86.69 294 ARG A C 1
ATOM 2291 O O . ARG A 1 294 ? -14.326 5.922 8.198 1.00 86.69 294 ARG A O 1
ATOM 2298 N N . LEU A 1 295 ? -14.138 6.430 6.017 1.00 84.12 295 LEU A N 1
ATOM 2299 C CA . LEU A 1 295 ? -15.104 5.435 5.540 1.00 84.12 295 LEU A CA 1
ATOM 2300 C C . LEU A 1 295 ? -14.651 4.021 5.900 1.00 84.12 295 LEU A C 1
ATOM 2302 O O . LEU A 1 295 ? -15.434 3.213 6.398 1.00 84.12 295 LEU A O 1
ATOM 2306 N N . PHE A 1 296 ? -13.360 3.757 5.722 1.00 85.88 296 PHE A N 1
ATOM 2307 C CA . PHE A 1 296 ? -12.749 2.513 6.145 1.00 85.88 296 PHE A CA 1
ATOM 2308 C C . PHE A 1 296 ? -12.878 2.286 7.660 1.00 85.88 296 PHE A C 1
ATOM 2310 O O . PHE A 1 296 ? -13.332 1.218 8.061 1.00 85.88 296 PHE A O 1
ATOM 2317 N N . GLN A 1 297 ? -12.584 3.274 8.510 1.00 89.69 297 GLN A N 1
ATOM 2318 C CA . GLN A 1 297 ? -12.784 3.136 9.961 1.00 89.69 297 GLN A CA 1
ATOM 2319 C C . GLN A 1 297 ? -14.246 2.828 10.318 1.00 89.69 297 GLN A C 1
ATOM 2321 O O . GLN A 1 297 ? -14.513 1.934 11.115 1.00 89.69 297 GLN A O 1
ATOM 2326 N N . LEU A 1 298 ? -15.202 3.514 9.684 1.00 88.19 298 LEU A N 1
ATOM 2327 C CA . LEU A 1 298 ? -16.631 3.271 9.896 1.00 88.19 298 LEU A CA 1
ATOM 2328 C C . LEU A 1 298 ? -17.051 1.851 9.505 1.00 88.19 298 LEU A C 1
ATOM 2330 O O . LEU A 1 298 ? -17.953 1.293 10.123 1.00 88.19 298 LEU A O 1
ATOM 2334 N N . SER A 1 299 ? -16.399 1.241 8.513 1.00 87.31 299 SER A N 1
ATOM 2335 C CA . SER A 1 299 ? -16.734 -0.119 8.080 1.00 87.31 299 SER A CA 1
ATOM 2336 C C . SER A 1 299 ? -16.506 -1.182 9.165 1.00 87.31 299 SER A C 1
ATOM 2338 O O . SER A 1 299 ? -17.150 -2.230 9.131 1.00 87.31 299 SER A O 1
ATOM 2340 N N . TRP A 1 300 ? -15.691 -0.889 10.186 1.00 90.44 300 TRP A N 1
ATOM 2341 C CA . TRP A 1 300 ? -15.507 -1.757 11.353 1.00 90.44 300 TRP A CA 1
ATOM 2342 C C . TRP A 1 300 ? -16.733 -1.850 12.259 1.00 90.44 300 TRP A C 1
ATOM 2344 O O . TRP A 1 300 ? -16.819 -2.789 13.049 1.00 90.44 300 TRP A O 1
ATOM 2354 N N . ALA A 1 301 ? -17.704 -0.944 12.105 1.00 90.88 301 ALA A N 1
ATOM 2355 C CA . ALA A 1 301 ? -18.979 -1.018 12.807 1.00 90.88 301 ALA A CA 1
ATOM 2356 C C . ALA A 1 301 ? -19.878 -2.172 12.316 1.00 90.88 301 ALA A C 1
ATOM 2358 O O . ALA A 1 301 ? -20.845 -2.528 12.983 1.00 90.88 301 ALA A O 1
ATOM 2359 N N . ARG A 1 302 ? -19.562 -2.799 11.175 1.00 87.62 302 ARG A N 1
ATOM 2360 C CA . ARG A 1 302 ? -20.310 -3.944 10.639 1.00 87.62 302 ARG A CA 1
ATOM 2361 C C . ARG A 1 302 ? -19.866 -5.253 11.307 1.00 87.62 302 ARG A C 1
ATOM 2363 O O . ARG A 1 302 ? -19.199 -6.072 10.678 1.00 87.62 302 ARG A O 1
ATOM 2370 N N . GLN A 1 303 ? -20.206 -5.440 12.583 1.00 89.75 303 GLN A N 1
ATOM 2371 C CA . GLN A 1 303 ? -19.968 -6.689 13.320 1.00 89.75 303 GLN A CA 1
ATOM 2372 C C . GLN A 1 303 ? -21.278 -7.456 13.499 1.00 89.75 303 GLN A C 1
ATOM 2374 O O . GLN A 1 303 ? -22.235 -6.937 14.063 1.00 89.75 303 GLN A O 1
ATOM 2379 N N . ASN A 1 304 ? -21.314 -8.711 13.052 1.00 85.69 304 ASN A N 1
ATOM 2380 C CA . ASN A 1 304 ? -22.542 -9.516 13.063 1.00 85.69 304 ASN A CA 1
ATOM 2381 C C . ASN A 1 304 ? -22.773 -10.268 14.386 1.00 85.69 304 ASN A C 1
ATOM 2383 O O . ASN A 1 304 ? -23.862 -10.783 14.633 1.00 85.69 304 ASN A O 1
ATOM 2387 N N . SER A 1 305 ? -21.736 -10.397 15.211 1.00 84.62 305 SER A N 1
ATOM 2388 C CA . SER A 1 305 ? -21.685 -11.271 16.391 1.00 84.62 305 SER A CA 1
ATOM 2389 C C . SER A 1 305 ? -21.774 -10.535 17.729 1.00 84.62 305 SER A C 1
ATOM 2391 O O . SER A 1 305 ? -21.781 -11.201 18.764 1.00 84.62 305 SER A O 1
ATOM 2393 N N . ALA A 1 306 ? -21.826 -9.202 17.730 1.00 89.69 306 ALA A N 1
ATOM 2394 C CA . ALA A 1 306 ? -21.738 -8.387 18.938 1.00 89.69 306 ALA A CA 1
ATOM 2395 C C . ALA A 1 306 ? -22.576 -7.109 18.828 1.00 89.69 306 ALA A C 1
ATOM 2397 O O . ALA A 1 306 ? -22.879 -6.643 17.731 1.00 89.69 306 ALA A O 1
ATOM 2398 N N . GLU A 1 307 ? -22.914 -6.520 19.975 1.00 93.56 307 GLU A N 1
ATOM 2399 C CA . GLU A 1 307 ? -23.442 -5.159 20.010 1.00 93.56 307 GLU A CA 1
ATOM 2400 C C . GLU A 1 307 ? -22.319 -4.165 19.683 1.00 93.56 307 GLU A C 1
ATOM 2402 O O . GLU A 1 307 ? -21.224 -4.252 20.242 1.00 93.56 307 GLU A O 1
ATOM 2407 N N . VAL A 1 308 ? -22.574 -3.227 18.770 1.00 94.38 308 VAL A N 1
ATOM 2408 C CA . VAL A 1 308 ? -21.555 -2.288 18.290 1.00 94.38 308 VAL A CA 1
ATOM 2409 C C . VAL A 1 308 ? -21.799 -0.893 18.841 1.00 94.38 308 VAL A C 1
ATOM 2411 O O . VAL A 1 308 ? -22.893 -0.342 18.720 1.00 94.38 308 VAL A O 1
ATOM 2414 N N . HIS A 1 309 ? -20.745 -0.292 19.380 1.00 93.44 309 HIS A N 1
ATOM 2415 C CA . HIS A 1 309 ? -20.713 1.073 19.879 1.00 93.44 309 HIS A CA 1
ATOM 2416 C C . HIS A 1 309 ? -19.679 1.873 19.085 1.00 93.44 309 HIS A C 1
ATOM 2418 O O . HIS A 1 309 ? -18.512 1.498 19.037 1.00 93.44 309 HIS A O 1
ATOM 2424 N N . VAL A 1 310 ? -20.075 2.990 18.481 1.00 90.81 310 VAL A N 1
ATOM 2425 C CA . VAL A 1 310 ? -19.169 3.865 17.722 1.00 90.81 310 VAL A CA 1
ATOM 2426 C C . VAL A 1 310 ? -18.991 5.177 18.471 1.00 90.81 310 VAL A C 1
ATOM 2428 O O . VAL A 1 310 ? -19.971 5.846 18.798 1.00 90.81 310 VAL A O 1
ATOM 2431 N N . LEU A 1 311 ? -17.739 5.539 18.740 1.00 88.50 311 LEU A N 1
ATOM 2432 C CA . LEU A 1 311 ? -17.341 6.730 19.486 1.00 88.50 311 LEU A CA 1
ATOM 2433 C C . LEU A 1 311 ? -16.737 7.749 18.511 1.00 88.50 311 LEU A C 1
ATOM 2435 O O . LEU A 1 311 ? -15.667 7.512 17.943 1.00 88.50 311 LEU A O 1
ATOM 2439 N N . LEU A 1 312 ? -17.437 8.869 18.305 1.00 81.50 312 LEU A N 1
ATOM 2440 C CA . LEU A 1 312 ? -16.989 9.979 17.461 1.00 81.50 312 LEU A CA 1
ATOM 2441 C C . LEU A 1 312 ? -16.510 11.146 18.321 1.00 81.50 312 LEU A C 1
ATOM 2443 O O . LEU A 1 312 ? -17.289 11.717 19.084 1.00 81.50 312 LEU A O 1
ATOM 2447 N N . LEU A 1 313 ? -15.256 11.545 18.122 1.00 75.12 313 LEU A N 1
ATOM 2448 C CA . LEU A 1 313 ? -14.669 12.723 18.756 1.00 75.12 313 LEU A CA 1
ATOM 2449 C C . LEU A 1 313 ? -15.126 13.999 18.031 1.00 75.12 313 LEU A C 1
ATOM 2451 O O . LEU A 1 313 ? -15.018 14.067 16.804 1.00 75.12 313 LEU A O 1
ATOM 2455 N N . GLU A 1 314 ? -15.593 15.014 18.765 1.00 67.94 314 GLU A N 1
ATOM 2456 C CA . GLU A 1 314 ? -16.122 16.275 18.209 1.00 67.94 314 GLU A CA 1
ATOM 2457 C C . GLU A 1 314 ? -15.119 16.987 17.285 1.00 67.94 314 GLU A C 1
ATOM 2459 O O . GLU A 1 314 ? -15.501 17.460 16.217 1.00 67.94 314 GLU A O 1
ATOM 2464 N N . GLU A 1 315 ? -13.822 16.961 17.616 1.00 63.31 315 GLU A N 1
ATOM 2465 C CA . GLU A 1 315 ? -12.738 17.502 16.772 1.00 63.31 315 GLU A CA 1
ATOM 2466 C C . GLU A 1 315 ? -12.694 16.888 15.359 1.00 63.31 315 GLU A C 1
ATOM 2468 O O . GLU A 1 315 ? -12.075 17.429 14.442 1.00 63.31 315 GLU A O 1
ATOM 2473 N N . SER A 1 316 ? -13.363 15.751 15.162 1.00 60.03 316 SER A N 1
ATOM 2474 C CA . SER A 1 316 ? -13.413 15.024 13.897 1.00 60.03 316 SER A CA 1
ATOM 2475 C C . SER A 1 316 ? -14.562 15.449 12.974 1.00 60.03 316 SER A C 1
ATOM 2477 O O . SER A 1 316 ? -14.622 14.963 11.837 1.00 60.03 316 SER A O 1
ATOM 2479 N N . ILE A 1 317 ? -15.470 16.313 13.443 1.00 62.22 317 ILE A N 1
ATOM 2480 C CA . ILE A 1 317 ? -16.733 16.678 12.788 1.00 62.22 317 ILE A CA 1
ATOM 2481 C C . ILE A 1 317 ? -16.699 18.167 12.398 1.00 62.22 317 ILE A C 1
ATOM 2483 O O . ILE A 1 317 ? -16.532 19.034 13.251 1.00 62.22 317 ILE A O 1
ATOM 2487 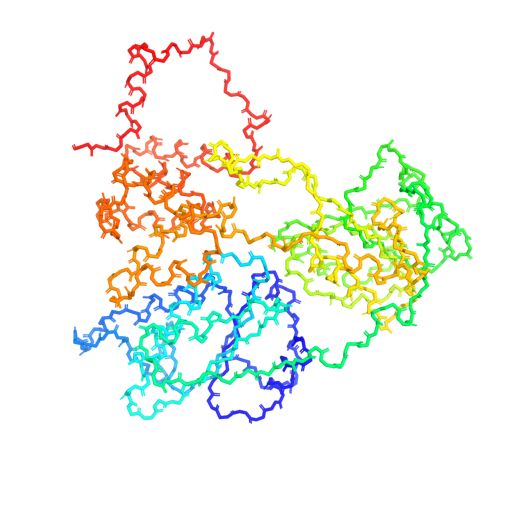N N . GLU A 1 318 ? -16.899 18.501 11.117 1.00 57.31 318 GLU A N 1
ATOM 2488 C CA . GLU A 1 318 ? -17.148 19.899 10.733 1.00 57.31 318 GLU A CA 1
ATOM 2489 C C . GLU A 1 318 ? -18.557 20.350 11.162 1.00 57.31 318 GLU A C 1
ATOM 2491 O O . GLU A 1 318 ? -19.512 19.570 11.063 1.00 57.31 318 GLU A O 1
ATOM 2496 N N . PRO A 1 319 ? -18.735 21.626 11.560 1.00 51.97 319 PRO A N 1
ATOM 2497 C CA . PRO A 1 319 ? -20.040 22.208 11.848 1.00 51.97 319 PRO A CA 1
ATOM 2498 C C . PRO A 1 319 ? -20.799 22.476 10.539 1.00 51.97 319 PRO A C 1
ATOM 2500 O O . PRO A 1 319 ? -21.038 23.619 10.149 1.00 51.97 319 PRO A O 1
ATOM 2503 N N . VAL A 1 320 ? -21.175 21.420 9.824 1.00 49.81 320 VAL A N 1
ATOM 2504 C CA . VAL A 1 320 ? -22.147 21.518 8.735 1.00 49.81 320 VAL A CA 1
ATOM 2505 C C . VAL A 1 320 ? -23.523 21.662 9.384 1.00 49.81 320 VAL A C 1
ATOM 2507 O O . VAL A 1 320 ? -23.847 20.952 10.332 1.00 49.81 320 VAL A O 1
ATOM 2510 N N . GLY A 1 321 ? -24.329 22.617 8.912 1.00 45.03 321 GLY A N 1
ATOM 2511 C CA . GLY A 1 321 ? -25.622 23.002 9.501 1.00 45.03 321 GLY A CA 1
ATOM 2512 C C . GLY A 1 321 ? -26.718 21.927 9.503 1.00 45.03 321 GLY A C 1
ATOM 2513 O O . GLY A 1 321 ? -27.868 22.256 9.788 1.00 45.03 321 GLY A O 1
ATOM 2514 N N . ASP A 1 322 ? -26.373 20.674 9.207 1.00 47.91 322 ASP A N 1
ATOM 2515 C CA . ASP A 1 322 ? -27.262 19.524 9.231 1.00 47.91 322 ASP A CA 1
ATOM 2516 C C . ASP A 1 322 ? -26.765 18.504 10.269 1.00 47.91 322 ASP A C 1
ATOM 2518 O O . ASP A 1 322 ? -25.613 18.075 10.253 1.00 47.91 322 ASP A O 1
ATOM 2522 N N . ARG A 1 323 ? -27.628 18.145 11.224 1.00 46.06 323 ARG A N 1
ATOM 2523 C CA . ARG A 1 323 ? -27.273 17.385 12.444 1.00 46.06 323 ARG A CA 1
ATOM 2524 C C . ARG A 1 323 ? -27.092 15.877 12.217 1.00 46.06 323 ARG A C 1
ATOM 2526 O O . ARG A 1 323 ? -27.035 15.125 13.188 1.00 46.06 323 ARG A O 1
ATOM 2533 N N . ASN A 1 324 ? -26.974 15.429 10.969 1.00 53.94 324 ASN A N 1
ATOM 2534 C CA . ASN A 1 324 ? -26.582 14.057 10.647 1.00 53.94 324 ASN A CA 1
ATOM 2535 C C . ASN A 1 324 ? -25.050 13.934 10.674 1.00 53.94 324 ASN A C 1
ATOM 2537 O O . ASN A 1 324 ? -24.370 13.846 9.654 1.00 53.94 324 ASN A O 1
ATOM 2541 N N . SER A 1 325 ? -24.508 13.931 11.887 1.00 59.00 325 SER A N 1
ATOM 2542 C CA . SER A 1 325 ? -23.079 13.940 12.230 1.00 59.00 325 SER A CA 1
ATOM 2543 C C . SER A 1 325 ? -22.253 12.778 11.661 1.00 59.00 325 SER A C 1
ATOM 2545 O O . SER A 1 325 ? -21.042 12.929 11.500 1.00 59.00 325 SER A O 1
ATOM 2547 N N . SER A 1 326 ? -22.871 11.650 11.295 1.00 57.47 326 SER A N 1
ATOM 2548 C CA . SER A 1 326 ? -22.183 10.546 10.610 1.00 57.47 326 SER A CA 1
ATOM 2549 C C . SER A 1 326 ? -21.773 10.907 9.181 1.00 57.47 326 SER A C 1
ATOM 2551 O O . SER A 1 326 ? -20.658 10.594 8.764 1.00 57.47 326 SER A O 1
ATOM 2553 N N . GLN A 1 327 ? -22.630 11.615 8.439 1.00 60.78 327 GLN A N 1
ATOM 2554 C CA . GLN A 1 327 ? -22.292 12.093 7.098 1.00 60.78 327 GLN A CA 1
ATOM 2555 C C . GLN A 1 327 ? -21.221 13.180 7.149 1.00 60.78 327 GLN A C 1
ATOM 2557 O O . GLN A 1 327 ? -20.313 13.175 6.320 1.00 60.78 327 GLN A O 1
ATOM 2562 N N . SER A 1 328 ? -21.255 14.044 8.166 1.00 61.53 328 SER A N 1
ATOM 2563 C CA . SER A 1 328 ? -20.208 15.045 8.373 1.00 61.53 328 SER A CA 1
ATOM 2564 C C . SER A 1 328 ? -18.830 14.396 8.545 1.00 61.53 328 SER A C 1
ATOM 2566 O O . SER A 1 328 ? -17.887 14.820 7.883 1.00 61.53 328 SER A O 1
ATOM 2568 N N . PHE A 1 329 ? -18.697 13.319 9.332 1.00 67.69 329 PHE A N 1
ATOM 2569 C CA . PHE A 1 329 ? -17.415 12.609 9.470 1.00 67.69 329 PHE A CA 1
ATOM 2570 C C . PHE A 1 329 ? -16.937 11.970 8.152 1.00 67.69 329 PHE A C 1
ATOM 2572 O O . PHE A 1 329 ? -15.743 12.058 7.863 1.00 67.69 329 PHE A O 1
ATOM 2579 N N . LYS A 1 330 ? -17.849 11.387 7.347 1.00 66.75 330 LYS A N 1
ATOM 2580 C CA . LYS A 1 330 ? -17.548 10.799 6.021 1.00 66.75 330 LYS A CA 1
ATOM 2581 C C . LYS A 1 330 ? -17.016 11.841 5.027 1.00 66.75 330 LYS A C 1
ATOM 2583 O O . LYS A 1 330 ? -16.061 11.575 4.305 1.00 66.75 330 LYS A O 1
ATOM 2588 N N . ILE A 1 331 ? -17.644 13.018 4.988 1.00 62.66 331 ILE A N 1
ATOM 2589 C CA . ILE A 1 331 ? -17.327 14.084 4.024 1.00 62.66 331 ILE A CA 1
ATOM 2590 C C . ILE A 1 331 ? -16.042 14.826 4.419 1.00 62.66 331 ILE A C 1
ATOM 2592 O O . ILE A 1 331 ? -15.280 15.259 3.555 1.00 62.66 331 ILE A O 1
ATOM 2596 N N . CYS A 1 332 ? -15.764 14.946 5.717 1.00 63.31 332 CYS A N 1
ATOM 2597 C CA . CYS A 1 332 ? -14.566 15.608 6.217 1.00 63.31 332 CYS A CA 1
ATOM 2598 C C . CYS A 1 332 ? -13.295 14.819 5.869 1.00 63.31 332 CYS A C 1
ATOM 2600 O O . CYS A 1 332 ? -13.151 13.656 6.236 1.00 63.31 332 CYS A O 1
ATOM 2602 N N . GLY A 1 333 ? -12.330 15.468 5.221 1.00 65.50 333 GLY A N 1
ATOM 2603 C CA . GLY A 1 333 ? -11.040 14.861 4.902 1.00 65.50 333 GLY A CA 1
ATOM 2604 C C . GLY A 1 333 ? -10.468 15.360 3.582 1.00 65.50 333 GLY A C 1
ATOM 2605 O O . GLY A 1 333 ? -11.162 15.910 2.733 1.00 65.50 333 GLY A O 1
ATOM 2606 N N . ILE A 1 334 ? -9.161 15.185 3.410 1.00 76.69 334 ILE A N 1
ATOM 2607 C CA . ILE A 1 334 ? -8.527 15.309 2.092 1.00 76.69 334 ILE A CA 1
ATOM 2608 C C . ILE A 1 334 ? -8.506 13.942 1.421 1.00 76.69 334 ILE A C 1
ATOM 2610 O O . ILE A 1 334 ? -8.647 12.923 2.081 1.00 76.69 334 ILE A O 1
ATOM 2614 N N . ARG A 1 335 ? -8.250 13.900 0.120 1.00 82.12 335 ARG A N 1
ATOM 2615 C CA . ARG A 1 335 ? -8.020 12.646 -0.603 1.00 82.12 335 ARG A CA 1
ATOM 2616 C C . ARG A 1 335 ? -6.923 11.792 0.045 1.00 82.12 335 ARG A C 1
ATOM 2618 O O . ARG A 1 335 ? -5.898 12.346 0.471 1.00 82.12 335 ARG A O 1
ATOM 2625 N N . ARG A 1 336 ? -7.087 10.461 0.056 1.00 85.81 336 ARG A N 1
ATOM 2626 C CA . ARG A 1 336 ? -6.050 9.543 0.547 1.00 85.81 336 ARG A CA 1
ATOM 2627 C C . ARG A 1 336 ? -4.717 9.787 -0.158 1.00 85.81 336 ARG A C 1
ATOM 2629 O O . ARG A 1 336 ? -4.623 9.975 -1.377 1.00 85.81 336 ARG A O 1
ATOM 2636 N N . ARG A 1 337 ? -3.654 9.799 0.645 1.00 86.56 337 ARG A N 1
ATOM 2637 C CA . ARG A 1 337 ? -2.277 9.945 0.172 1.00 86.56 337 ARG A CA 1
ATOM 2638 C C . ARG A 1 337 ? -1.747 8.577 -0.244 1.00 86.56 337 ARG A C 1
ATOM 2640 O O . ARG A 1 337 ? -1.657 7.687 0.590 1.00 86.56 337 ARG A O 1
ATOM 2647 N N . ARG A 1 338 ? -1.329 8.441 -1.504 1.00 89.44 338 ARG A N 1
ATOM 2648 C CA . ARG A 1 338 ? -0.705 7.211 -2.013 1.00 89.44 338 ARG A CA 1
ATOM 2649 C C . ARG A 1 338 ? 0.692 7.023 -1.413 1.00 89.44 338 ARG A C 1
ATOM 2651 O O . ARG A 1 338 ? 1.520 7.940 -1.468 1.00 89.44 338 ARG A O 1
ATOM 2658 N N . LEU A 1 339 ? 0.970 5.847 -0.866 1.00 91.12 339 LEU A N 1
ATOM 2659 C CA . LEU A 1 339 ? 2.256 5.436 -0.313 1.00 91.12 339 LEU A CA 1
ATOM 2660 C C . LEU A 1 339 ? 3.368 5.572 -1.357 1.00 91.12 339 LEU A C 1
ATOM 2662 O O . LEU A 1 339 ? 4.411 6.174 -1.073 1.00 91.12 339 LEU A O 1
ATOM 2666 N N . LEU A 1 340 ? 3.092 5.114 -2.583 1.00 92.56 340 LEU A N 1
ATOM 2667 C CA . LEU A 1 340 ? 3.991 5.226 -3.727 1.00 92.56 340 LEU A CA 1
ATOM 2668 C C . LEU A 1 340 ? 4.496 6.657 -3.926 1.00 92.56 340 LEU A C 1
ATOM 2670 O O . LEU A 1 340 ? 5.699 6.895 -3.978 1.00 92.56 340 LEU A O 1
ATOM 2674 N N . GLU A 1 341 ? 3.599 7.641 -3.969 1.00 90.44 341 GLU A N 1
ATOM 2675 C CA . GLU A 1 341 ? 3.967 9.032 -4.254 1.00 90.44 341 GLU A CA 1
ATOM 2676 C C . GLU A 1 341 ? 4.644 9.745 -3.083 1.00 90.44 341 GLU A C 1
ATOM 2678 O O . GLU A 1 341 ? 5.384 10.710 -3.286 1.00 90.44 341 GLU A O 1
ATOM 2683 N N . ASN A 1 342 ? 4.336 9.331 -1.852 1.00 90.06 342 ASN A N 1
ATOM 2684 C CA . ASN A 1 342 ? 4.730 10.071 -0.658 1.00 90.06 342 ASN A CA 1
ATOM 2685 C C . ASN A 1 342 ? 5.955 9.483 0.040 1.00 90.06 342 ASN A C 1
ATOM 2687 O O . ASN A 1 342 ? 6.656 10.244 0.700 1.00 90.06 342 ASN A O 1
ATOM 2691 N N . ARG A 1 343 ? 6.231 8.180 -0.107 1.00 90.38 343 ARG A N 1
ATOM 2692 C CA . ARG A 1 343 ? 7.355 7.497 0.559 1.00 90.38 343 ARG A CA 1
ATOM 2693 C C . ARG A 1 343 ? 8.253 6.719 -0.398 1.00 90.38 343 ARG A C 1
ATOM 2695 O O . ARG A 1 343 ? 9.459 6.689 -0.181 1.00 90.38 343 ARG A O 1
ATOM 2702 N N . GLN A 1 344 ? 7.697 6.153 -1.467 1.00 94.56 344 GLN A N 1
ATOM 2703 C CA . GLN A 1 344 ? 8.408 5.186 -2.316 1.00 94.56 344 GLN A CA 1
ATOM 2704 C C . GLN A 1 344 ? 8.790 5.734 -3.701 1.00 94.56 344 GLN A C 1
ATOM 2706 O O . GLN A 1 344 ? 9.343 5.006 -4.518 1.00 94.56 344 GLN A O 1
ATOM 2711 N N . LEU A 1 345 ? 8.532 7.019 -3.976 1.00 94.50 345 LEU A N 1
ATOM 2712 C CA . LEU A 1 345 ? 8.550 7.588 -5.331 1.00 94.50 345 LEU A CA 1
ATOM 2713 C C . LEU A 1 345 ? 9.858 7.334 -6.091 1.00 94.50 345 LEU A C 1
ATOM 2715 O O . LEU A 1 345 ? 9.827 6.934 -7.250 1.00 94.50 345 LEU A O 1
ATOM 2719 N N . GLY A 1 346 ? 11.008 7.559 -5.448 1.00 93.94 346 GLY A N 1
ATOM 2720 C CA . GLY A 1 346 ? 12.312 7.330 -6.080 1.00 93.94 346 GLY A CA 1
ATOM 2721 C C . GLY A 1 346 ? 12.547 5.854 -6.406 1.00 93.94 346 GLY A C 1
ATOM 2722 O O . GLY A 1 346 ? 12.939 5.531 -7.524 1.00 93.94 346 GLY A O 1
ATOM 2723 N N . GLY A 1 347 ? 12.231 4.959 -5.464 1.00 95.06 347 GLY A N 1
ATOM 2724 C CA . GLY A 1 347 ? 12.371 3.516 -5.656 1.00 95.06 347 GLY A CA 1
ATOM 2725 C C . GLY A 1 347 ? 11.418 2.976 -6.713 1.00 95.06 347 GLY A C 1
ATOM 2726 O O . GLY A 1 347 ? 11.819 2.150 -7.525 1.00 95.06 347 GLY A O 1
ATOM 2727 N N . PHE A 1 348 ? 10.189 3.491 -6.758 1.00 96.38 348 PHE A N 1
ATOM 2728 C CA . PHE A 1 348 ? 9.215 3.146 -7.786 1.00 96.38 348 PHE A CA 1
ATOM 2729 C C . PHE A 1 348 ? 9.669 3.593 -9.181 1.00 96.38 348 PHE A C 1
ATOM 2731 O O . PHE A 1 348 ? 9.666 2.776 -10.095 1.00 96.38 348 PHE A O 1
ATOM 2738 N N . ILE A 1 349 ? 10.138 4.839 -9.351 1.00 95.69 349 ILE A N 1
ATOM 2739 C CA . ILE A 1 349 ? 10.664 5.315 -10.646 1.00 95.69 349 ILE A CA 1
ATOM 2740 C C . ILE A 1 349 ? 11.806 4.414 -11.131 1.00 95.69 349 ILE A C 1
ATOM 2742 O O . ILE A 1 349 ? 11.822 4.015 -12.293 1.00 95.69 349 ILE A O 1
ATOM 2746 N N . MET A 1 350 ? 12.735 4.059 -10.241 1.00 93.38 350 MET A N 1
ATOM 2747 C CA . MET A 1 350 ? 13.844 3.159 -10.567 1.00 93.38 350 MET A CA 1
ATOM 2748 C C . MET A 1 350 ? 13.351 1.752 -10.919 1.00 93.38 350 MET A C 1
ATOM 2750 O O . MET A 1 350 ? 13.815 1.167 -11.891 1.00 93.38 350 MET A O 1
ATOM 2754 N N . ALA A 1 351 ? 12.376 1.221 -10.181 1.00 94.00 351 ALA A N 1
ATOM 2755 C CA . ALA A 1 351 ? 11.806 -0.092 -10.454 1.00 94.00 351 ALA A CA 1
ATOM 2756 C C . ALA A 1 351 ? 11.059 -0.153 -11.798 1.00 94.00 351 ALA A C 1
ATOM 2758 O O . ALA A 1 351 ? 11.154 -1.168 -12.480 1.00 94.00 351 ALA A O 1
ATOM 2759 N N . VAL A 1 352 ? 10.365 0.914 -12.209 1.00 94.44 352 VAL A N 1
ATOM 2760 C CA . VAL A 1 352 ? 9.747 0.995 -13.546 1.00 94.44 352 VAL A CA 1
ATOM 2761 C C . VAL A 1 352 ? 10.820 1.131 -14.632 1.00 94.44 352 VAL A C 1
ATOM 2763 O O . VAL A 1 352 ? 10.737 0.452 -15.652 1.00 94.44 352 VAL A O 1
ATOM 2766 N N . ALA A 1 353 ? 11.863 1.938 -14.407 1.00 91.69 353 ALA A N 1
ATOM 2767 C CA . ALA A 1 353 ? 12.988 2.067 -15.339 1.00 91.69 353 ALA A CA 1
ATOM 2768 C C . ALA A 1 353 ? 13.709 0.724 -15.579 1.00 91.69 353 ALA A C 1
ATOM 2770 O O . ALA A 1 353 ? 14.106 0.422 -16.703 1.00 91.69 353 ALA A O 1
ATOM 2771 N N . GLU A 1 354 ? 13.823 -0.131 -14.559 1.00 86.56 354 GLU A N 1
ATOM 2772 C CA . GLU A 1 354 ? 14.351 -1.501 -14.686 1.00 86.56 354 GLU A CA 1
ATOM 2773 C C . GLU A 1 354 ? 13.495 -2.400 -15.595 1.00 86.56 354 GLU A C 1
ATOM 2775 O O . GLU A 1 354 ? 14.015 -3.295 -16.269 1.00 86.56 354 GLU A O 1
ATOM 2780 N N . LEU A 1 355 ? 12.184 -2.157 -15.643 1.00 85.31 355 LEU A N 1
ATOM 2781 C CA . LEU A 1 355 ? 11.267 -2.871 -16.529 1.00 85.31 355 LEU A CA 1
ATOM 2782 C C . LEU A 1 355 ? 11.299 -2.338 -17.972 1.00 85.31 355 LEU A C 1
ATOM 2784 O O . LEU A 1 355 ? 10.634 -2.903 -18.830 1.00 85.31 355 LEU A O 1
ATOM 2788 N N . SER A 1 356 ? 12.105 -1.318 -18.294 1.00 82.12 356 SER A N 1
ATOM 2789 C CA . SER A 1 356 ? 12.269 -0.823 -19.677 1.00 82.12 356 SER A CA 1
ATOM 2790 C C . SER A 1 356 ? 12.708 -1.911 -20.666 1.00 82.12 356 SER A C 1
ATOM 2792 O O . SER A 1 356 ? 12.349 -1.862 -21.841 1.00 82.12 356 SER A O 1
ATOM 2794 N N . SER A 1 357 ? 13.418 -2.940 -20.187 1.00 78.44 357 SER A N 1
ATOM 2795 C CA . SER A 1 357 ? 13.772 -4.131 -20.976 1.00 78.44 357 SER A CA 1
ATOM 2796 C C . SER A 1 357 ? 12.562 -4.927 -21.485 1.00 78.44 357 SER A C 1
ATOM 2798 O O . SER A 1 357 ? 12.712 -5.763 -22.370 1.00 78.44 357 SER A O 1
ATOM 2800 N N . TRP A 1 358 ? 11.370 -4.664 -20.947 1.00 83.94 358 TRP A N 1
ATOM 2801 C CA . TRP A 1 358 ? 10.110 -5.279 -21.358 1.00 83.94 358 TRP A CA 1
ATOM 2802 C C . TRP A 1 358 ? 9.422 -4.467 -22.466 1.00 83.94 358 TRP A C 1
ATOM 2804 O O . TRP A 1 358 ? 8.313 -4.809 -22.867 1.00 83.94 358 TRP A O 1
ATOM 2814 N N . GLU A 1 359 ? 10.075 -3.421 -22.989 1.00 82.88 359 GLU A N 1
ATOM 2815 C CA . GLU A 1 359 ? 9.572 -2.537 -24.055 1.00 82.88 359 GLU A CA 1
ATOM 2816 C C . GLU A 1 359 ? 8.276 -1.799 -23.677 1.00 82.88 359 GLU A C 1
ATOM 2818 O O . GLU A 1 359 ? 7.437 -1.516 -24.531 1.00 82.88 359 GLU A O 1
ATOM 2823 N N . LEU A 1 360 ? 8.105 -1.495 -22.389 1.00 86.25 360 LEU A N 1
ATOM 2824 C CA . LEU A 1 360 ? 6.975 -0.717 -21.884 1.00 86.25 360 LEU A CA 1
ATOM 2825 C C . LEU A 1 360 ? 7.214 0.795 -22.000 1.00 86.25 360 LEU A C 1
ATOM 2827 O O . LEU A 1 360 ? 8.355 1.267 -21.949 1.00 86.25 360 LEU A O 1
ATOM 2831 N N . ASP A 1 361 ? 6.132 1.571 -22.110 1.00 90.94 361 ASP A N 1
ATOM 2832 C CA . ASP A 1 361 ? 6.195 3.031 -22.005 1.00 90.94 361 ASP A CA 1
ATOM 2833 C C . ASP A 1 361 ? 6.415 3.438 -20.542 1.00 90.94 361 ASP A C 1
ATOM 2835 O O . ASP A 1 361 ? 5.472 3.590 -19.764 1.00 90.94 361 ASP A O 1
ATOM 2839 N N . VAL A 1 362 ? 7.683 3.634 -20.168 1.00 91.81 362 VAL A N 1
ATOM 2840 C CA . VAL A 1 362 ? 8.082 4.029 -18.808 1.00 91.81 362 VAL A CA 1
ATOM 2841 C C . VAL A 1 362 ? 7.348 5.292 -18.359 1.00 91.81 362 VAL A C 1
ATOM 2843 O O . VAL A 1 362 ? 6.875 5.356 -17.227 1.00 91.81 362 VAL A O 1
ATOM 2846 N N . ASN A 1 363 ? 7.229 6.312 -19.214 1.00 93.06 363 ASN A N 1
ATOM 2847 C CA . ASN A 1 363 ? 6.607 7.569 -18.802 1.00 93.06 363 ASN A CA 1
ATOM 2848 C C . ASN A 1 363 ? 5.087 7.430 -18.688 1.00 93.06 363 ASN A C 1
ATOM 2850 O O . ASN A 1 363 ? 4.532 7.961 -17.724 1.00 93.06 363 ASN A O 1
ATOM 2854 N N . GLY A 1 364 ? 4.456 6.682 -19.597 1.00 94.12 364 GLY A N 1
ATOM 2855 C CA . GLY A 1 364 ? 3.037 6.335 -19.533 1.00 94.12 364 GLY A CA 1
ATOM 2856 C C . GLY A 1 364 ? 2.684 5.555 -18.266 1.00 94.12 364 GLY A C 1
ATOM 2857 O O . GLY A 1 364 ? 1.761 5.935 -17.547 1.00 94.12 364 GLY A O 1
ATOM 2858 N N . VAL A 1 365 ? 3.477 4.537 -17.910 1.00 95.19 365 VAL A N 1
ATOM 2859 C CA . VAL A 1 365 ? 3.307 3.782 -16.655 1.00 95.19 365 VAL A CA 1
ATOM 2860 C C . VAL A 1 365 ? 3.453 4.702 -15.442 1.00 95.19 365 VAL A C 1
ATOM 2862 O O . VAL A 1 365 ? 2.637 4.665 -14.524 1.00 95.19 365 VAL A O 1
ATOM 2865 N N . LEU A 1 366 ? 4.463 5.575 -15.428 1.00 95.38 366 LEU A N 1
ATOM 2866 C CA . LEU A 1 366 ? 4.629 6.533 -14.334 1.00 95.38 366 LEU A CA 1
ATOM 2867 C C . LEU A 1 366 ? 3.450 7.516 -14.231 1.00 95.38 366 LEU A C 1
ATOM 2869 O O . LEU A 1 366 ? 3.061 7.854 -13.114 1.00 95.38 366 LEU A O 1
ATOM 2873 N N . ASP A 1 367 ? 2.895 7.976 -15.356 1.00 93.94 367 ASP A N 1
ATOM 2874 C CA . ASP A 1 367 ? 1.714 8.854 -15.389 1.00 93.94 367 ASP A CA 1
ATOM 2875 C C . ASP A 1 367 ? 0.433 8.148 -14.928 1.00 93.94 367 ASP A C 1
ATOM 2877 O O . ASP A 1 367 ? -0.422 8.792 -14.327 1.00 93.94 367 ASP A O 1
ATOM 2881 N N . CYS A 1 368 ? 0.329 6.832 -15.125 1.00 94.00 368 CYS A N 1
ATOM 2882 C CA . CYS A 1 368 ? -0.794 6.035 -14.636 1.00 94.00 368 CYS A CA 1
ATOM 2883 C C . CYS A 1 368 ? -0.878 6.037 -13.096 1.00 94.00 368 CYS A C 1
ATOM 2885 O O . CYS A 1 368 ? -1.950 6.208 -12.516 1.00 94.00 368 CYS A O 1
ATOM 2887 N N . PHE A 1 369 ? 0.257 5.898 -12.401 1.00 94.06 369 PHE A N 1
ATOM 2888 C CA . PHE A 1 369 ? 0.258 5.732 -10.940 1.00 94.06 369 PHE A CA 1
ATOM 2889 C C . PHE A 1 369 ? 0.537 7.017 -10.146 1.00 94.06 369 PHE A C 1
ATOM 2891 O O . PHE A 1 369 ? 0.117 7.127 -8.986 1.00 94.06 369 PHE A O 1
ATOM 2898 N N . ILE A 1 370 ? 1.223 8.001 -10.739 1.00 93.31 370 ILE A N 1
ATOM 2899 C CA . ILE A 1 370 ? 1.632 9.240 -10.063 1.00 93.31 370 ILE A CA 1
ATOM 2900 C C . ILE A 1 370 ? 0.692 10.389 -10.448 1.00 93.31 370 ILE A C 1
ATOM 2902 O O . ILE A 1 370 ? 0.833 11.006 -11.502 1.00 93.31 370 ILE A O 1
ATOM 2906 N N . ARG A 1 371 ? -0.204 10.759 -9.527 1.00 90.19 371 ARG A N 1
ATOM 2907 C CA . ARG A 1 371 ? -1.133 11.894 -9.650 1.00 90.19 371 ARG A CA 1
ATOM 2908 C C . ARG A 1 371 ? -0.387 13.225 -9.790 1.00 90.19 371 ARG A C 1
ATOM 2910 O O . ARG A 1 371 ? -0.799 14.109 -10.541 1.00 90.19 371 ARG A O 1
ATOM 2917 N N . TYR A 1 372 ? 0.715 13.409 -9.059 1.00 90.25 372 TYR A N 1
ATOM 2918 C CA . TYR A 1 372 ? 1.430 14.691 -9.013 1.00 90.25 372 TYR A CA 1
ATOM 2919 C C . TYR A 1 372 ? 2.640 14.737 -9.956 1.00 90.25 372 TYR A C 1
ATOM 2921 O O . TYR A 1 372 ? 3.787 14.523 -9.546 1.00 90.25 372 TYR A O 1
ATOM 2929 N N . SER A 1 373 ? 2.407 15.135 -11.210 1.00 90.06 373 SER A N 1
ATOM 2930 C CA . SER A 1 373 ? 3.445 15.215 -12.255 1.00 90.06 373 SER A CA 1
ATOM 2931 C C . SER A 1 373 ? 4.689 16.032 -11.862 1.00 90.06 373 SER A C 1
ATOM 2933 O O . SER A 1 373 ? 5.809 15.676 -12.237 1.00 90.06 373 SER A O 1
ATOM 2935 N N . LEU A 1 374 ? 4.536 17.097 -11.064 1.00 90.69 374 LEU A N 1
ATOM 2936 C CA . LEU A 1 374 ? 5.665 17.889 -10.564 1.00 90.69 374 LEU A CA 1
ATOM 2937 C C . LEU A 1 374 ? 6.575 17.079 -9.627 1.00 90.69 374 LEU A C 1
ATOM 2939 O O . LEU A 1 374 ? 7.796 17.166 -9.748 1.00 90.69 374 LEU A O 1
ATOM 2943 N N . ARG A 1 375 ? 6.007 16.260 -8.729 1.00 91.75 375 ARG A N 1
ATOM 2944 C CA . ARG A 1 375 ? 6.792 15.407 -7.818 1.00 91.75 375 ARG A CA 1
ATOM 2945 C C . ARG A 1 375 ? 7.623 14.406 -8.607 1.00 91.75 375 ARG A C 1
ATOM 2947 O O . ARG A 1 375 ? 8.822 14.286 -8.359 1.00 91.75 375 ARG A O 1
ATOM 2954 N N . ARG A 1 376 ? 7.006 13.767 -9.609 1.00 93.06 376 ARG A N 1
ATOM 2955 C CA . ARG A 1 376 ? 7.693 12.878 -10.554 1.00 93.06 376 ARG A CA 1
ATOM 2956 C C . ARG A 1 376 ? 8.867 13.583 -11.222 1.00 93.06 376 ARG A C 1
ATOM 2958 O O . ARG A 1 376 ? 9.982 13.087 -11.142 1.00 93.06 376 ARG A O 1
ATOM 2965 N N . LYS A 1 377 ? 8.636 14.747 -11.843 1.00 93.19 377 LYS A N 1
ATOM 2966 C CA . LYS A 1 377 ? 9.683 15.516 -12.543 1.00 93.19 377 LYS A CA 1
ATOM 2967 C C . LYS A 1 377 ? 10.858 15.851 -11.624 1.00 93.19 377 LYS A C 1
ATOM 2969 O O . LYS A 1 377 ? 12.005 15.672 -12.015 1.00 93.19 377 LYS A O 1
ATOM 2974 N N . ILE A 1 378 ? 10.576 16.300 -10.401 1.00 93.00 378 ILE A N 1
ATOM 2975 C CA . ILE A 1 378 ? 11.606 16.650 -9.416 1.00 93.00 378 ILE A CA 1
ATOM 2976 C C . ILE A 1 378 ? 12.405 15.417 -8.990 1.00 93.00 378 ILE A C 1
ATOM 2978 O O . ILE A 1 378 ? 13.634 15.464 -8.983 1.00 93.00 378 ILE A O 1
ATOM 2982 N N . MET A 1 379 ? 11.730 14.318 -8.644 1.00 93.62 379 MET A N 1
ATOM 2983 C CA . MET A 1 379 ? 12.412 13.095 -8.219 1.00 93.62 379 MET A CA 1
ATOM 2984 C C . MET A 1 379 ? 13.224 12.479 -9.360 1.00 93.62 379 MET A C 1
ATOM 2986 O O . MET A 1 379 ? 14.395 12.172 -9.173 1.00 93.62 379 MET A O 1
ATOM 2990 N N . LYS A 1 380 ? 12.644 12.377 -10.558 1.00 93.50 380 LYS A N 1
ATOM 2991 C CA . LYS A 1 380 ? 13.334 11.897 -11.761 1.00 93.50 380 LYS A CA 1
ATOM 2992 C C . LYS A 1 380 ? 14.594 12.718 -12.033 1.00 93.50 380 LYS A C 1
ATOM 2994 O O . LYS A 1 380 ? 15.677 12.157 -12.147 1.00 93.50 380 LYS A O 1
ATOM 2999 N N . ARG A 1 381 ? 14.487 14.052 -11.994 1.00 92.06 381 ARG A N 1
ATOM 3000 C CA . ARG A 1 381 ? 15.642 14.943 -12.158 1.00 92.06 381 ARG A CA 1
ATOM 3001 C C . ARG A 1 381 ? 16.706 14.743 -11.078 1.00 92.06 381 ARG A C 1
ATOM 3003 O O . ARG A 1 381 ? 17.893 14.834 -11.370 1.00 92.06 381 ARG A O 1
ATOM 3010 N N . ARG A 1 382 ? 16.305 14.483 -9.831 1.00 91.06 382 ARG A N 1
ATOM 3011 C CA . ARG A 1 382 ? 17.239 14.171 -8.739 1.00 91.06 382 ARG A CA 1
ATOM 3012 C C . ARG A 1 382 ? 18.013 12.884 -9.025 1.00 91.06 382 ARG A C 1
ATOM 3014 O O . ARG A 1 382 ? 19.229 12.892 -8.880 1.00 91.06 382 ARG A O 1
ATOM 3021 N N . LEU A 1 383 ? 17.327 11.831 -9.462 1.00 92.44 383 LEU A N 1
ATOM 3022 C CA . LEU A 1 383 ? 17.945 10.550 -9.810 1.00 92.44 383 LEU A CA 1
ATOM 3023 C C . LEU A 1 383 ? 18.894 10.674 -11.017 1.00 92.44 383 LEU A C 1
ATOM 3025 O O . LEU A 1 383 ? 19.975 10.092 -10.997 1.00 92.44 383 LEU A O 1
ATOM 3029 N N . GLU A 1 384 ? 18.542 11.487 -12.019 1.00 91.56 384 GLU A N 1
ATOM 3030 C CA . GLU A 1 384 ? 19.427 11.824 -13.149 1.00 91.56 384 GLU A CA 1
ATOM 3031 C C . GLU A 1 384 ? 20.689 12.570 -12.693 1.00 91.56 384 GLU A C 1
ATOM 3033 O O . GLU A 1 384 ? 21.799 12.222 -13.080 1.00 91.56 384 GLU A O 1
ATOM 3038 N N . ILE A 1 385 ? 20.543 13.596 -11.844 1.00 87.75 385 ILE A N 1
ATOM 3039 C CA . ILE A 1 385 ? 21.682 14.366 -11.309 1.00 87.75 385 ILE A CA 1
ATOM 3040 C C . ILE A 1 385 ? 22.612 13.472 -10.481 1.00 87.75 385 ILE A C 1
ATOM 3042 O O . ILE A 1 385 ? 23.823 13.677 -10.477 1.00 87.75 385 ILE A O 1
ATOM 3046 N N . GLN A 1 386 ? 22.050 12.486 -9.783 1.00 84.25 386 GLN A N 1
ATOM 3047 C CA . GLN A 1 386 ? 22.803 11.496 -9.015 1.00 84.25 386 GLN A CA 1
ATOM 3048 C C . GLN A 1 386 ? 23.459 10.419 -9.893 1.00 84.25 386 GLN A C 1
ATOM 3050 O O . GLN A 1 386 ? 24.158 9.567 -9.354 1.00 84.25 386 GLN A O 1
ATOM 3055 N N . GLY A 1 387 ? 23.245 10.440 -11.214 1.00 85.25 387 GLY A N 1
ATOM 3056 C CA . GLY A 1 387 ? 23.777 9.440 -12.141 1.00 85.25 387 GLY A CA 1
ATOM 3057 C C . GLY A 1 387 ? 23.140 8.057 -11.992 1.00 85.25 387 GLY A C 1
ATOM 3058 O O . GLY A 1 387 ? 23.694 7.083 -12.478 1.00 85.25 387 GLY A O 1
ATOM 3059 N N . ILE A 1 388 ? 21.994 7.954 -11.311 1.00 89.69 388 ILE A N 1
ATOM 3060 C CA . ILE A 1 388 ? 21.282 6.685 -11.092 1.00 89.69 388 ILE A CA 1
ATOM 3061 C C . ILE A 1 388 ? 20.410 6.347 -12.304 1.00 89.69 388 ILE A C 1
ATOM 3063 O O . ILE A 1 388 ? 20.211 5.176 -12.624 1.00 89.69 388 ILE A O 1
ATOM 3067 N N . LEU A 1 389 ? 19.881 7.376 -12.971 1.00 90.81 389 LEU A N 1
ATOM 3068 C CA . LEU A 1 389 ? 19.101 7.249 -14.197 1.00 90.81 389 LEU A CA 1
ATOM 3069 C C . LEU A 1 389 ? 19.781 7.985 -15.352 1.00 90.81 389 LEU A C 1
ATOM 3071 O O . LEU A 1 389 ? 20.233 9.117 -15.182 1.00 90.81 389 LEU A O 1
ATOM 3075 N N . ASP A 1 390 ? 19.758 7.380 -16.536 1.00 87.88 390 ASP A N 1
ATOM 3076 C CA . ASP A 1 390 ? 20.056 8.027 -17.814 1.00 87.88 390 ASP A CA 1
ATOM 3077 C C . ASP A 1 390 ? 18.947 7.692 -18.817 1.00 87.88 390 ASP A C 1
ATOM 3079 O O . ASP A 1 390 ? 18.661 6.524 -19.063 1.00 87.88 390 ASP A O 1
ATOM 3083 N N . ARG A 1 391 ? 18.293 8.723 -19.372 1.00 82.69 391 ARG A N 1
ATOM 3084 C CA . ARG A 1 391 ? 17.217 8.602 -20.382 1.00 82.69 391 ARG A CA 1
ATOM 3085 C C . ARG A 1 391 ? 16.221 7.462 -20.099 1.00 82.69 391 ARG A C 1
ATOM 3087 O O . ARG A 1 391 ? 15.964 6.630 -20.963 1.00 82.69 391 ARG A O 1
ATOM 3094 N N . ASP A 1 392 ? 15.653 7.452 -18.895 1.00 82.56 392 ASP A N 1
ATOM 3095 C CA . ASP A 1 392 ? 14.632 6.487 -18.437 1.00 82.56 392 ASP A CA 1
ATOM 3096 C C . ASP A 1 392 ? 15.127 5.055 -18.203 1.00 82.56 392 ASP A C 1
ATOM 3098 O O . ASP A 1 392 ? 14.326 4.155 -17.960 1.00 82.56 392 ASP A O 1
ATOM 3102 N N . GLN A 1 393 ? 16.444 4.856 -18.196 1.00 85.25 393 GLN A N 1
ATOM 3103 C CA . GLN A 1 393 ? 17.093 3.593 -17.867 1.00 85.25 393 GLN A CA 1
ATOM 3104 C C . GLN A 1 393 ? 17.961 3.745 -16.621 1.00 85.25 393 GLN A C 1
ATOM 3106 O O . GLN A 1 393 ? 18.446 4.833 -16.306 1.00 85.25 393 GLN A O 1
ATOM 3111 N N . VAL A 1 394 ? 18.162 2.644 -15.901 1.00 86.44 394 VAL A N 1
ATOM 3112 C CA . VAL A 1 394 ? 19.072 2.614 -14.754 1.00 86.44 394 VAL A CA 1
ATOM 3113 C C . VAL A 1 394 ? 20.516 2.632 -15.247 1.00 86.44 394 VAL A C 1
ATOM 3115 O O . VAL A 1 394 ? 20.943 1.758 -15.997 1.00 86.44 394 VAL A O 1
ATOM 3118 N N . ALA A 1 395 ? 21.271 3.633 -14.801 1.00 88.81 395 ALA A N 1
ATOM 3119 C CA . ALA A 1 395 ? 22.656 3.891 -15.189 1.00 88.81 395 ALA A CA 1
ATOM 3120 C C . ALA A 1 395 ? 23.660 3.286 -14.186 1.00 88.81 395 ALA A C 1
ATOM 3122 O O . ALA A 1 395 ? 24.656 3.906 -13.826 1.00 88.81 395 ALA A O 1
ATOM 3123 N N . LEU A 1 396 ? 23.382 2.068 -13.712 1.00 86.50 396 LEU A N 1
ATOM 3124 C CA . LEU A 1 396 ? 24.246 1.313 -12.797 1.00 86.50 396 LEU A CA 1
ATOM 3125 C C . LEU A 1 396 ? 24.899 0.132 -13.519 1.00 86.50 396 LEU A C 1
ATOM 3127 O O . LEU A 1 396 ? 24.412 -0.327 -14.556 1.00 86.50 396 LEU A O 1
ATOM 3131 N N . SER A 1 397 ? 25.977 -0.415 -12.951 1.00 88.19 397 SER A N 1
ATOM 3132 C CA . SER A 1 397 ? 26.528 -1.675 -13.456 1.00 88.19 397 SER A CA 1
ATOM 3133 C C . SER A 1 397 ? 25.495 -2.808 -13.343 1.00 88.19 397 SER A C 1
ATOM 3135 O O . SER A 1 397 ? 24.610 -2.795 -12.487 1.00 88.19 397 SER A O 1
ATOM 3137 N N . GLN A 1 398 ? 25.616 -3.852 -14.169 1.00 85.75 398 GLN A N 1
ATOM 3138 C CA . GLN A 1 398 ? 24.664 -4.974 -14.155 1.00 85.75 398 GLN A CA 1
ATOM 3139 C C . GLN A 1 398 ? 24.596 -5.691 -12.792 1.00 85.75 398 GLN A C 1
ATOM 3141 O O . GLN A 1 398 ? 23.589 -6.323 -12.464 1.00 85.75 398 GLN A O 1
ATOM 3146 N N . LEU A 1 399 ? 25.677 -5.668 -12.008 1.00 87.56 399 LEU A N 1
ATOM 3147 C CA . LEU A 1 399 ? 25.703 -6.276 -10.679 1.00 87.56 399 LEU A CA 1
ATOM 3148 C C . LEU A 1 399 ? 24.977 -5.393 -9.655 1.00 87.56 399 LEU A C 1
ATOM 3150 O O . LEU A 1 399 ? 24.119 -5.897 -8.933 1.00 87.56 399 LEU A O 1
ATOM 3154 N N . GLU A 1 400 ? 25.243 -4.088 -9.661 1.00 89.81 400 GLU A N 1
ATOM 3155 C CA . GLU A 1 400 ? 24.581 -3.119 -8.780 1.00 89.81 400 GLU A CA 1
ATOM 3156 C C . GLU A 1 400 ? 23.091 -2.986 -9.099 1.00 89.81 400 GLU A C 1
ATOM 3158 O O . GLU A 1 400 ? 22.277 -3.006 -8.182 1.00 89.81 400 GLU A O 1
ATOM 3163 N N . ALA A 1 401 ? 22.708 -2.949 -10.379 1.00 87.12 401 ALA A N 1
ATOM 3164 C CA . ALA A 1 401 ? 21.308 -2.928 -10.803 1.00 87.12 401 ALA A CA 1
ATOM 3165 C C . ALA A 1 401 ? 20.546 -4.174 -10.308 1.00 87.12 401 ALA A C 1
ATOM 3167 O O . ALA A 1 401 ? 19.441 -4.073 -9.772 1.00 87.12 401 ALA A O 1
ATOM 3168 N N . ARG A 1 402 ? 21.162 -5.365 -10.396 1.00 88.00 402 ARG A N 1
ATOM 3169 C CA . ARG A 1 402 ? 20.583 -6.612 -9.856 1.00 88.00 402 ARG A CA 1
ATOM 3170 C C . ARG A 1 402 ? 20.449 -6.589 -8.332 1.00 88.00 402 ARG A C 1
ATOM 3172 O O . ARG A 1 402 ? 19.423 -7.037 -7.812 1.00 88.00 402 ARG A O 1
ATOM 3179 N N . ALA A 1 403 ? 21.460 -6.079 -7.628 1.00 90.25 403 ALA A N 1
ATOM 3180 C CA . ALA A 1 403 ? 21.418 -5.936 -6.175 1.00 90.25 403 ALA A CA 1
ATOM 3181 C C . ALA A 1 403 ? 20.315 -4.952 -5.763 1.00 90.25 403 ALA A C 1
ATOM 3183 O O . ALA A 1 403 ? 19.437 -5.303 -4.980 1.00 90.25 403 ALA A O 1
ATOM 3184 N N . LEU A 1 404 ? 20.295 -3.765 -6.369 1.00 90.19 404 LEU A N 1
ATOM 3185 C CA . LEU A 1 404 ? 19.292 -2.727 -6.156 1.00 90.19 404 LEU A CA 1
ATOM 3186 C C . LEU A 1 404 ? 17.869 -3.259 -6.360 1.00 90.19 404 LEU A C 1
ATOM 3188 O O . LEU A 1 404 ? 17.017 -3.065 -5.496 1.00 90.19 404 LEU A O 1
ATOM 3192 N N . ARG A 1 405 ? 17.614 -3.975 -7.462 1.00 88.06 405 ARG A N 1
ATOM 3193 C CA . ARG A 1 405 ? 16.300 -4.566 -7.762 1.00 88.06 405 ARG A CA 1
ATOM 3194 C C . ARG A 1 405 ? 15.814 -5.512 -6.663 1.00 88.06 405 ARG A C 1
ATOM 3196 O O . ARG A 1 405 ? 14.621 -5.549 -6.377 1.00 88.06 405 ARG A O 1
ATOM 3203 N N . SER A 1 406 ? 16.733 -6.266 -6.064 1.00 89.75 406 SER A N 1
ATOM 3204 C CA . SER A 1 406 ? 16.432 -7.192 -4.966 1.00 89.75 406 SER A CA 1
ATOM 3205 C C . SER A 1 406 ? 16.239 -6.464 -3.630 1.00 89.75 406 SER A C 1
ATOM 3207 O O . SER A 1 406 ? 15.415 -6.874 -2.821 1.00 89.75 406 SER A O 1
ATOM 3209 N N . LEU A 1 407 ? 16.978 -5.374 -3.406 1.00 92.88 407 LEU A N 1
ATOM 3210 C CA . LEU A 1 407 ? 16.984 -4.623 -2.147 1.00 92.88 407 LEU A CA 1
ATOM 3211 C C . LEU A 1 407 ? 15.845 -3.602 -2.037 1.00 92.88 407 LEU A C 1
ATOM 3213 O O . LEU A 1 407 ? 15.452 -3.264 -0.923 1.00 92.88 407 LEU A O 1
ATOM 3217 N N . LEU A 1 408 ? 15.308 -3.104 -3.157 1.00 93.12 408 LEU A N 1
ATOM 3218 C CA . LEU A 1 408 ? 14.226 -2.113 -3.155 1.00 93.12 408 LEU A CA 1
ATOM 3219 C C . LEU A 1 408 ? 13.008 -2.573 -2.330 1.00 93.12 408 LEU A C 1
ATOM 3221 O O . LEU A 1 408 ? 12.650 -1.840 -1.409 1.00 93.12 408 LEU A O 1
ATOM 3225 N N . PRO A 1 409 ? 12.418 -3.766 -2.554 1.00 91.88 409 PRO A N 1
ATOM 3226 C CA . PRO A 1 409 ? 11.316 -4.245 -1.716 1.00 91.88 409 PRO A CA 1
ATOM 3227 C C . PRO A 1 409 ? 11.712 -4.413 -0.241 1.00 91.88 409 PRO A C 1
ATOM 3229 O O . PRO A 1 409 ? 10.947 -4.043 0.643 1.00 91.88 409 PRO A O 1
ATOM 3232 N N . MET A 1 410 ? 12.937 -4.883 0.038 1.00 90.75 410 MET A N 1
ATOM 3233 C CA . MET A 1 410 ? 13.425 -5.112 1.410 1.00 90.75 410 MET A CA 1
ATOM 3234 C C . MET A 1 410 ? 13.517 -3.827 2.241 1.00 90.75 410 MET A C 1
ATOM 3236 O O . MET A 1 410 ? 13.332 -3.862 3.452 1.00 90.75 410 MET A O 1
ATOM 3240 N N . PHE A 1 411 ? 13.792 -2.690 1.599 1.00 91.62 411 PHE A N 1
ATOM 3241 C CA . PHE A 1 411 ? 13.823 -1.375 2.244 1.00 91.62 411 PHE A CA 1
ATOM 3242 C C . PHE A 1 411 ? 12.552 -0.563 1.985 1.00 91.62 411 PHE A C 1
ATOM 3244 O O . PHE A 1 411 ? 12.599 0.669 1.982 1.00 91.62 411 PHE A O 1
ATOM 3251 N N . ASN A 1 412 ? 11.421 -1.233 1.736 1.00 90.44 412 ASN A N 1
ATOM 3252 C CA . ASN A 1 412 ? 10.127 -0.598 1.489 1.00 90.44 412 ASN A CA 1
ATOM 3253 C C . ASN A 1 412 ? 10.213 0.510 0.418 1.00 90.44 412 ASN A C 1
ATOM 3255 O O . ASN A 1 412 ? 9.660 1.600 0.564 1.00 90.44 412 ASN A O 1
ATOM 3259 N N . TYR A 1 413 ? 10.986 0.242 -0.638 1.00 94.19 413 TYR A N 1
ATOM 3260 C CA . TYR A 1 413 ? 11.274 1.135 -1.759 1.00 94.19 413 TYR A CA 1
ATOM 3261 C C . TYR A 1 413 ? 11.953 2.470 -1.391 1.00 94.19 413 TYR A C 1
ATOM 3263 O O . TYR A 1 413 ? 11.961 3.410 -2.197 1.00 94.19 413 TYR A O 1
ATOM 3271 N N . ASP A 1 414 ? 12.615 2.564 -0.230 1.00 91.94 414 ASP A N 1
ATOM 3272 C CA . ASP A 1 414 ? 13.582 3.636 0.019 1.00 91.94 414 ASP A CA 1
ATOM 3273 C C . ASP A 1 414 ? 14.831 3.416 -0.846 1.00 91.94 414 ASP A C 1
ATOM 3275 O O . ASP A 1 414 ? 15.794 2.742 -0.470 1.00 91.94 414 ASP A O 1
ATOM 3279 N N . HIS A 1 415 ? 14.813 4.027 -2.030 1.00 91.44 415 HIS A N 1
ATOM 3280 C CA . HIS A 1 415 ? 15.922 3.983 -2.980 1.00 91.44 415 HIS A CA 1
ATOM 3281 C C . HIS A 1 415 ? 17.267 4.410 -2.391 1.00 91.44 415 HIS A C 1
ATOM 3283 O O . HIS A 1 415 ? 18.294 3.954 -2.878 1.00 91.44 415 HIS A O 1
ATOM 3289 N N . ARG A 1 416 ? 17.298 5.268 -1.363 1.00 90.50 416 ARG A N 1
ATOM 3290 C CA . ARG A 1 416 ? 18.557 5.754 -0.784 1.00 90.50 416 ARG A CA 1
ATOM 3291 C C . ARG A 1 416 ? 19.229 4.647 0.010 1.00 90.50 416 ARG A C 1
ATOM 3293 O O . ARG A 1 416 ? 20.421 4.423 -0.161 1.00 90.50 416 ARG A O 1
ATOM 3300 N N . LEU A 1 417 ? 18.456 3.945 0.841 1.00 92.75 417 LEU A N 1
ATOM 3301 C CA . LEU A 1 417 ? 18.942 2.802 1.616 1.00 92.75 417 LEU A CA 1
ATOM 3302 C C . LEU A 1 417 ? 19.286 1.630 0.695 1.00 92.75 417 LEU A C 1
ATOM 3304 O O . LEU A 1 417 ? 20.370 1.061 0.808 1.00 92.75 417 LEU A O 1
ATOM 3308 N N . ALA A 1 418 ? 18.409 1.330 -0.267 1.00 93.31 418 ALA A N 1
ATOM 3309 C CA . ALA A 1 418 ? 18.647 0.266 -1.234 1.00 93.31 418 ALA A CA 1
ATOM 3310 C C . ALA A 1 418 ? 19.915 0.526 -2.064 1.00 93.31 418 ALA A C 1
ATOM 3312 O O . ALA A 1 418 ? 20.755 -0.363 -2.180 1.00 93.31 418 ALA A O 1
ATOM 3313 N N . LEU A 1 419 ? 20.103 1.747 -2.577 1.00 91.69 419 LEU A N 1
ATOM 3314 C CA . LEU A 1 419 ? 21.301 2.119 -3.331 1.00 91.69 419 LEU A CA 1
ATOM 3315 C C . LEU A 1 419 ? 22.554 2.104 -2.454 1.00 91.69 419 LEU A C 1
ATOM 3317 O O . LEU A 1 419 ? 23.577 1.573 -2.870 1.00 91.69 419 LEU A O 1
ATOM 3321 N N . PHE A 1 420 ? 22.479 2.637 -1.232 1.00 91.50 420 PHE A N 1
ATOM 3322 C CA . PHE A 1 420 ? 23.602 2.634 -0.293 1.00 91.50 420 PHE A CA 1
ATOM 3323 C C . PHE A 1 420 ? 24.166 1.225 -0.071 1.00 91.50 420 PHE A C 1
ATOM 3325 O O . PHE A 1 420 ? 25.386 1.053 -0.041 1.00 91.50 420 PHE A O 1
ATOM 3332 N N . VAL A 1 421 ? 23.285 0.225 0.029 1.00 92.00 421 VAL A N 1
ATOM 3333 C CA . VAL A 1 421 ? 23.661 -1.188 0.168 1.00 92.00 421 VAL A CA 1
ATOM 3334 C C . VAL A 1 421 ? 24.069 -1.820 -1.168 1.00 92.00 421 VAL A C 1
ATOM 3336 O O . VAL A 1 421 ? 24.978 -2.648 -1.183 1.00 92.00 421 VAL A O 1
ATOM 3339 N N . ALA A 1 422 ? 23.422 -1.448 -2.276 1.00 90.94 422 ALA A N 1
ATOM 3340 C CA . ALA A 1 422 ? 23.665 -2.030 -3.597 1.00 90.94 422 ALA A CA 1
ATOM 3341 C C . ALA A 1 422 ? 25.013 -1.630 -4.213 1.00 90.94 422 ALA A C 1
ATOM 3343 O O . ALA A 1 422 ? 25.595 -2.434 -4.938 1.00 90.94 422 ALA A O 1
ATOM 3344 N N . LEU A 1 423 ? 25.485 -0.408 -3.944 1.00 89.50 423 LEU A N 1
ATOM 3345 C CA . LEU A 1 423 ? 26.748 0.106 -4.476 1.00 89.50 423 LEU A CA 1
ATOM 3346 C C . LEU A 1 423 ? 27.932 -0.730 -3.997 1.00 89.50 423 LEU A C 1
ATOM 3348 O O . LEU A 1 423 ? 28.058 -1.004 -2.794 1.00 89.50 423 LEU A O 1
ATOM 3352 N N . ASP A 1 424 ? 28.816 -1.081 -4.931 1.00 85.81 424 ASP A N 1
ATOM 3353 C CA . ASP A 1 424 ? 29.911 -1.998 -4.640 1.00 85.81 424 ASP A CA 1
ATOM 3354 C C . ASP A 1 424 ? 30.875 -1.450 -3.574 1.00 85.81 424 ASP A C 1
ATOM 3356 O O . ASP A 1 424 ? 31.061 -0.242 -3.408 1.00 85.81 424 ASP A O 1
ATOM 3360 N N . SER A 1 425 ? 31.438 -2.357 -2.778 1.00 85.75 425 SER A N 1
ATOM 3361 C CA . SER A 1 425 ? 32.374 -2.048 -1.694 1.00 85.75 425 SER A CA 1
ATOM 3362 C C . SER A 1 425 ? 33.015 -3.322 -1.147 1.00 85.75 425 SER A C 1
ATOM 3364 O O . SER A 1 425 ? 32.464 -4.414 -1.305 1.00 85.75 425 SER A O 1
ATOM 3366 N N . ASP A 1 426 ? 34.119 -3.178 -0.413 1.00 87.50 426 ASP A N 1
ATOM 3367 C CA . ASP A 1 426 ? 34.751 -4.280 0.319 1.00 87.50 426 ASP A CA 1
ATOM 3368 C C . ASP A 1 426 ? 33.776 -5.019 1.250 1.00 87.50 426 ASP A C 1
ATOM 3370 O O . ASP A 1 426 ? 32.807 -4.454 1.761 1.00 87.50 426 ASP A O 1
ATOM 3374 N N . GLU A 1 427 ? 34.057 -6.294 1.534 1.00 85.69 427 GLU A N 1
ATOM 3375 C CA . GLU A 1 427 ? 33.160 -7.171 2.301 1.00 85.69 427 GLU A CA 1
ATOM 3376 C C . GLU A 1 427 ? 32.792 -6.603 3.682 1.00 85.69 427 GLU A C 1
ATOM 3378 O O . GLU A 1 427 ? 31.627 -6.640 4.085 1.00 85.69 427 GLU A O 1
ATOM 3383 N N . ILE A 1 428 ? 33.770 -6.043 4.400 1.00 84.62 428 ILE A N 1
ATOM 3384 C CA . ILE A 1 428 ? 33.551 -5.444 5.723 1.00 84.62 428 ILE A CA 1
ATOM 3385 C C . ILE A 1 428 ? 32.649 -4.212 5.603 1.00 84.62 428 ILE A C 1
ATOM 3387 O O . ILE A 1 428 ? 31.688 -4.076 6.360 1.00 84.62 428 ILE A O 1
ATOM 3391 N N . VAL A 1 429 ? 32.916 -3.344 4.623 1.00 85.75 429 VAL A N 1
ATOM 3392 C CA . VAL A 1 429 ? 32.122 -2.133 4.373 1.00 85.75 429 VAL A CA 1
ATOM 3393 C C . VAL A 1 429 ? 30.692 -2.510 4.000 1.00 85.75 429 VAL A C 1
ATOM 3395 O O . VAL A 1 429 ? 29.751 -1.943 4.547 1.00 85.75 429 VAL A O 1
ATOM 3398 N N . ARG A 1 430 ? 30.509 -3.530 3.156 1.00 87.44 430 ARG A N 1
ATOM 3399 C CA . ARG A 1 430 ? 29.190 -4.044 2.774 1.00 87.44 430 ARG A CA 1
ATOM 3400 C C . ARG A 1 430 ? 28.389 -4.523 3.987 1.00 87.44 430 ARG A C 1
ATOM 3402 O O . ARG A 1 430 ? 27.217 -4.180 4.113 1.00 87.44 430 ARG A O 1
ATOM 3409 N N . ARG A 1 431 ? 29.012 -5.262 4.914 1.00 87.38 431 ARG A N 1
ATOM 3410 C CA . ARG A 1 431 ? 28.351 -5.700 6.160 1.00 87.38 431 ARG A CA 1
ATOM 3411 C C . ARG A 1 431 ? 27.903 -4.511 7.014 1.00 87.38 431 ARG A C 1
ATOM 3413 O O . ARG A 1 431 ? 26.772 -4.508 7.495 1.00 87.38 431 ARG A O 1
ATOM 3420 N N . VAL A 1 432 ? 28.750 -3.490 7.158 1.00 87.56 432 VAL A N 1
ATOM 3421 C CA . VAL A 1 432 ? 28.411 -2.264 7.902 1.00 87.56 432 VAL A CA 1
ATOM 3422 C C . VAL A 1 432 ? 27.286 -1.489 7.210 1.00 87.56 432 VAL A C 1
ATOM 3424 O O . VAL A 1 432 ? 26.348 -1.063 7.881 1.00 87.56 432 VAL A O 1
ATOM 3427 N N . LYS A 1 433 ? 27.319 -1.357 5.875 1.00 90.44 433 LYS A N 1
ATOM 3428 C CA . LYS A 1 433 ? 26.250 -0.722 5.084 1.00 90.44 433 LYS A CA 1
ATOM 3429 C C . LYS A 1 433 ? 24.897 -1.386 5.340 1.00 90.44 433 LYS A C 1
ATOM 3431 O O . LYS A 1 433 ? 23.928 -0.686 5.620 1.00 90.44 433 LYS A O 1
ATOM 3436 N N . ILE A 1 434 ? 24.845 -2.722 5.300 1.00 90.44 434 ILE A N 1
ATOM 3437 C CA . ILE A 1 434 ? 23.625 -3.497 5.577 1.00 90.44 434 ILE A CA 1
ATOM 3438 C C . ILE A 1 434 ? 23.120 -3.211 6.994 1.00 90.44 434 ILE A C 1
ATOM 3440 O O . ILE A 1 434 ? 21.956 -2.866 7.162 1.00 90.44 434 ILE A O 1
ATOM 3444 N N . GLN A 1 435 ? 23.988 -3.303 8.007 1.00 89.06 435 GLN A N 1
ATOM 3445 C CA . GLN A 1 435 ? 23.601 -3.055 9.400 1.00 89.06 435 GLN A CA 1
ATOM 3446 C C . GLN A 1 435 ? 23.048 -1.639 9.599 1.00 89.06 435 GLN A C 1
ATOM 3448 O O . GLN A 1 435 ? 21.989 -1.477 10.198 1.00 89.06 435 GLN A O 1
ATOM 3453 N N . LEU A 1 436 ? 23.724 -0.620 9.062 1.00 88.31 436 LEU A N 1
ATOM 3454 C CA . LEU A 1 436 ? 23.271 0.768 9.152 1.00 88.31 436 LEU A CA 1
ATOM 3455 C C . LEU A 1 436 ? 21.943 0.986 8.423 1.00 88.31 436 LEU A C 1
ATOM 3457 O O . LEU A 1 436 ? 21.051 1.627 8.972 1.00 88.31 436 LEU A O 1
ATOM 3461 N N . ALA A 1 437 ? 21.788 0.435 7.218 1.00 90.75 437 ALA A N 1
ATOM 3462 C CA . ALA A 1 437 ? 20.549 0.554 6.458 1.00 90.75 437 ALA A CA 1
ATOM 3463 C C . ALA A 1 437 ? 19.369 -0.092 7.196 1.00 90.75 437 ALA A C 1
ATOM 3465 O O . ALA A 1 437 ? 18.300 0.509 7.272 1.00 90.75 437 ALA A O 1
ATOM 3466 N N . VAL A 1 438 ? 19.581 -1.265 7.803 1.00 88.69 438 VAL A N 1
ATOM 3467 C CA . VAL A 1 438 ? 18.571 -1.945 8.626 1.00 88.69 438 VAL A CA 1
ATOM 3468 C C . VAL A 1 438 ? 18.209 -1.102 9.851 1.00 88.69 438 VAL A C 1
ATOM 3470 O O . VAL A 1 438 ? 17.028 -0.855 10.084 1.00 88.69 438 VAL A O 1
ATOM 3473 N N . LEU A 1 439 ? 19.195 -0.579 10.590 1.00 87.12 439 LEU A N 1
ATOM 3474 C CA . LEU A 1 439 ? 18.943 0.285 11.753 1.00 87.12 439 LEU A CA 1
ATOM 3475 C C . LEU A 1 439 ? 18.109 1.523 11.388 1.00 87.12 439 LEU A C 1
ATOM 3477 O O . LEU A 1 439 ? 17.158 1.847 12.096 1.00 87.12 439 LEU A O 1
ATOM 3481 N N . VAL A 1 440 ? 18.434 2.189 10.275 1.00 85.75 440 VAL A N 1
ATOM 3482 C CA . VAL A 1 440 ? 17.673 3.353 9.791 1.00 85.75 440 VAL A CA 1
ATOM 3483 C C . VAL A 1 440 ? 16.271 2.944 9.336 1.00 85.75 440 VAL A C 1
ATOM 3485 O O . VAL A 1 440 ? 15.307 3.638 9.647 1.00 85.75 440 VAL A O 1
ATOM 3488 N N . SER A 1 441 ? 16.126 1.810 8.644 1.00 84.69 441 SER A N 1
ATOM 3489 C CA . SER A 1 441 ? 14.815 1.326 8.188 1.00 84.69 441 SER A CA 1
ATOM 3490 C C . SER A 1 441 ? 13.859 1.000 9.340 1.00 84.69 441 SER A C 1
ATOM 3492 O O . SER A 1 441 ? 12.659 1.222 9.212 1.00 84.69 441 SER A O 1
ATOM 3494 N N . LEU A 1 442 ? 14.399 0.563 10.484 1.00 81.62 442 LEU A N 1
ATOM 3495 C CA . LEU A 1 442 ? 13.653 0.281 11.714 1.00 81.62 442 LEU A CA 1
ATOM 3496 C C . LEU A 1 442 ? 13.446 1.530 12.593 1.00 81.62 442 LEU A C 1
ATOM 3498 O O . LEU A 1 442 ? 12.922 1.423 13.698 1.00 81.62 442 LEU A O 1
ATOM 3502 N N . GLY A 1 443 ? 13.890 2.714 12.151 1.00 75.38 443 GLY A N 1
ATOM 3503 C CA . GLY A 1 443 ? 13.778 3.961 12.917 1.00 75.38 443 GLY A CA 1
ATOM 3504 C C . GLY A 1 443 ? 14.637 4.005 14.188 1.00 75.38 443 GLY A C 1
ATOM 3505 O O . GLY A 1 443 ? 14.400 4.827 15.078 1.00 75.38 443 GLY A O 1
ATOM 3506 N N . LEU A 1 444 ? 15.636 3.121 14.295 1.00 75.25 444 LEU A N 1
ATOM 3507 C CA . LEU A 1 444 ? 16.545 3.045 15.442 1.00 75.25 444 LEU A CA 1
ATOM 3508 C C . LEU A 1 444 ? 17.629 4.126 15.405 1.00 75.25 444 LEU A C 1
ATOM 3510 O O . LEU A 1 444 ? 18.348 4.295 16.386 1.00 75.25 444 LEU A O 1
ATOM 3514 N N . ASP A 1 445 ? 17.722 4.903 14.328 1.00 63.50 445 ASP A N 1
ATOM 3515 C CA . ASP A 1 445 ? 18.566 6.098 14.224 1.00 63.50 445 ASP A CA 1
ATOM 3516 C C . ASP A 1 445 ? 18.218 7.160 15.283 1.00 63.50 445 ASP A C 1
ATOM 3518 O O . ASP A 1 445 ? 19.069 7.950 15.696 1.00 63.50 445 ASP A O 1
ATOM 3522 N N . LYS A 1 446 ? 16.981 7.134 15.793 1.00 60.84 446 LYS A N 1
ATOM 3523 C CA . LYS A 1 446 ? 16.528 7.986 16.902 1.00 60.84 446 LYS A CA 1
ATOM 3524 C C . LYS A 1 446 ? 16.990 7.497 18.279 1.00 60.84 446 LYS A C 1
ATOM 3526 O O . LYS A 1 446 ? 17.026 8.289 19.220 1.00 60.84 446 LYS A O 1
ATOM 3531 N N . VAL A 1 447 ? 17.353 6.219 18.395 1.00 56.34 447 VAL A N 1
ATOM 3532 C CA . VAL A 1 447 ? 17.714 5.544 19.655 1.00 56.34 447 VAL A CA 1
ATOM 3533 C C . VAL A 1 447 ? 19.227 5.339 19.758 1.00 56.34 447 VAL A C 1
ATOM 3535 O O . VAL A 1 447 ? 19.829 5.567 20.807 1.00 56.34 447 VAL A O 1
ATOM 3538 N N . VAL A 1 448 ? 19.866 4.950 18.656 1.00 55.38 448 VAL A N 1
ATOM 3539 C CA . VAL A 1 448 ? 21.295 4.655 18.579 1.00 55.38 448 VAL A CA 1
ATOM 3540 C C . VAL A 1 448 ? 22.022 5.853 17.982 1.00 55.38 448 VAL A C 1
ATOM 3542 O O . VAL A 1 448 ? 22.036 6.064 16.772 1.00 55.38 448 VAL A O 1
ATOM 3545 N N . ARG A 1 449 ? 22.684 6.632 18.840 1.00 55.84 449 ARG A N 1
ATOM 3546 C CA . ARG A 1 449 ? 23.634 7.658 18.396 1.00 55.84 449 ARG A CA 1
ATOM 3547 C C . ARG A 1 449 ? 25.023 7.045 18.314 1.00 55.84 449 ARG A C 1
ATOM 3549 O O . ARG A 1 449 ? 25.556 6.590 19.326 1.00 55.84 449 ARG A O 1
ATOM 3556 N N . LEU A 1 450 ? 25.631 7.079 17.131 1.00 56.25 450 LEU A N 1
ATOM 3557 C CA . LEU A 1 450 ? 27.062 6.826 17.001 1.00 56.25 450 LEU A CA 1
ATOM 3558 C C . LEU A 1 450 ? 27.796 7.933 17.765 1.00 56.25 450 LEU A C 1
ATOM 3560 O O . LEU A 1 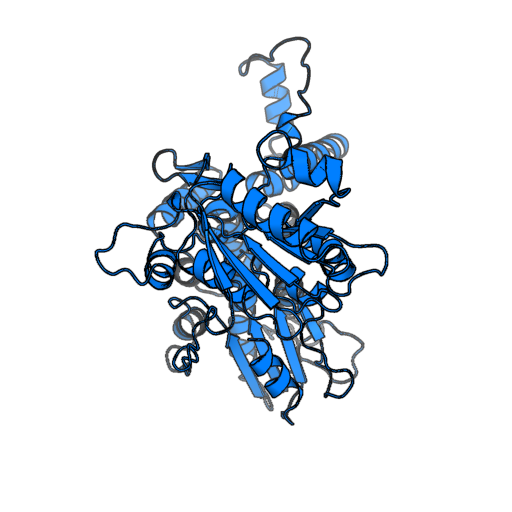450 ? 27.861 9.076 17.318 1.00 56.25 450 LEU A O 1
ATOM 3564 N N . LYS A 1 451 ? 28.310 7.604 18.954 1.00 49.16 451 LYS A N 1
ATOM 3565 C CA . LYS A 1 451 ? 29.250 8.471 19.663 1.00 49.16 451 LYS A CA 1
ATOM 3566 C C . LYS A 1 451 ? 30.555 8.457 18.884 1.00 49.16 451 LYS A C 1
ATOM 3568 O O . LYS A 1 451 ? 31.339 7.521 18.991 1.00 49.16 451 LYS A O 1
ATOM 3573 N N . LEU A 1 452 ? 30.754 9.487 18.079 1.00 56.72 452 LEU A N 1
ATOM 3574 C CA . LEU A 1 452 ? 32.078 9.833 17.604 1.00 56.72 452 LEU A CA 1
ATOM 3575 C C . LEU A 1 452 ? 32.767 10.595 18.737 1.00 56.72 452 LEU A C 1
ATOM 3577 O O . LEU A 1 452 ? 32.210 11.565 19.250 1.00 56.72 452 LEU A O 1
ATOM 3581 N N . ASP A 1 453 ? 33.961 10.155 19.135 1.00 60.50 453 ASP A N 1
ATOM 3582 C CA . ASP A 1 453 ? 34.741 10.828 20.183 1.00 60.50 453 ASP A CA 1
ATOM 3583 C C . ASP A 1 453 ? 35.097 12.278 19.793 1.00 60.50 453 ASP A C 1
ATOM 3585 O O . ASP A 1 453 ? 35.369 13.109 20.659 1.00 60.50 453 ASP A O 1
ATOM 3589 N N . GLN A 1 454 ? 35.051 12.595 18.491 1.00 60.94 454 GLN A N 1
ATOM 3590 C CA . GLN A 1 454 ? 35.142 13.940 17.921 1.00 60.94 454 GLN A CA 1
ATOM 3591 C C . GLN A 1 454 ? 34.235 14.047 16.687 1.00 60.94 454 GLN A C 1
ATOM 3593 O O . GLN A 1 454 ? 34.188 13.120 15.876 1.00 60.94 454 GLN A O 1
ATOM 3598 N N . GLU A 1 455 ? 33.539 15.176 16.515 1.00 61.28 455 GLU A N 1
ATOM 3599 C CA . GLU A 1 455 ? 32.849 15.476 15.255 1.00 61.28 455 GLU A CA 1
ATOM 3600 C C . GLU A 1 455 ? 33.858 15.441 14.102 1.00 61.28 455 GLU A C 1
ATOM 3602 O O . GLU A 1 455 ? 34.888 16.118 14.126 1.00 61.28 455 GLU A O 1
ATOM 3607 N N . ILE A 1 456 ? 33.573 14.625 13.088 1.00 65.50 456 ILE A N 1
ATOM 3608 C CA . ILE A 1 456 ? 34.410 14.560 11.895 1.00 65.50 456 ILE A CA 1
ATOM 3609 C C . ILE A 1 456 ? 34.069 15.785 11.045 1.00 65.50 456 ILE A C 1
ATOM 3611 O O . ILE A 1 456 ? 32.977 15.862 10.486 1.00 65.50 456 ILE A O 1
ATOM 3615 N N . ASP A 1 457 ? 35.007 16.727 10.923 1.00 74.12 457 ASP A N 1
ATOM 3616 C CA . ASP A 1 457 ? 34.890 17.841 9.976 1.00 74.12 457 ASP A CA 1
ATOM 3617 C C . ASP A 1 457 ? 34.599 17.274 8.568 1.00 74.12 457 ASP A C 1
ATOM 3619 O O . ASP A 1 457 ? 35.394 16.458 8.080 1.00 74.12 457 ASP A O 1
ATOM 3623 N N . PRO A 1 458 ? 33.501 17.682 7.894 1.00 68.38 458 PRO A N 1
ATOM 3624 C CA . PRO A 1 458 ? 33.154 17.224 6.547 1.00 68.38 458 PRO A CA 1
ATOM 3625 C C . PRO A 1 458 ? 34.277 17.417 5.520 1.00 68.38 458 PRO A C 1
ATOM 3627 O O . PRO A 1 458 ? 34.346 16.697 4.525 1.00 68.38 458 PRO A O 1
ATOM 3630 N N . ASN A 1 459 ? 35.176 18.376 5.757 1.00 75.19 459 ASN A N 1
ATOM 3631 C CA . ASN A 1 459 ? 36.309 18.672 4.885 1.00 75.19 459 ASN A CA 1
ATOM 3632 C C . ASN A 1 459 ? 37.591 17.916 5.259 1.00 75.19 459 ASN A C 1
ATOM 3634 O O . ASN A 1 459 ? 38.581 17.997 4.516 1.00 75.19 459 ASN A O 1
ATOM 3638 N N . SER A 1 460 ? 37.585 17.185 6.377 1.00 78.56 460 SER A N 1
ATOM 3639 C CA . SER A 1 460 ? 38.736 16.420 6.854 1.00 78.56 460 SER A CA 1
ATOM 3640 C C . SER A 1 460 ? 39.136 15.318 5.874 1.00 78.56 460 SER A C 1
ATOM 3642 O O . SER A 1 460 ? 38.335 14.792 5.098 1.00 78.56 460 SER A O 1
ATOM 3644 N N . SER A 1 461 ? 40.408 14.930 5.933 1.00 75.56 461 SER A N 1
ATOM 3645 C CA . SER A 1 461 ? 40.924 13.763 5.217 1.00 75.56 461 SER A CA 1
ATOM 3646 C C . SER A 1 461 ? 40.181 12.483 5.603 1.00 75.56 461 SER A C 1
ATOM 3648 O O . SER A 1 461 ? 39.919 11.663 4.730 1.00 75.56 461 SER A O 1
ATOM 3650 N N . SER A 1 462 ? 39.781 12.340 6.870 1.00 70.06 462 SER A N 1
ATOM 3651 C CA . SER A 1 462 ? 38.983 11.208 7.352 1.00 70.06 462 SER A CA 1
ATOM 3652 C C . SER A 1 462 ? 37.585 11.180 6.733 1.00 70.06 462 SER A C 1
ATOM 3654 O O . SER A 1 462 ? 37.179 10.138 6.230 1.00 70.06 462 SER A O 1
ATOM 3656 N N . ALA A 1 463 ? 36.871 12.314 6.685 1.00 65.94 463 ALA A N 1
ATOM 3657 C CA . ALA A 1 463 ? 35.583 12.401 5.991 1.00 65.94 463 ALA A CA 1
ATOM 3658 C C . ALA A 1 463 ? 35.731 12.064 4.506 1.00 65.94 463 ALA A C 1
ATOM 3660 O O . ALA A 1 463 ? 34.987 11.236 3.994 1.00 65.94 463 ALA A O 1
ATOM 3661 N N . LYS A 1 464 ? 36.731 12.637 3.825 1.00 70.88 464 LYS A N 1
ATOM 3662 C CA . LYS A 1 464 ? 37.006 12.352 2.407 1.00 70.88 464 LYS A CA 1
ATOM 3663 C C . LYS A 1 464 ? 37.357 10.888 2.157 1.00 70.88 464 LYS A C 1
ATOM 3665 O O . LYS A 1 464 ? 36.922 10.337 1.155 1.00 70.88 464 LYS A O 1
ATOM 3670 N N . PHE A 1 465 ? 38.108 10.257 3.058 1.00 68.56 465 PHE A N 1
ATOM 3671 C CA . PHE A 1 465 ? 38.433 8.835 2.982 1.00 68.56 465 PHE A CA 1
ATOM 3672 C C . PHE A 1 465 ? 37.190 7.960 3.171 1.00 68.56 465 PHE A C 1
ATOM 3674 O O . PHE A 1 465 ? 36.969 7.052 2.377 1.00 68.56 465 PHE A O 1
ATOM 3681 N N . ILE A 1 466 ? 36.346 8.257 4.165 1.00 65.44 466 ILE A N 1
ATOM 3682 C CA . ILE A 1 466 ? 35.085 7.536 4.393 1.00 65.44 466 ILE A CA 1
ATOM 3683 C C . ILE A 1 466 ? 34.144 7.723 3.198 1.00 65.44 466 ILE A C 1
ATOM 3685 O O . ILE A 1 466 ? 33.643 6.740 2.665 1.00 65.44 466 ILE A O 1
ATOM 3689 N N . PHE A 1 467 ? 33.950 8.958 2.724 1.00 61.16 467 PHE A N 1
ATOM 3690 C CA . PHE A 1 467 ? 33.149 9.243 1.530 1.00 61.16 467 PHE A CA 1
ATOM 3691 C C . PHE A 1 467 ? 33.696 8.521 0.296 1.00 61.16 467 PHE A C 1
ATOM 3693 O O . PHE A 1 467 ? 32.930 7.877 -0.411 1.00 61.16 467 PHE A O 1
ATOM 3700 N N . GLY A 1 468 ? 35.011 8.569 0.070 1.00 61.69 468 GLY A N 1
ATOM 3701 C CA . GLY A 1 468 ? 35.667 7.877 -1.040 1.00 61.69 468 GLY A CA 1
ATOM 3702 C C . GLY A 1 468 ? 35.586 6.352 -0.951 1.00 61.69 468 GLY A C 1
ATOM 3703 O O . GLY A 1 468 ? 35.515 5.702 -1.981 1.00 61.69 468 GLY A O 1
ATOM 3704 N N . SER A 1 469 ? 35.540 5.785 0.258 1.00 58.38 469 SER A N 1
ATOM 3705 C CA . SER A 1 469 ? 35.373 4.337 0.482 1.00 58.38 469 SER A CA 1
ATOM 3706 C C . SER A 1 469 ? 33.910 3.880 0.394 1.00 58.38 469 SER A C 1
ATOM 3708 O O . SER A 1 469 ? 33.631 2.688 0.284 1.00 58.38 469 SER A O 1
ATOM 3710 N N . CYS A 1 470 ? 32.965 4.818 0.493 1.00 51.94 470 CYS A N 1
ATOM 3711 C CA . CYS A 1 470 ? 31.527 4.565 0.422 1.00 51.94 470 CYS A CA 1
ATOM 3712 C C . CYS A 1 470 ? 30.933 4.855 -0.962 1.00 51.94 470 CYS A C 1
ATOM 3714 O O . CYS A 1 470 ? 29.865 4.321 -1.271 1.00 51.94 470 CYS A O 1
ATOM 3716 N N . TRP A 1 471 ? 31.596 5.673 -1.785 1.00 50.31 471 TRP A N 1
ATOM 3717 C CA . TRP A 1 471 ? 31.289 5.778 -3.206 1.00 50.31 471 TRP A CA 1
ATOM 3718 C C . TRP A 1 471 ? 31.783 4.510 -3.901 1.00 50.31 471 TRP A C 1
ATOM 3720 O O . TRP A 1 471 ? 32.965 4.187 -3.824 1.00 50.31 471 TRP A O 1
ATOM 3730 N N . GLY A 1 472 ? 30.860 3.779 -4.536 1.00 39.66 472 GLY A N 1
ATOM 3731 C CA . GLY A 1 472 ? 31.204 2.642 -5.387 1.00 39.66 472 GLY A CA 1
ATOM 3732 C C . GLY A 1 472 ? 32.300 3.040 -6.374 1.00 39.66 472 GLY A C 1
ATOM 3733 O O . GLY A 1 472 ? 32.321 4.175 -6.856 1.00 39.66 472 GLY A O 1
ATOM 3734 N N . PHE A 1 473 ? 33.250 2.132 -6.586 1.00 35.94 473 PHE A N 1
ATOM 3735 C CA . PHE A 1 473 ? 34.419 2.358 -7.429 1.00 35.94 473 PHE A CA 1
ATOM 3736 C C . PHE A 1 473 ? 34.006 2.896 -8.809 1.00 35.94 473 PHE A C 1
ATOM 3738 O O . PHE A 1 473 ? 33.161 2.304 -9.478 1.00 35.94 473 PHE A O 1
ATOM 3745 N N . ALA A 1 474 ? 34.610 4.020 -9.207 1.00 33.34 474 ALA A N 1
ATOM 3746 C CA . ALA A 1 474 ? 34.598 4.498 -10.588 1.00 33.34 474 ALA A CA 1
ATOM 3747 C C . ALA A 1 474 ? 35.470 3.612 -11.486 1.00 33.34 474 ALA A C 1
ATOM 3749 O O . ALA A 1 474 ? 36.537 3.160 -11.000 1.00 33.34 474 ALA A O 1
#

Secondary structure (DSSP, 8-state):
-HHHHHHHHHS--SSEEEEEE-HHHHHTTTT--TTSPPPSEEEEHHHHHHHHHHHBS--TT-TT-SBPPP-TT-S-TTS--SEEEEEEE--TT--HHHHHHHHHHHHHHHHHTTSTT-EEEEEEE-SSS---HHHHHHHHH-TT--------GGG---TTTTSEEEEESSHHHHHHHHHHHHHH-TTS-EEEEESS---TTTTTHHHHHHH--EEEEE-SGGGHHHHHHHHBPPTT-SEEEEEE-TTS--PPP--BS-SEEEEE---EEEEEEEEETTTTEEEEEEEEPPHHHHHHHHHTT--SSSEEEEEEEGGGS---SSS-HHHHHHH-SPPPPPHHHHTSHHHHHHHHHHGGGGT--HHHHHHHH-S-HHHHHHHHHHHHHTTSEETTEE-S-HHHHHHHHHHHHHTTT-HHHHHHHHS---HHHHHHHHHHHHHHHTTGGGT-----SS---TTSHHHHHHHHHHSPP-

Organism: NCBI:txid327505

Solvent-accessible surface area (backbone atoms only — not comparable to full-atom values): 26898 Å² total; per-residue (Å²): 108,63,71,56,50,38,50,58,42,62,42,94,62,85,57,46,38,36,42,32,34,52,61,36,54,60,68,66,55,78,62,72,64,97,86,45,68,75,57,80,44,80,31,30,28,62,51,45,37,50,35,49,54,65,24,50,42,48,42,100,87,43,84,84,39,67,53,44,79,58,57,92,91,53,92,62,88,52,50,68,66,49,38,24,36,37,41,36,51,52,56,77,39,38,45,50,45,49,55,50,22,53,52,47,48,52,56,47,50,69,63,49,59,78,45,87,83,41,47,76,45,80,46,77,47,70,86,56,97,84,72,58,54,70,49,52,58,41,42,76,78,43,66,89,61,82,72,89,83,81,86,79,69,87,75,70,69,64,50,56,78,84,38,48,78,43,83,18,87,39,69,49,52,48,42,49,56,53,52,50,46,48,70,76,42,72,86,54,22,35,38,36,42,25,30,42,87,79,53,58,93,56,62,40,38,69,51,43,74,76,62,66,54,47,79,45,73,35,82,54,56,85,32,34,66,60,50,65,66,53,34,51,55,52,93,87,58,52,44,40,38,38,33,39,47,59,79,58,84,67,81,71,75,72,54,38,81,32,50,35,38,37,40,38,64,44,53,50,39,75,66,40,71,31,56,36,87,87,80,74,39,78,43,66,44,74,42,71,39,17,23,63,38,40,47,53,58,46,48,55,49,68,47,93,63,36,51,29,35,37,39,42,40,49,94,48,44,64,92,59,98,59,91,58,57,69,58,33,33,43,66,42,52,52,81,69,73,41,42,23,73,30,63,16,42,62,23,39,54,50,54,47,21,63,46,42,87,71,75,53,61,53,67,60,55,48,56,66,74,42,88,55,62,67,60,51,53,53,46,52,50,49,36,37,76,70,49,48,33,50,98,72,30,65,53,56,55,77,66,34,46,55,40,26,68,65,31,22,69,78,47,68,20,31,39,68,52,14,44,62,52,24,45,56,58,57,72,69,57,45,54,52,37,46,54,52,41,51,38,50,74,70,58,39,61,82,75,57,72,85,81,59,98,60,85,74,51,80,85,34,71,67,38,48,49,52,51,57,63,65,47,43,82,129

Mean predicted aligned error: 9.66 Å

Foldseek 3Di:
DLVVLLVVQQDDDWFAEEEEEALLCVLLVRHDDPPTNDGLDYAYLQRLLQLLVVQAADDPPDRPQRGDADDPPDPCSSHDHQRYEYEYEQQLLRFLSSLSSLLSVLLVNVSSVPPPPGDYHYHYDYDDPQPCLNVLSCCQPPVVDDDDDDDPCPPVDQLCPQAAEDEDQDPLRVLVVVVVCCVVCVPFAEEEEEQDDDPCVPSVVCCCVPPVEDEDEAEDSVCSVVCSVQLEDDPPHRYYYYHYHLSDSDQARARPPGAEYEQEFDFKDAQDFWQDPVVRDTGTHIDTDALSSQVRSSNNSPHPHYHYYYYHHPVQFDVDVDPPRSVRNNVDHDRNHHCCLTPQVLLSLQLLLQCVVSVGDSVSSCVSRHPDVVSNVVSVVVCVVVQQDDPSHGRDPPQLSVQLNVCCVVLSNPSVLSSLLSADADPVSNVVSVVVSVCVSVVVCVVDDDDDVDPDDCPDPVVVVVVVRSHRDD